Protein AF-A0A940I579-F1 (afdb_monomer_lite)

Secondary structure (DSSP, 8-state):
-------------------B---EE--SEEEE-TTS-EEEEEEEE-SS-EEEEETTSBEEEE-TTS-EEEEEE-TTS-EEEEEEETTTSPPPGGGBT----HHHHHHHHHHHHHHHHHHHHHHHHHHHHHHHHHHHHTT--------PPPB-EEEEEEE-SS-PPP--SS-TT-S-HHHHHHHHH--TTGGG-TTTTTTTSTT-------HHHHHHHHTTTSS-B-TT-EEPPPTT-SS-EEEPSS-HHHHHTSS-HHHHHHHHHTTTSTTGGG-SEEEEEEEEE--SSSSS--EESSTT-SEEEEEEEEEETTTEEEE--HHHHHHHHHHHTTPPPSS--SSSSSSSSGGG-TTTTGGG-STTSSSSSPPPPPHHHHHHHT-S-GGGEEEE-S-EEEEEE---SSS--EEEE-S-TTT-S-EEEEEEEES-GGGTTSSS-TTS---TT-SSGGGEEEEEEEEETTEEEEE-TT------S--TT---HHHHT-SBPSSTTEEESTTSSS----TTS-----EEEEEEEETTTTEEEEEEESSEEEEEE-S-EEE-S-EEEEEEEEE-TT-EEEE-TT-EEEEPTT--EEESSEEEE---SSS--EEEESSSS---

Foldseek 3Di:
DDDDDDDDDPPPPPPQFAWAAAWDKPFFDWDAFPVGQIFTWMWTFGPLAIFIAGPQQFTWAADPVRFIAGWAQDPQQDTDHDPHGPRPGDHDPRRHNRDGDHNSVVSSVSNLVVQLVLLLVLLLLLLVLLLVVLVCVVVDDDWPPPQDPAFQEEEQEEEEPPFDADDDPLRNVHDDQCLQCCQAPNPPCPCQPVVVQQVSHSVSDHFQGHNQVQCCQLLLNSHHHDPNHGQDQQVPDPDSYDYDHHGQVVLQPDSHSVVVVCVRSVCCDPPNVVGQAYEYEYHDEADRHHTNHWTASAQLARYTYGYQWYQFAVPGIDGAHCLSVNLRVCSVNRNHQQARSPDDCRQFAACQASSYLQSQFDQRSRNSQGHHHDVSVSSSVVSATPVLEAEAQAWDAKDKAADDSSHWHKYWYANCSPDDQKTKIKGWDFLDRSCVQVPHDVPQQADPQFQCGQGTAMWIWIGHSSHIDTAFQQLDRFDSDDDPVPTSRSNSRRHDDRHFFDKEACPDVVHDADPVRHGQQKIWTRWHADPVRRMIITIIHNGEDDEEPAAAEEDPEEYEYAAEYEDDAPHEYEYAFQYEYAYEPPYDYHYNHYYHYHYDPVGGYHYFHPDPDTDD

pLDDT: mean 83.06, std 17.14, range [25.11, 98.69]

Structure (mmCIF, N/CA/C/O backbone):
data_AF-A0A940I579-F1
#
_entry.id   AF-A0A940I579-F1
#
loop_
_atom_site.group_PDB
_atom_site.id
_atom_site.type_symbol
_atom_site.label_atom_id
_atom_site.label_alt_id
_atom_site.label_comp_id
_atom_site.label_asym_id
_atom_site.label_entity_id
_atom_site.label_seq_id
_atom_site.pdbx_PDB_ins_code
_atom_site.Cartn_x
_atom_site.Cartn_y
_atom_site.Cartn_z
_atom_site.occupancy
_atom_site.B_iso_or_equiv
_atom_site.auth_seq_id
_atom_site.auth_comp_id
_atom_site.auth_asym_id
_atom_site.auth_atom_id
_atom_site.pdbx_PDB_model_num
ATOM 1 N N . MET A 1 1 ? 64.560 15.144 2.850 1.00 37.75 1 MET A N 1
ATOM 2 C CA . MET A 1 1 ? 64.532 14.623 4.235 1.00 37.75 1 MET A CA 1
ATOM 3 C C . MET A 1 1 ? 63.298 15.168 4.944 1.00 37.75 1 MET A C 1
ATOM 5 O O . MET A 1 1 ? 63.367 16.223 5.554 1.00 37.75 1 MET A O 1
ATOM 9 N N . ARG A 1 2 ? 62.153 14.497 4.807 1.00 26.36 2 ARG A N 1
ATOM 10 C CA . ARG A 1 2 ? 61.002 14.671 5.700 1.00 26.36 2 ARG A CA 1
ATOM 11 C C . ARG A 1 2 ? 60.333 13.312 5.833 1.00 26.36 2 ARG A C 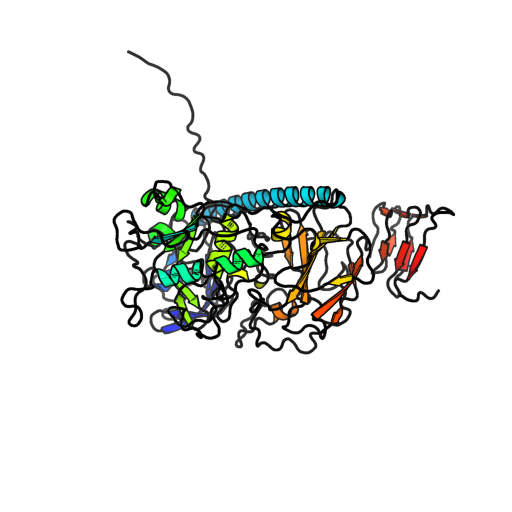1
ATOM 13 O O . ARG A 1 2 ? 59.785 12.794 4.869 1.00 26.36 2 ARG A O 1
ATOM 20 N N . ALA A 1 3 ? 60.513 12.733 7.009 1.00 30.70 3 ALA A N 1
ATOM 21 C CA . ALA A 1 3 ? 59.791 11.578 7.495 1.00 30.70 3 ALA A CA 1
ATOM 22 C C . ALA A 1 3 ? 58.597 12.065 8.330 1.00 30.70 3 ALA A C 1
ATOM 24 O O . ALA A 1 3 ? 58.666 13.140 8.927 1.00 30.70 3 ALA A O 1
ATOM 25 N N . ASN A 1 4 ? 57.583 11.203 8.401 1.00 30.89 4 ASN A N 1
ATOM 26 C CA . ASN A 1 4 ? 56.483 11.157 9.368 1.00 30.89 4 ASN A CA 1
ATOM 27 C C . ASN A 1 4 ? 55.330 12.152 9.167 1.00 30.89 4 ASN A C 1
ATOM 29 O O . ASN A 1 4 ? 55.411 13.302 9.578 1.00 30.89 4 ASN A O 1
ATOM 33 N N . PHE A 1 5 ? 54.224 11.659 8.600 1.00 26.77 5 PHE A N 1
ATOM 34 C CA . PHE A 1 5 ? 52.973 11.399 9.336 1.00 26.77 5 PHE A CA 1
ATOM 35 C C . PHE A 1 5 ? 52.012 10.628 8.406 1.00 26.77 5 PHE A C 1
ATOM 37 O O . PHE A 1 5 ? 51.329 11.209 7.571 1.00 26.77 5 PHE A O 1
ATOM 44 N N . LEU A 1 6 ? 52.004 9.298 8.524 1.00 29.48 6 LEU A N 1
ATOM 45 C CA . LEU A 1 6 ? 51.026 8.397 7.907 1.00 29.48 6 LEU A CA 1
ATOM 46 C C . LEU A 1 6 ? 50.515 7.489 9.023 1.00 29.48 6 LEU A C 1
ATOM 48 O O . LEU A 1 6 ? 51.139 6.479 9.334 1.00 29.48 6 LEU A O 1
ATOM 52 N N . LEU A 1 7 ? 49.428 7.901 9.672 1.00 30.22 7 LEU A N 1
ATOM 53 C CA . LEU A 1 7 ? 48.576 7.011 10.453 1.00 30.22 7 LEU A CA 1
ATOM 54 C C . LEU A 1 7 ? 47.241 7.715 10.729 1.00 30.22 7 LEU A C 1
ATOM 56 O O . LEU A 1 7 ? 47.140 8.466 11.691 1.00 30.22 7 LEU A O 1
ATOM 60 N N . SER A 1 8 ? 46.234 7.507 9.877 1.00 25.11 8 SER A N 1
ATOM 61 C CA . SER A 1 8 ? 44.840 7.387 10.328 1.00 25.11 8 SER A CA 1
ATOM 62 C C . SER A 1 8 ? 43.906 6.993 9.180 1.00 25.11 8 SER A C 1
ATOM 64 O O . SER A 1 8 ? 44.020 7.521 8.079 1.00 25.11 8 SER A O 1
ATOM 66 N N . LEU A 1 9 ? 42.951 6.123 9.510 1.00 26.06 9 LEU A N 1
ATOM 67 C CA . LEU A 1 9 ? 41.739 5.759 8.769 1.00 26.06 9 LEU A CA 1
ATOM 68 C C . LEU A 1 9 ? 41.888 4.936 7.472 1.00 26.06 9 LEU A C 1
ATOM 70 O O . LEU A 1 9 ? 41.670 5.407 6.363 1.00 26.06 9 LEU A O 1
ATOM 74 N N . MET A 1 10 ? 42.073 3.626 7.645 1.00 26.19 10 MET A N 1
ATOM 75 C CA . MET A 1 10 ? 41.332 2.636 6.854 1.00 26.19 10 MET A CA 1
ATOM 76 C C . MET A 1 10 ? 40.320 1.964 7.789 1.00 26.19 10 MET A C 1
ATOM 78 O O . MET A 1 10 ? 40.579 0.915 8.368 1.00 26.19 10 MET A O 1
ATOM 82 N N . ILE A 1 11 ? 39.171 2.610 7.976 1.00 25.41 11 ILE A N 1
ATOM 83 C CA . ILE A 1 11 ? 37.927 1.903 8.282 1.00 25.41 11 ILE A CA 1
ATOM 84 C C . ILE A 1 11 ? 37.134 2.010 6.990 1.00 25.41 11 ILE A C 1
ATOM 86 O O . ILE A 1 11 ? 36.593 3.067 6.673 1.00 25.41 11 ILE A O 1
ATOM 90 N N . SER A 1 12 ? 37.143 0.939 6.199 1.00 26.50 12 SER A N 1
ATOM 91 C CA . SER A 1 12 ? 36.210 0.791 5.093 1.00 26.50 12 SER A CA 1
ATOM 92 C C . SER A 1 12 ? 34.806 0.742 5.694 1.00 26.50 12 SER A C 1
ATOM 94 O O . SER A 1 12 ? 34.378 -0.298 6.198 1.00 26.50 12 SER A O 1
ATOM 96 N N . LEU A 1 13 ? 34.091 1.868 5.675 1.00 25.11 13 LEU A N 1
ATOM 97 C CA . LEU A 1 13 ? 32.638 1.827 5.710 1.00 25.11 13 LEU A CA 1
ATOM 98 C C . LEU A 1 13 ? 32.206 1.139 4.416 1.00 25.11 13 LEU A C 1
ATOM 100 O O . LEU A 1 13 ? 32.128 1.754 3.356 1.00 25.11 13 LEU A O 1
ATOM 104 N N . ILE A 1 14 ? 31.973 -0.166 4.511 1.00 25.81 14 ILE A N 1
ATOM 105 C CA . ILE A 1 14 ? 31.114 -0.874 3.575 1.00 25.81 14 ILE A CA 1
ATOM 106 C C . ILE A 1 14 ? 29.726 -0.280 3.821 1.00 25.81 14 ILE A C 1
ATOM 108 O O . ILE A 1 14 ? 29.012 -0.694 4.732 1.00 25.81 14 ILE A O 1
ATOM 112 N N . PHE A 1 15 ? 29.384 0.766 3.069 1.00 26.14 15 PHE A N 1
ATOM 113 C CA . PHE A 1 15 ? 28.001 1.192 2.928 1.00 26.14 15 PHE A CA 1
ATOM 114 C C . PHE A 1 15 ? 27.286 0.059 2.196 1.00 26.14 15 PHE A C 1
ATOM 116 O O . PHE A 1 15 ? 27.404 -0.086 0.982 1.00 26.14 15 PHE A O 1
ATOM 123 N N . VAL A 1 16 ? 26.622 -0.806 2.961 1.00 30.11 16 VAL A N 1
ATOM 124 C CA . VAL A 1 16 ? 25.720 -1.810 2.405 1.00 30.11 16 VAL A CA 1
ATOM 125 C C . VAL A 1 16 ? 24.560 -1.049 1.771 1.00 30.11 16 VAL A C 1
ATOM 127 O O . VAL A 1 16 ? 23.828 -0.325 2.444 1.00 30.11 16 VAL A O 1
ATOM 130 N N . SER A 1 17 ? 24.465 -1.183 0.454 1.00 32.78 17 SER A N 1
ATOM 131 C CA . SER A 1 17 ? 23.409 -0.682 -0.417 1.00 32.78 17 SER A CA 1
ATOM 132 C C . SER A 1 17 ? 22.026 -1.114 0.075 1.00 32.78 17 SER A C 1
ATOM 134 O O . SER A 1 17 ? 21.797 -2.301 0.313 1.00 32.78 17 SER A O 1
ATOM 136 N N . ALA A 1 18 ? 21.098 -0.169 0.187 1.00 30.95 18 ALA A N 1
ATOM 137 C CA . ALA A 1 18 ? 19.696 -0.435 0.482 1.00 30.95 18 ALA A CA 1
ATOM 138 C C . ALA A 1 18 ? 18.838 0.061 -0.691 1.00 30.95 18 ALA A C 1
ATOM 140 O O . ALA A 1 18 ? 18.406 1.206 -0.684 1.00 30.95 18 ALA A O 1
ATOM 141 N N . SER A 1 19 ? 18.635 -0.802 -1.690 1.00 32.31 19 SER A N 1
ATOM 142 C CA . SER A 1 19 ? 17.556 -0.693 -2.683 1.00 32.31 19 SER A CA 1
ATOM 143 C C . SER A 1 19 ? 16.211 -0.970 -1.998 1.00 32.31 19 SER A C 1
ATOM 145 O O . SER A 1 19 ? 16.159 -1.826 -1.112 1.00 32.31 19 SER A O 1
ATOM 147 N N . ILE A 1 20 ? 15.144 -0.232 -2.314 1.00 36.91 20 ILE A N 1
ATOM 148 C CA . ILE A 1 20 ? 13.860 -0.301 -1.587 1.00 36.91 20 ILE A CA 1
ATOM 149 C C . ILE A 1 20 ? 12.683 -0.287 -2.565 1.00 36.91 20 ILE A C 1
ATOM 151 O O . ILE A 1 20 ? 12.604 0.663 -3.338 1.00 36.91 20 ILE A O 1
ATOM 155 N N . ALA A 1 21 ? 11.795 -1.267 -2.406 1.00 51.84 21 ALA A N 1
ATOM 156 C CA . ALA A 1 21 ? 10.405 -1.402 -2.881 1.00 51.84 21 ALA A CA 1
ATOM 157 C C . ALA A 1 21 ? 9.833 -2.781 -2.342 1.00 51.84 21 ALA A C 1
ATOM 159 O O . ALA A 1 21 ? 10.504 -3.431 -1.507 1.00 51.84 21 ALA A O 1
ATOM 160 N N . GLY A 1 22 ? 8.598 -3.169 -2.705 1.00 42.84 22 GLY A N 1
ATOM 161 C CA . GLY A 1 22 ? 7.723 -4.179 -2.090 1.00 42.84 22 GLY A CA 1
ATOM 162 C C . GLY A 1 22 ? 7.768 -5.646 -2.546 1.00 42.84 22 GLY A C 1
ATOM 163 O O . GLY A 1 22 ? 8.411 -6.070 -3.498 1.00 42.84 22 GLY A O 1
ATOM 164 N N . TYR A 1 23 ? 7.068 -6.479 -1.774 1.00 50.31 23 TYR A N 1
ATOM 165 C CA . TYR A 1 23 ? 6.905 -7.902 -2.064 1.00 50.31 23 TYR A CA 1
ATOM 166 C C . TYR A 1 23 ? 5.931 -8.086 -3.236 1.00 50.31 23 TYR A C 1
ATOM 168 O O . TYR A 1 23 ? 4.855 -7.510 -3.222 1.00 50.31 23 TYR A O 1
ATOM 176 N N . TYR A 1 24 ? 6.299 -8.884 -4.235 1.00 50.25 24 TYR A N 1
ATOM 177 C CA . TYR A 1 24 ? 5.454 -9.291 -5.353 1.00 50.25 24 TYR A CA 1
ATOM 178 C C . TYR A 1 24 ? 5.439 -10.810 -5.443 1.00 50.25 24 TYR A C 1
ATOM 180 O O . TYR A 1 24 ? 6.485 -11.465 -5.414 1.00 50.25 24 TYR A O 1
ATOM 188 N N . ASP A 1 25 ? 4.252 -11.365 -5.627 1.00 57.00 25 ASP A N 1
ATOM 189 C CA . ASP A 1 25 ? 4.067 -12.777 -5.885 1.00 57.00 25 ASP A CA 1
ATOM 190 C C . ASP A 1 25 ? 3.081 -12.967 -7.027 1.00 57.00 25 ASP A C 1
ATOM 192 O O . ASP A 1 25 ? 1.915 -12.593 -6.929 1.00 57.00 25 ASP A O 1
ATOM 196 N N . SER A 1 26 ? 3.540 -13.569 -8.120 1.00 55.41 26 SER A N 1
ATOM 197 C CA . SER A 1 26 ? 2.661 -13.820 -9.257 1.00 55.41 26 SER A CA 1
ATOM 198 C C . SER A 1 26 ? 1.576 -14.856 -8.951 1.00 55.41 26 SER A C 1
ATOM 200 O O . SER A 1 26 ? 0.632 -14.977 -9.723 1.00 55.41 26 SER A O 1
ATOM 202 N N . GLY A 1 27 ? 1.737 -15.677 -7.904 1.00 53.66 27 GLY A N 1
ATOM 203 C CA . GLY A 1 27 ? 1.052 -16.965 -7.814 1.00 53.66 27 GLY A CA 1
ATOM 204 C C . GLY A 1 27 ? 1.530 -17.922 -8.916 1.00 53.66 27 GLY A C 1
ATOM 205 O O . GLY A 1 27 ? 2.417 -17.596 -9.709 1.00 53.66 27 GLY A O 1
ATOM 206 N N . TYR A 1 28 ? 0.986 -19.138 -8.973 1.00 66.31 28 TYR A N 1
ATOM 207 C CA . TYR A 1 28 ? 1.339 -20.082 -10.038 1.00 66.31 28 TYR A CA 1
ATOM 208 C C . TYR A 1 28 ? 0.587 -19.750 -11.317 1.00 66.31 28 TYR A C 1
ATOM 210 O O . TYR A 1 28 ? -0.545 -20.180 -11.458 1.00 66.31 28 TYR A O 1
ATOM 218 N N . ILE A 1 29 ? 1.222 -19.045 -12.252 1.00 55.88 29 ILE A N 1
ATOM 219 C CA . ILE A 1 29 ? 0.594 -18.620 -13.511 1.00 55.88 29 ILE A CA 1
ATOM 220 C C . ILE A 1 29 ? 1.225 -19.294 -14.728 1.00 55.88 29 ILE A C 1
ATOM 222 O O . ILE A 1 29 ? 2.307 -19.881 -14.625 1.00 55.88 29 ILE A O 1
ATOM 226 N N . GLU A 1 30 ? 0.547 -19.251 -15.879 1.00 74.69 30 GLU A N 1
ATOM 227 C CA . GLU A 1 30 ? 1.133 -19.724 -17.135 1.00 74.69 30 GLU A CA 1
ATOM 228 C C . GLU A 1 30 ? 2.144 -18.698 -17.666 1.00 74.69 30 GLU A C 1
ATOM 230 O O . GLU A 1 30 ? 1.845 -17.520 -17.848 1.00 74.69 30 GLU A O 1
ATOM 235 N N . TRP A 1 31 ? 3.354 -19.172 -17.941 1.00 76.88 31 TRP A N 1
ATOM 236 C CA . TRP A 1 31 ? 4.436 -18.431 -18.571 1.00 76.88 31 TRP A CA 1
ATOM 237 C C . TRP A 1 31 ? 4.749 -19.030 -19.932 1.00 76.88 31 TRP A C 1
ATOM 239 O O . TRP A 1 31 ? 4.530 -20.218 -20.179 1.00 76.88 31 TRP A O 1
ATOM 249 N N . LYS A 1 32 ? 5.316 -18.211 -20.818 1.00 77.62 32 LYS A N 1
ATOM 250 C CA . LYS A 1 32 ? 5.598 -18.590 -22.201 1.00 77.62 32 LYS A CA 1
ATOM 251 C C . LYS A 1 32 ? 7.075 -18.403 -22.530 1.00 77.62 32 LYS A C 1
ATOM 253 O O . LYS A 1 32 ? 7.640 -17.331 -22.331 1.00 77.62 32 LYS A O 1
ATOM 258 N N . GLN A 1 33 ? 7.690 -19.456 -23.057 1.00 86.00 33 GLN A N 1
ATOM 259 C CA . GLN A 1 33 ? 9.014 -19.410 -23.668 1.00 86.00 33 GLN A CA 1
ATOM 260 C C . GLN A 1 33 ? 8.980 -18.577 -24.959 1.00 86.00 33 GLN A C 1
ATOM 262 O O . GLN A 1 33 ? 7.946 -18.546 -25.634 1.00 86.00 33 GLN A O 1
ATOM 267 N N . PRO A 1 34 ? 10.109 -17.991 -25.398 1.00 77.19 34 PRO A N 1
ATOM 268 C CA . PRO A 1 34 ? 10.175 -17.258 -26.666 1.00 77.19 34 PRO A CA 1
ATOM 269 C C . PRO A 1 34 ? 9.718 -18.059 -27.900 1.00 77.19 34 PRO A C 1
ATOM 271 O O . PRO A 1 34 ? 9.187 -17.485 -28.845 1.00 77.19 34 PRO A O 1
ATOM 274 N N . ASN A 1 35 ? 9.876 -19.390 -27.902 1.00 78.31 35 ASN A N 1
ATOM 275 C CA . ASN A 1 35 ? 9.395 -20.266 -28.983 1.00 78.31 35 ASN A CA 1
ATOM 276 C C . ASN A 1 35 ? 7.907 -20.651 -28.876 1.00 78.31 35 ASN A C 1
ATOM 278 O O . ASN A 1 35 ? 7.415 -21.432 -29.687 1.00 78.31 35 ASN A O 1
ATOM 282 N N . GLY A 1 36 ? 7.205 -20.146 -27.865 1.00 74.56 36 GLY A N 1
ATOM 283 C CA . GLY A 1 36 ? 5.786 -20.371 -27.642 1.00 74.56 36 GLY A CA 1
ATOM 284 C C . GLY A 1 36 ? 5.420 -21.553 -26.747 1.00 74.56 36 GLY A C 1
ATOM 285 O O . GLY A 1 36 ? 4.239 -21.698 -26.450 1.00 74.56 36 GLY A O 1
ATOM 286 N N . VAL A 1 37 ? 6.384 -22.358 -26.287 1.00 87.38 37 VAL A N 1
ATOM 287 C CA . VAL A 1 37 ? 6.129 -23.414 -25.290 1.00 87.38 37 VAL A CA 1
ATOM 288 C C . VAL A 1 37 ? 5.714 -22.781 -23.965 1.00 87.38 37 VAL A C 1
ATOM 290 O O . VAL A 1 37 ? 6.386 -21.866 -23.493 1.00 87.38 37 VAL A O 1
ATOM 293 N N . THR A 1 38 ? 4.634 -23.264 -23.354 1.00 84.81 38 THR A N 1
ATOM 294 C CA . THR A 1 38 ? 4.151 -22.751 -22.066 1.00 84.81 38 THR A CA 1
ATOM 295 C C . THR A 1 38 ? 4.532 -23.658 -20.897 1.00 84.81 38 THR A C 1
ATOM 297 O O . THR A 1 38 ? 4.811 -24.846 -21.067 1.00 84.81 38 THR A O 1
ATOM 300 N N . PHE A 1 39 ? 4.603 -23.081 -19.700 1.00 87.12 39 PHE A N 1
ATOM 301 C CA . PHE A 1 39 ? 4.853 -23.784 -18.442 1.00 87.12 39 PHE A CA 1
ATOM 302 C C . PHE A 1 39 ? 4.234 -23.013 -17.271 1.00 87.12 39 PHE A C 1
ATOM 304 O O . PHE A 1 39 ? 4.044 -21.805 -17.358 1.00 87.12 39 PHE A O 1
ATOM 311 N N . ILE A 1 40 ? 3.945 -23.692 -16.158 1.00 80.00 40 ILE A N 1
ATOM 312 C CA . ILE A 1 40 ? 3.357 -23.056 -14.969 1.00 80.00 40 ILE A CA 1
ATOM 313 C C . ILE A 1 40 ? 4.442 -22.794 -13.927 1.00 80.00 40 ILE A C 1
ATOM 315 O O . ILE A 1 40 ? 5.157 -23.715 -13.513 1.00 80.00 40 ILE A O 1
ATOM 319 N N . ALA A 1 41 ? 4.547 -21.548 -13.476 1.00 79.56 41 ALA A N 1
ATOM 320 C CA . ALA A 1 41 ? 5.533 -21.140 -12.486 1.00 79.56 41 ALA A CA 1
ATOM 321 C C . ALA A 1 41 ? 5.069 -19.927 -11.668 1.00 79.56 41 ALA A C 1
ATOM 323 O O . ALA A 1 41 ? 4.170 -19.190 -12.069 1.00 79.56 41 ALA A O 1
ATOM 324 N N . ARG A 1 42 ? 5.698 -19.748 -10.509 1.00 72.19 42 ARG A N 1
ATOM 325 C CA . ARG A 1 42 ? 5.466 -18.686 -9.537 1.00 72.19 42 ARG A CA 1
ATOM 326 C C . ARG A 1 42 ? 6.730 -17.875 -9.344 1.00 72.19 42 ARG A C 1
ATOM 328 O O . ARG A 1 42 ? 7.785 -18.419 -9.024 1.00 72.19 42 ARG A O 1
ATOM 335 N N . LEU A 1 43 ? 6.605 -16.576 -9.522 1.00 68.44 43 LEU A N 1
ATOM 336 C CA . LEU A 1 43 ? 7.646 -15.598 -9.306 1.00 68.44 43 LEU A CA 1
ATOM 337 C C . LEU A 1 43 ? 7.382 -14.911 -7.968 1.00 68.44 43 LEU A C 1
ATOM 339 O O . LEU A 1 43 ? 6.402 -14.191 -7.840 1.00 68.44 43 LEU A O 1
ATOM 343 N N . VAL A 1 44 ? 8.260 -15.132 -6.992 1.00 63.31 44 VAL A N 1
ATOM 344 C CA . VAL A 1 44 ? 8.240 -14.440 -5.701 1.00 63.31 44 VAL A CA 1
ATOM 345 C C . VAL A 1 44 ? 9.428 -13.501 -5.636 1.00 63.31 44 VAL A C 1
ATOM 347 O O . VAL A 1 44 ? 10.580 -13.930 -5.741 1.00 63.31 44 VAL A O 1
ATOM 350 N N . TRP A 1 45 ? 9.163 -12.231 -5.403 1.00 61.28 45 TRP A N 1
ATOM 351 C CA . TRP A 1 45 ? 10.162 -11.186 -5.335 1.00 61.28 45 TRP A CA 1
ATOM 352 C C . TRP A 1 45 ? 9.929 -10.333 -4.095 1.00 61.28 45 TRP A C 1
ATOM 354 O O . TRP A 1 45 ? 8.814 -9.941 -3.805 1.00 61.28 45 TRP A O 1
ATOM 364 N N . ASP A 1 46 ? 10.985 -10.085 -3.327 1.00 59.62 46 ASP A N 1
ATOM 365 C CA . ASP A 1 46 ? 10.954 -9.236 -2.124 1.00 59.62 46 ASP A CA 1
ATOM 366 C C . ASP A 1 46 ? 11.901 -8.035 -2.257 1.00 59.62 46 ASP A C 1
ATOM 368 O O . ASP A 1 46 ? 12.348 -7.447 -1.266 1.00 59.62 46 ASP A O 1
ATOM 372 N N . GLU A 1 47 ? 12.325 -7.782 -3.492 1.00 57.12 47 GLU A N 1
ATOM 373 C CA . GLU A 1 47 ? 13.254 -6.749 -3.945 1.00 57.12 47 GLU A CA 1
ATOM 374 C C . GLU A 1 47 ? 14.669 -6.705 -3.420 1.00 57.12 47 GLU A C 1
ATOM 376 O O . GLU A 1 47 ? 15.471 -5.827 -3.748 1.00 57.12 47 GLU A O 1
ATOM 381 N N . VAL A 1 48 ? 15.012 -7.674 -2.597 1.00 61.69 48 VAL A N 1
ATOM 382 C CA . VAL A 1 48 ? 16.414 -8.028 -2.440 1.00 61.69 48 VAL A CA 1
ATOM 383 C C . VAL A 1 48 ? 16.726 -9.263 -3.252 1.00 61.69 48 VAL A C 1
ATOM 385 O O . VAL A 1 48 ? 17.855 -9.441 -3.711 1.00 61.69 48 VAL A O 1
ATOM 388 N N . SER A 1 49 ? 15.735 -10.122 -3.425 1.00 66.31 49 SER A N 1
ATOM 389 C CA . SER A 1 49 ? 15.885 -11.393 -4.082 1.00 66.31 49 SER A CA 1
ATOM 390 C C . SER A 1 49 ? 14.630 -11.747 -4.854 1.00 66.31 49 SER A C 1
ATOM 392 O O . SER A 1 49 ? 13.518 -11.343 -4.526 1.00 66.31 49 SER A O 1
ATOM 394 N N . CYS A 1 50 ? 14.835 -12.564 -5.875 1.00 69.69 50 CYS A N 1
ATOM 395 C CA . CYS A 1 50 ? 13.762 -13.264 -6.545 1.00 69.69 50 CYS A CA 1
ATOM 396 C C . CYS A 1 50 ? 13.962 -14.760 -6.442 1.00 69.69 50 CYS A C 1
ATOM 398 O O . CYS A 1 50 ? 15.089 -15.245 -6.604 1.00 69.69 50 CYS A O 1
ATOM 400 N N . ASN A 1 51 ? 12.859 -15.468 -6.246 1.00 77.50 51 ASN A N 1
ATOM 401 C CA . ASN A 1 51 ? 12.749 -16.888 -6.490 1.00 77.50 51 ASN A CA 1
ATOM 402 C C . ASN A 1 51 ? 11.648 -17.118 -7.523 1.00 77.50 51 ASN A C 1
ATOM 404 O O . ASN A 1 51 ? 10.482 -16.834 -7.280 1.00 77.50 51 ASN A O 1
ATOM 408 N N . PHE A 1 52 ? 12.033 -17.655 -8.672 1.00 84.00 52 PHE A N 1
ATOM 409 C CA . PHE A 1 52 ? 11.104 -18.124 -9.686 1.00 84.00 52 PHE A CA 1
ATOM 410 C C . PHE A 1 52 ? 11.034 -19.655 -9.650 1.00 84.00 52 PHE A C 1
ATOM 412 O O . PHE A 1 52 ? 12.027 -20.313 -9.939 1.00 84.00 52 PHE A O 1
ATOM 419 N N . GLU A 1 53 ? 9.910 -20.242 -9.259 1.00 86.56 53 GLU A N 1
ATOM 420 C CA . GLU A 1 53 ? 9.769 -21.688 -9.070 1.00 86.56 53 GLU A CA 1
ATOM 421 C C . GLU A 1 53 ? 8.632 -22.250 -9.930 1.00 86.56 53 GLU A C 1
ATOM 423 O O . GLU A 1 53 ? 7.538 -21.702 -9.980 1.00 86.56 53 GLU A O 1
ATOM 428 N N . THR A 1 54 ? 8.869 -23.357 -10.628 1.00 90.19 54 THR A N 1
ATOM 429 C CA . THR A 1 54 ? 7.797 -24.106 -11.312 1.00 90.19 54 THR A CA 1
ATOM 430 C C . THR A 1 54 ? 6.829 -24.731 -10.308 1.00 90.19 54 THR A C 1
ATOM 432 O O . THR A 1 54 ? 7.204 -24.991 -9.168 1.00 90.19 54 THR A O 1
ATOM 435 N N . LYS A 1 55 ? 5.606 -25.067 -10.738 1.00 86.06 55 LYS A N 1
ATOM 436 C CA . LYS A 1 55 ? 4.614 -25.757 -9.883 1.00 86.06 55 LYS A CA 1
ATOM 437 C C . LYS A 1 55 ? 5.138 -27.046 -9.234 1.00 86.06 55 LYS A C 1
ATOM 439 O O . LYS A 1 55 ? 4.717 -27.403 -8.137 1.00 86.06 55 LYS A O 1
ATOM 444 N N . ASP A 1 56 ? 6.088 -27.706 -9.889 1.00 86.75 56 ASP A N 1
ATOM 445 C CA . ASP A 1 56 ? 6.708 -28.948 -9.424 1.00 86.75 56 ASP A CA 1
ATOM 446 C C . ASP A 1 56 ? 7.916 -28.724 -8.491 1.00 86.75 56 ASP A C 1
ATOM 448 O O . ASP A 1 56 ? 8.593 -29.679 -8.110 1.00 86.75 56 ASP A O 1
ATOM 452 N N . GLY A 1 57 ? 8.209 -27.478 -8.103 1.00 88.31 57 GLY A N 1
ATOM 453 C CA . GLY A 1 57 ? 9.244 -27.148 -7.121 1.00 88.31 57 GLY A CA 1
ATOM 454 C C . GLY A 1 57 ? 10.654 -26.981 -7.694 1.00 88.31 57 GLY A C 1
ATOM 455 O O . GLY A 1 57 ? 11.632 -27.097 -6.956 1.00 88.31 57 GLY A O 1
ATOM 456 N N . TYR A 1 58 ? 10.799 -26.770 -9.004 1.00 94.56 58 TYR A N 1
ATOM 457 C CA . TYR A 1 58 ? 12.099 -26.489 -9.625 1.00 94.56 58 TYR A CA 1
ATOM 458 C C . TYR A 1 58 ? 12.358 -24.991 -9.729 1.00 94.56 58 TYR A C 1
ATOM 460 O O . TYR A 1 58 ? 11.547 -24.274 -10.316 1.00 94.56 58 TYR A O 1
ATOM 468 N N . GLN A 1 59 ? 13.514 -24.549 -9.235 1.00 94.44 59 GLN A N 1
ATOM 469 C CA . GLN A 1 59 ? 13.978 -23.171 -9.346 1.00 94.44 59 GLN A CA 1
ATOM 470 C C . GLN A 1 59 ? 14.401 -22.866 -10.783 1.00 94.44 59 GLN A C 1
ATOM 472 O O . GLN A 1 59 ? 15.235 -23.569 -11.355 1.00 94.44 59 GLN A O 1
ATOM 477 N N . ILE A 1 60 ? 13.885 -21.789 -11.352 1.00 92.31 60 ILE A N 1
ATOM 478 C CA . ILE A 1 60 ? 14.176 -21.354 -12.714 1.00 92.31 60 ILE A CA 1
ATOM 479 C C . ILE A 1 60 ? 14.769 -19.947 -12.716 1.00 92.31 60 ILE A C 1
ATOM 481 O O . ILE A 1 60 ? 14.717 -19.222 -11.720 1.00 92.31 60 ILE A O 1
ATOM 485 N N . ILE A 1 61 ? 15.387 -19.588 -13.835 1.00 86.81 61 ILE A N 1
ATOM 486 C CA . ILE A 1 61 ? 15.942 -18.262 -14.099 1.00 86.81 61 ILE A CA 1
ATOM 487 C C . ILE A 1 61 ? 15.888 -17.997 -15.602 1.00 86.81 61 ILE A C 1
ATOM 489 O O . ILE A 1 61 ? 16.019 -18.919 -16.411 1.00 86.81 61 ILE A O 1
ATOM 493 N N . ARG A 1 62 ? 15.677 -16.742 -15.991 1.00 80.38 62 ARG A N 1
ATOM 494 C CA . ARG A 1 62 ? 15.724 -16.337 -17.396 1.00 80.38 62 ARG A CA 1
ATOM 495 C C . ARG A 1 62 ? 17.178 -16.116 -17.815 1.00 80.38 62 ARG A C 1
ATOM 497 O O . ARG A 1 62 ? 17.939 -15.492 -17.082 1.00 80.38 62 ARG A O 1
ATOM 504 N N . GLY A 1 63 ? 17.566 -16.672 -18.956 1.00 75.94 63 GLY A N 1
ATOM 505 C CA . GLY A 1 63 ? 18.863 -16.413 -19.575 1.00 75.94 63 GLY A CA 1
ATOM 506 C C . GLY A 1 63 ? 18.859 -15.115 -20.383 1.00 75.94 63 GLY A C 1
ATOM 507 O O . GLY A 1 63 ? 17.801 -14.546 -20.657 1.00 75.94 63 GLY A O 1
ATOM 508 N N . ASP A 1 64 ? 20.044 -14.683 -20.817 1.00 68.50 64 ASP A N 1
ATOM 509 C CA . ASP A 1 64 ? 20.218 -13.481 -21.649 1.00 68.50 64 ASP A CA 1
ATOM 510 C C . ASP A 1 64 ? 19.526 -13.600 -23.025 1.00 68.50 64 ASP A C 1
ATOM 512 O O . ASP A 1 64 ? 19.201 -12.601 -23.655 1.00 68.50 64 ASP A O 1
ATOM 516 N N . ASP A 1 65 ? 19.254 -14.824 -23.493 1.00 70.69 65 ASP A N 1
ATOM 517 C CA . ASP A 1 65 ? 18.489 -15.108 -24.718 1.00 70.69 65 ASP A CA 1
ATOM 518 C C . ASP A 1 65 ? 16.968 -15.099 -24.496 1.00 70.69 65 ASP A C 1
ATOM 520 O O . ASP A 1 65 ? 16.198 -15.520 -25.363 1.00 70.69 65 ASP A O 1
ATOM 524 N N . TYR A 1 66 ? 16.544 -14.651 -23.316 1.00 69.69 66 TYR A N 1
ATOM 525 C CA . TYR A 1 66 ? 15.170 -14.568 -22.860 1.00 69.69 66 TYR A CA 1
ATOM 526 C C . TYR A 1 66 ? 14.432 -15.902 -22.678 1.00 69.69 66 TYR A C 1
ATOM 528 O O . TYR A 1 66 ? 13.250 -15.885 -22.332 1.00 69.69 66 TYR A O 1
ATOM 536 N N . TYR A 1 67 ? 15.098 -17.045 -22.845 1.00 82.75 67 TYR A N 1
ATOM 537 C CA . TYR A 1 67 ? 14.519 -18.334 -22.475 1.00 82.75 67 TYR A CA 1
ATOM 538 C C . TYR A 1 67 ? 14.575 -18.541 -20.961 1.00 82.75 67 TYR A C 1
ATOM 540 O O . TYR A 1 67 ? 15.496 -18.089 -20.281 1.00 82.75 67 TYR A O 1
ATOM 548 N N . TYR A 1 68 ? 13.603 -19.275 -20.431 1.00 89.19 68 TYR A N 1
ATOM 549 C CA . TYR A 1 68 ? 13.603 -19.730 -19.046 1.00 89.19 68 TYR A CA 1
ATOM 550 C C . TYR A 1 68 ? 14.326 -21.068 -18.934 1.00 89.19 68 TYR A C 1
ATOM 552 O O . TYR A 1 68 ? 13.980 -22.033 -19.624 1.00 89.19 68 TYR A O 1
ATOM 560 N N . TYR A 1 69 ? 15.305 -21.130 -18.038 1.00 94.25 69 TYR A N 1
ATOM 561 C CA . TYR A 1 69 ? 16.129 -22.301 -17.771 1.00 94.25 69 TYR A CA 1
ATOM 562 C C . TYR A 1 69 ? 15.915 -22.798 -16.350 1.00 94.25 69 TYR A C 1
ATOM 564 O O . TYR A 1 69 ? 15.695 -22.009 -15.432 1.00 94.25 69 TYR A O 1
ATOM 572 N N . TYR A 1 70 ? 16.075 -24.103 -16.148 1.00 96.69 70 TYR A N 1
ATOM 573 C CA . TYR A 1 70 ? 16.296 -24.635 -14.808 1.00 96.69 70 TYR A CA 1
ATOM 574 C C . TYR A 1 70 ? 17.578 -24.018 -14.234 1.00 96.69 70 TYR A C 1
ATOM 576 O O . TYR A 1 70 ? 18.608 -23.978 -14.911 1.00 96.69 70 TYR A O 1
ATOM 584 N N . ALA A 1 71 ? 17.512 -23.499 -13.012 1.00 94.00 71 ALA A N 1
ATOM 585 C CA . ALA A 1 71 ? 18.620 -22.800 -12.379 1.00 94.00 71 ALA A CA 1
ATOM 586 C C . ALA A 1 71 ? 19.650 -23.771 -11.783 1.00 94.00 71 ALA A C 1
ATOM 588 O O . ALA A 1 71 ? 19.313 -24.831 -11.256 1.00 94.00 71 ALA A O 1
ATOM 589 N N . ILE A 1 72 ? 20.912 -23.363 -11.817 1.00 94.69 72 ILE A N 1
ATOM 590 C CA . ILE A 1 72 ? 22.030 -23.948 -11.065 1.00 94.69 72 ILE A CA 1
ATOM 591 C C . ILE A 1 72 ? 22.700 -22.852 -10.233 1.00 94.69 72 ILE A C 1
ATOM 593 O O . ILE A 1 72 ? 22.345 -21.684 -10.368 1.00 94.69 72 ILE A O 1
ATOM 597 N N . LEU A 1 73 ? 23.655 -23.210 -9.369 1.00 93.00 73 LEU A N 1
ATOM 598 C CA . LEU A 1 73 ? 24.443 -22.218 -8.631 1.00 93.00 73 LEU A CA 1
ATOM 599 C C . LEU A 1 73 ? 25.743 -21.872 -9.358 1.00 93.00 73 LEU A C 1
ATOM 601 O O . LEU A 1 73 ? 26.412 -22.760 -9.891 1.00 93.00 73 LEU A O 1
ATOM 605 N N . ASP A 1 74 ? 26.105 -20.594 -9.347 1.00 89.00 74 ASP A N 1
ATOM 606 C CA . ASP A 1 74 ? 27.431 -20.124 -9.738 1.00 89.00 74 ASP A CA 1
ATOM 607 C C . ASP A 1 74 ? 28.470 -20.296 -8.605 1.00 89.00 74 ASP A C 1
ATOM 609 O O . ASP A 1 74 ? 28.194 -20.863 -7.545 1.00 89.00 74 ASP A O 1
ATOM 613 N N . GLU A 1 75 ? 29.692 -19.807 -8.829 1.00 90.06 75 GLU A N 1
ATOM 614 C CA . GLU A 1 75 ? 30.790 -19.872 -7.853 1.00 90.06 75 GLU A CA 1
ATOM 615 C C . GLU A 1 75 ? 30.537 -19.068 -6.565 1.00 90.06 75 GLU A C 1
ATOM 617 O O . GLU A 1 75 ? 31.100 -19.387 -5.516 1.00 90.06 75 GLU A O 1
ATOM 622 N N . ASN A 1 76 ? 29.670 -18.055 -6.623 1.00 85.00 76 ASN A N 1
ATOM 623 C CA . ASN A 1 76 ? 29.281 -17.231 -5.481 1.00 85.00 76 ASN A CA 1
ATOM 624 C C . ASN A 1 76 ? 28.068 -17.806 -4.735 1.00 85.00 76 ASN A C 1
ATOM 626 O O . ASN A 1 76 ? 27.756 -17.345 -3.631 1.00 85.00 76 ASN A O 1
ATOM 630 N N . GLY A 1 77 ? 27.421 -18.826 -5.307 1.00 85.56 77 GLY A N 1
ATOM 631 C CA . GLY A 1 77 ? 26.209 -19.447 -4.795 1.00 85.56 77 GLY A CA 1
ATOM 632 C C . GLY A 1 77 ? 24.924 -18.714 -5.188 1.00 85.56 77 GLY A C 1
ATOM 633 O O . GLY A 1 77 ? 23.920 -18.892 -4.492 1.00 85.56 77 GLY A O 1
ATOM 634 N N . ASP A 1 78 ? 24.945 -17.906 -6.255 1.00 86.88 78 ASP A N 1
ATOM 635 C CA . ASP A 1 78 ? 23.760 -17.282 -6.861 1.00 86.88 78 ASP A CA 1
ATOM 636 C C . ASP A 1 78 ? 23.167 -18.157 -7.976 1.00 86.88 78 ASP A C 1
ATOM 638 O O . ASP A 1 78 ? 23.833 -19.046 -8.505 1.00 86.88 78 ASP A O 1
ATOM 642 N N . PHE A 1 79 ? 21.906 -17.920 -8.336 1.00 88.62 79 PHE A N 1
ATOM 643 C CA . PHE A 1 79 ? 21.249 -18.602 -9.442 1.00 88.62 79 PHE A CA 1
ATOM 644 C C . PHE A 1 79 ? 21.852 -18.193 -10.787 1.00 88.62 79 PHE A C 1
ATOM 646 O O . PHE A 1 79 ? 22.027 -17.018 -11.092 1.00 88.62 79 PHE A O 1
ATOM 653 N N . LYS A 1 80 ? 22.090 -19.192 -11.632 1.00 88.75 80 LYS A N 1
ATOM 654 C CA . LYS A 1 80 ? 22.561 -19.051 -13.006 1.00 88.75 80 LYS A CA 1
ATOM 655 C C . LYS A 1 80 ? 21.769 -19.981 -13.918 1.00 88.75 80 LYS A C 1
ATOM 657 O O . LYS A 1 80 ? 21.397 -21.083 -13.512 1.00 88.75 80 LYS A O 1
ATOM 662 N N . ALA A 1 81 ? 21.531 -19.553 -15.157 1.00 89.75 81 ALA A N 1
ATOM 663 C CA . ALA A 1 81 ? 20.907 -20.394 -16.172 1.00 89.75 81 ALA A CA 1
ATOM 664 C C . ALA A 1 81 ? 21.747 -21.657 -16.441 1.00 89.75 81 ALA A C 1
ATOM 666 O O . ALA A 1 81 ? 22.965 -21.583 -16.635 1.00 89.75 81 ALA A O 1
ATOM 667 N N . SER A 1 82 ? 21.093 -22.822 -16.443 1.00 94.12 82 SER A N 1
ATOM 668 C CA . SER A 1 82 ? 21.681 -24.063 -16.956 1.00 94.12 82 SER A CA 1
ATOM 669 C C . SER A 1 82 ? 21.573 -24.130 -18.485 1.00 94.12 82 SER A C 1
ATOM 671 O O . SER A 1 82 ? 21.259 -23.152 -19.153 1.00 94.12 82 SER A O 1
ATOM 673 N N . ASN A 1 83 ? 21.820 -25.309 -19.049 1.00 94.38 83 ASN A N 1
ATOM 674 C CA . ASN A 1 83 ? 21.569 -25.635 -20.449 1.00 94.38 83 ASN A CA 1
ATOM 675 C C . ASN A 1 83 ? 20.208 -26.322 -20.690 1.00 94.38 83 ASN A C 1
ATOM 677 O O . ASN A 1 83 ? 19.965 -26.742 -21.815 1.00 94.38 83 ASN A O 1
ATOM 681 N N . HIS A 1 84 ? 19.348 -26.465 -19.671 1.00 96.75 84 HIS A N 1
ATOM 682 C CA . HIS A 1 84 ? 18.024 -27.090 -19.794 1.00 96.75 84 HIS A CA 1
ATOM 683 C C . HIS A 1 84 ? 16.920 -26.030 -19.729 1.00 96.75 84 HIS A C 1
ATOM 685 O O . HIS A 1 84 ? 16.759 -25.359 -18.704 1.00 96.75 84 HIS A O 1
ATOM 691 N N . ARG A 1 85 ? 16.140 -25.897 -20.802 1.00 95.75 85 ARG A N 1
ATOM 692 C CA . ARG A 1 85 ? 15.016 -24.963 -20.910 1.00 95.75 85 ARG A CA 1
ATOM 693 C C . ARG A 1 85 ? 13.737 -25.568 -20.345 1.00 95.75 85 ARG A C 1
ATOM 695 O O . ARG A 1 85 ? 13.377 -26.704 -20.644 1.00 95.75 85 ARG A O 1
ATOM 702 N N . VAL A 1 86 ? 13.017 -24.782 -19.558 1.00 95.31 86 VAL A N 1
ATOM 703 C CA . VAL A 1 86 ? 11.784 -25.206 -18.881 1.00 95.31 86 VAL A CA 1
ATOM 704 C C . VAL A 1 86 ? 10.706 -25.560 -19.908 1.00 95.31 86 VAL A C 1
ATOM 706 O O . VAL A 1 86 ? 10.471 -24.798 -20.845 1.00 95.31 86 VAL A O 1
ATOM 709 N N . GLY A 1 87 ? 10.069 -26.723 -19.756 1.00 91.50 87 GLY A N 1
ATOM 710 C CA . GLY A 1 87 ? 9.027 -27.210 -20.672 1.00 91.50 87 GLY A CA 1
ATOM 711 C C . GLY A 1 87 ? 9.531 -27.707 -22.036 1.00 91.50 87 GLY A C 1
ATOM 712 O O . GLY A 1 87 ? 8.748 -28.264 -22.800 1.00 91.50 87 GLY A O 1
ATOM 713 N N . ILE A 1 88 ? 10.823 -27.541 -22.343 1.00 94.44 88 ILE A N 1
ATOM 714 C CA . ILE A 1 88 ? 11.452 -27.995 -23.594 1.00 94.44 88 ILE A CA 1
ATOM 715 C C . ILE A 1 88 ? 12.385 -29.175 -23.311 1.00 94.44 88 ILE A C 1
ATOM 717 O O . ILE A 1 88 ? 12.281 -30.218 -23.953 1.00 94.44 88 ILE A O 1
ATOM 721 N N . ASP A 1 89 ? 13.271 -29.017 -22.330 1.00 96.38 89 ASP A N 1
ATOM 722 C CA . ASP A 1 89 ? 14.232 -30.028 -21.909 1.00 96.38 89 ASP A CA 1
ATOM 723 C C . ASP A 1 89 ? 13.771 -30.718 -20.611 1.00 96.38 89 ASP A C 1
ATOM 725 O O . ASP A 1 89 ? 12.991 -30.144 -19.842 1.00 96.38 89 ASP A O 1
ATOM 729 N N . PRO A 1 90 ? 14.254 -31.942 -20.316 1.00 95.12 90 PRO A N 1
ATOM 730 C CA . PRO A 1 90 ? 13.922 -32.630 -19.072 1.00 95.12 90 PRO A CA 1
ATOM 731 C C . PRO A 1 90 ? 14.311 -31.813 -17.825 1.00 95.12 90 PRO A C 1
ATOM 733 O O . PRO A 1 90 ? 15.398 -31.221 -17.822 1.00 95.12 90 PRO A O 1
ATOM 736 N N . PRO A 1 91 ? 13.499 -31.833 -16.745 1.00 94.81 91 PRO A N 1
ATOM 737 C CA . PRO A 1 91 ? 13.813 -31.130 -15.506 1.00 94.81 91 PRO A CA 1
ATOM 738 C C . PRO A 1 91 ? 15.165 -31.525 -14.914 1.00 94.81 91 PRO A C 1
ATOM 740 O O . PRO A 1 91 ? 15.509 -32.707 -14.831 1.00 94.81 91 PRO A O 1
ATOM 743 N N . LEU A 1 92 ? 15.920 -30.524 -14.461 1.00 93.88 92 LEU A N 1
ATOM 744 C CA . LEU A 1 92 ? 17.249 -30.714 -13.888 1.00 93.88 92 LEU A CA 1
ATOM 745 C C . LEU A 1 92 ? 17.144 -30.981 -12.379 1.00 93.88 92 LEU A C 1
ATOM 747 O O . LEU A 1 92 ? 16.601 -30.167 -11.633 1.00 93.88 92 LEU A O 1
ATOM 751 N N . LYS A 1 93 ? 17.668 -32.113 -11.897 1.00 94.06 93 LYS A N 1
ATOM 752 C CA . LYS A 1 93 ? 17.540 -32.518 -10.482 1.00 94.06 93 LYS A CA 1
ATOM 753 C C . LYS A 1 93 ? 18.159 -31.494 -9.527 1.00 94.06 93 LYS A C 1
ATOM 755 O O . LYS A 1 93 ? 17.642 -31.275 -8.438 1.00 94.06 93 LYS A O 1
ATOM 760 N N . GLU A 1 94 ? 19.251 -30.872 -9.943 1.00 93.75 94 GLU A N 1
ATOM 761 C CA . GLU A 1 94 ? 20.003 -29.851 -9.218 1.00 93.75 94 GLU A CA 1
ATOM 762 C C . GLU A 1 94 ? 19.182 -28.578 -8.971 1.00 93.75 94 GLU A C 1
ATOM 764 O O . GLU A 1 94 ? 19.451 -27.861 -8.014 1.00 93.75 94 GLU A O 1
ATOM 769 N N . SER A 1 95 ? 18.171 -28.320 -9.803 1.00 95.62 95 SER A N 1
ATOM 770 C CA . SER A 1 95 ? 17.264 -27.173 -9.698 1.00 95.62 95 SER A CA 1
ATOM 771 C C . SER A 1 95 ? 16.115 -27.413 -8.702 1.00 95.62 95 SER A C 1
ATOM 773 O O . SER A 1 95 ? 15.495 -26.459 -8.225 1.00 95.62 95 SER A O 1
ATOM 775 N N . TYR A 1 96 ? 15.833 -28.669 -8.336 1.00 95.50 96 TYR A N 1
ATOM 776 C CA . TYR A 1 96 ? 14.726 -29.003 -7.439 1.00 95.50 96 TYR A CA 1
ATOM 777 C C . TYR A 1 96 ? 14.945 -28.431 -6.031 1.00 95.50 96 TYR A C 1
ATOM 779 O O . TYR A 1 96 ? 15.899 -28.800 -5.340 1.00 95.50 96 TYR A O 1
ATOM 787 N N . LYS A 1 97 ? 14.043 -27.537 -5.606 1.00 90.25 97 LYS A N 1
ATOM 788 C CA . LYS A 1 97 ? 14.091 -26.786 -4.340 1.00 90.25 97 LYS A CA 1
ATOM 789 C C . LYS A 1 97 ? 15.446 -26.115 -4.094 1.00 90.25 97 LYS A C 1
ATOM 791 O O . LYS A 1 97 ? 15.927 -26.049 -2.955 1.00 90.25 97 LYS A O 1
ATOM 796 N N . LEU A 1 98 ? 16.094 -25.667 -5.170 1.00 91.44 98 LEU A N 1
ATOM 797 C CA . LEU A 1 98 ? 17.403 -25.036 -5.107 1.00 91.44 98 LEU A CA 1
ATOM 798 C C . LEU A 1 98 ? 17.314 -23.703 -4.358 1.00 91.44 98 LEU A C 1
ATOM 800 O O . LEU A 1 98 ? 16.447 -22.879 -4.619 1.00 91.44 98 LEU A O 1
ATOM 804 N N . LYS A 1 99 ? 18.255 -23.473 -3.442 1.00 90.25 99 LYS A N 1
ATOM 805 C CA . LYS A 1 99 ? 18.385 -22.216 -2.696 1.00 90.25 99 LYS A CA 1
ATOM 806 C C . LYS A 1 99 ? 19.769 -21.625 -2.916 1.00 90.25 99 LYS A C 1
ATOM 808 O O . LYS A 1 99 ? 20.743 -22.381 -2.982 1.00 90.25 99 LYS A O 1
ATOM 813 N N . ARG A 1 100 ? 19.849 -20.291 -2.962 1.00 86.38 100 ARG A N 1
ATOM 814 C CA . ARG A 1 100 ? 21.119 -19.548 -2.936 1.00 86.38 100 ARG A CA 1
ATOM 815 C C . ARG A 1 100 ? 21.922 -19.889 -1.681 1.00 86.38 100 ARG A C 1
ATOM 817 O O . ARG A 1 100 ? 21.348 -20.212 -0.639 1.00 86.38 100 ARG A O 1
ATOM 824 N N . LYS A 1 101 ? 23.250 -19.830 -1.777 1.00 90.75 101 LYS A N 1
ATOM 825 C CA . LYS A 1 101 ? 24.186 -20.151 -0.683 1.00 90.75 101 LYS A CA 1
ATOM 826 C C . LYS A 1 101 ? 25.401 -19.226 -0.731 1.00 90.75 101 LYS A C 1
ATOM 828 O O . LYS A 1 101 ? 25.529 -18.406 -1.631 1.00 90.75 101 LYS A O 1
ATOM 833 N N . GLY A 1 102 ? 26.303 -19.372 0.237 1.00 91.06 102 GLY A N 1
ATOM 834 C CA . GLY A 1 102 ? 27.607 -18.713 0.206 1.00 91.06 102 GLY A CA 1
ATOM 835 C C . GLY A 1 102 ? 27.510 -17.188 0.196 1.00 91.06 102 GLY A C 1
ATOM 836 O O . GLY A 1 102 ? 26.767 -16.600 0.983 1.00 91.06 102 GLY A O 1
ATOM 837 N N . LYS A 1 103 ? 28.290 -16.559 -0.686 1.00 83.19 103 LYS A N 1
ATOM 838 C CA . LYS A 1 103 ? 28.428 -15.102 -0.761 1.00 83.19 103 LYS A CA 1
ATOM 839 C C . LYS A 1 103 ? 27.126 -14.432 -1.203 1.00 83.19 103 LYS A C 1
ATOM 841 O O . LYS A 1 103 ? 26.724 -13.457 -0.576 1.00 83.19 103 LYS A O 1
ATOM 846 N N . ALA A 1 104 ? 26.435 -14.995 -2.194 1.00 78.94 104 ALA A N 1
ATOM 847 C CA . ALA A 1 104 ? 25.175 -14.445 -2.694 1.00 78.94 104 ALA A CA 1
ATOM 848 C C . ALA A 1 104 ? 24.091 -14.391 -1.603 1.00 78.94 104 ALA A C 1
ATOM 850 O O . ALA A 1 104 ? 23.413 -13.376 -1.434 1.00 78.94 104 ALA A O 1
ATOM 851 N N . LEU A 1 105 ? 23.964 -15.462 -0.806 1.00 82.88 105 LEU A N 1
ATOM 852 C CA . LEU A 1 105 ? 23.029 -15.489 0.322 1.00 82.88 105 LEU A CA 1
ATOM 853 C C . LEU A 1 105 ? 23.410 -14.461 1.399 1.00 82.88 105 LEU A C 1
ATOM 855 O O . LEU A 1 105 ? 22.542 -13.729 1.866 1.00 82.88 105 LEU A O 1
ATOM 859 N N . ALA A 1 106 ? 24.696 -14.360 1.749 1.00 78.56 106 ALA A N 1
ATOM 860 C CA . ALA A 1 106 ? 25.168 -13.395 2.742 1.00 78.56 106 ALA A CA 1
ATOM 861 C C . ALA A 1 106 ? 24.911 -11.936 2.314 1.00 78.56 106 ALA A C 1
ATOM 863 O O . ALA A 1 106 ? 24.515 -11.109 3.134 1.00 78.56 106 ALA A O 1
ATOM 864 N N . GLU A 1 107 ? 25.090 -11.613 1.031 1.00 77.25 107 GLU A N 1
ATOM 865 C CA . GLU A 1 107 ? 24.795 -10.284 0.480 1.00 77.25 107 GLU A CA 1
ATOM 866 C C . GLU A 1 107 ? 23.290 -9.982 0.470 1.00 77.25 107 GLU A C 1
ATOM 868 O O . GLU A 1 107 ? 22.878 -8.860 0.768 1.00 77.25 107 GLU A O 1
ATOM 873 N N . ILE A 1 108 ? 22.451 -10.977 0.173 1.00 75.94 108 ILE A N 1
ATOM 874 C CA . ILE A 1 108 ? 20.990 -10.874 0.292 1.00 75.94 108 ILE A CA 1
ATOM 875 C C . ILE A 1 108 ? 20.577 -10.610 1.745 1.00 75.94 108 ILE A C 1
ATOM 877 O O . ILE A 1 108 ? 19.826 -9.676 2.019 1.00 75.94 108 ILE A O 1
ATOM 881 N N . GLU A 1 109 ? 21.092 -11.378 2.700 1.00 80.12 109 GLU A N 1
ATOM 882 C CA . GLU A 1 109 ? 20.770 -11.207 4.121 1.00 80.12 109 GLU A CA 1
ATOM 883 C C . GLU A 1 109 ? 21.234 -9.848 4.659 1.00 80.12 109 GLU A C 1
ATOM 885 O O . GLU A 1 109 ? 20.487 -9.178 5.379 1.00 80.12 109 GLU A O 1
ATOM 890 N N . ALA A 1 110 ? 22.427 -9.392 4.264 1.00 77.19 110 ALA A N 1
ATOM 891 C CA . ALA A 1 110 ? 22.938 -8.074 4.627 1.00 77.19 110 ALA A CA 1
ATOM 892 C C . ALA A 1 110 ? 22.043 -6.945 4.091 1.00 77.19 110 ALA A C 1
ATOM 894 O O . ALA A 1 110 ? 21.695 -6.032 4.845 1.00 77.19 110 ALA A O 1
ATOM 895 N N . ARG A 1 111 ? 21.614 -7.030 2.823 1.00 74.06 111 ARG A N 1
ATOM 896 C CA . ARG A 1 111 ? 20.675 -6.063 2.237 1.00 74.06 111 ARG A CA 1
ATOM 897 C C . ARG A 1 111 ? 19.319 -6.097 2.945 1.00 74.06 111 ARG A C 1
ATOM 899 O O . ARG A 1 111 ? 18.822 -5.044 3.337 1.00 74.06 111 ARG A O 1
ATOM 906 N N . ARG A 1 112 ? 18.747 -7.282 3.208 1.00 75.25 112 ARG A N 1
ATOM 907 C CA . ARG A 1 112 ? 17.495 -7.426 3.983 1.00 75.25 112 ARG A CA 1
ATOM 908 C C . ARG A 1 112 ? 17.594 -6.763 5.354 1.00 75.25 112 ARG A C 1
ATOM 910 O O . ARG A 1 112 ? 16.688 -6.027 5.743 1.00 75.25 112 ARG A O 1
ATOM 917 N N . LYS A 1 113 ? 18.702 -6.976 6.068 1.00 79.62 113 LYS A N 1
ATOM 918 C CA . LYS A 1 113 ? 18.944 -6.355 7.374 1.00 79.62 113 LYS A CA 1
ATOM 919 C C . LYS A 1 113 ? 18.999 -4.828 7.279 1.00 79.62 113 LYS A C 1
ATOM 921 O O . LYS A 1 113 ? 18.284 -4.162 8.026 1.00 79.62 113 LYS A O 1
ATOM 926 N N . ALA A 1 114 ? 19.787 -4.285 6.350 1.00 75.56 114 ALA A N 1
ATOM 927 C CA . ALA A 1 114 ? 19.916 -2.840 6.158 1.00 75.56 114 ALA A CA 1
ATOM 928 C C . ALA A 1 114 ? 18.564 -2.179 5.828 1.00 75.56 114 ALA A C 1
ATOM 930 O O . ALA A 1 114 ? 18.209 -1.155 6.415 1.00 75.56 114 ALA A O 1
ATOM 931 N N . ARG A 1 115 ? 17.759 -2.805 4.958 1.00 72.06 115 ARG A N 1
ATOM 932 C CA . ARG A 1 115 ? 16.401 -2.334 4.637 1.00 72.06 115 ARG A CA 1
ATOM 933 C C . ARG A 1 115 ? 15.486 -2.333 5.852 1.00 72.06 115 ARG A C 1
ATOM 935 O O . ARG A 1 115 ? 14.799 -1.347 6.102 1.00 72.06 115 ARG A O 1
ATOM 942 N N . ASN A 1 116 ? 15.504 -3.407 6.637 1.00 75.88 116 ASN A N 1
ATOM 943 C CA . ASN A 1 116 ? 14.692 -3.501 7.845 1.00 75.88 116 ASN A CA 1
ATOM 944 C C . ASN A 1 116 ? 15.048 -2.435 8.883 1.00 75.88 116 ASN A C 1
ATOM 946 O O . ASN A 1 116 ? 14.154 -1.896 9.535 1.00 75.88 116 ASN A O 1
ATOM 950 N N . GLU A 1 117 ? 16.328 -2.102 9.029 1.00 80.75 117 GLU A N 1
ATOM 951 C CA . GLU A 1 117 ? 16.771 -1.015 9.905 1.00 80.75 117 GLU A CA 1
ATOM 952 C C . GLU A 1 117 ? 16.298 0.356 9.392 1.00 80.75 117 GLU A C 1
ATOM 954 O O . GLU A 1 117 ? 15.742 1.139 10.167 1.00 80.75 117 GLU A O 1
ATOM 959 N N . ALA A 1 118 ? 16.435 0.627 8.089 1.00 78.06 118 ALA A N 1
ATOM 960 C CA . ALA A 1 118 ? 15.952 1.863 7.470 1.00 78.06 118 ALA A CA 1
ATOM 961 C C . ALA A 1 118 ? 14.426 2.024 7.600 1.00 78.06 118 ALA A C 1
ATOM 963 O O . ALA A 1 118 ? 13.949 3.088 7.997 1.00 78.06 118 ALA A O 1
ATOM 964 N N . ARG A 1 119 ? 13.668 0.948 7.353 1.00 81.06 119 ARG A N 1
ATOM 965 C CA . ARG A 1 119 ? 12.209 0.877 7.532 1.00 81.06 119 ARG A CA 1
ATOM 966 C C . ARG A 1 119 ? 11.802 1.199 8.966 1.00 81.06 119 ARG A C 1
ATOM 968 O O . ARG A 1 119 ? 10.980 2.084 9.181 1.00 81.06 119 ARG A O 1
ATOM 975 N N . LYS A 1 120 ? 12.412 0.530 9.953 1.00 81.94 120 LYS A N 1
ATOM 976 C CA . LYS A 1 120 ? 12.139 0.777 11.381 1.00 81.94 120 LYS A CA 1
ATOM 977 C C . LYS A 1 120 ? 12.406 2.228 11.765 1.00 81.94 120 LYS A C 1
ATOM 979 O O . LYS A 1 120 ? 11.611 2.819 12.489 1.00 81.94 120 LYS A O 1
ATOM 984 N N . LYS A 1 121 ? 13.497 2.816 11.265 1.00 84.38 121 LYS A N 1
ATOM 985 C CA . LYS A 1 121 ? 13.811 4.227 11.505 1.00 84.38 121 LYS A CA 1
ATOM 986 C C . LYS A 1 121 ? 12.756 5.155 10.893 1.00 84.38 121 LYS A C 1
ATOM 988 O O . LYS A 1 121 ? 12.287 6.058 11.578 1.00 84.38 121 LYS A O 1
ATOM 993 N N . ALA A 1 122 ? 12.365 4.917 9.641 1.00 83.88 122 ALA A N 1
ATOM 994 C CA . ALA A 1 122 ? 11.350 5.715 8.958 1.00 83.88 122 ALA A CA 1
ATOM 995 C C . ALA A 1 122 ? 9.991 5.644 9.674 1.00 83.88 122 ALA A C 1
ATOM 997 O O . ALA A 1 122 ? 9.389 6.683 9.938 1.00 83.88 122 ALA A O 1
ATOM 998 N N . LEU A 1 123 ? 9.547 4.443 10.061 1.00 84.25 123 LEU A N 1
ATOM 999 C CA . LEU A 1 123 ? 8.320 4.266 10.840 1.00 84.25 123 LEU A CA 1
ATOM 1000 C C . LEU A 1 123 ? 8.416 4.979 12.192 1.00 84.25 123 LEU A C 1
ATOM 1002 O O . LEU A 1 123 ? 7.532 5.764 12.518 1.00 84.25 123 LEU A O 1
ATOM 1006 N N . ALA A 1 124 ? 9.516 4.830 12.934 1.00 84.88 124 ALA A N 1
ATOM 1007 C CA . ALA A 1 124 ? 9.702 5.536 14.204 1.00 84.88 124 ALA A CA 1
ATOM 1008 C C . ALA A 1 124 ? 9.612 7.071 14.056 1.00 84.88 124 ALA A C 1
ATOM 1010 O O . ALA A 1 124 ? 9.032 7.754 14.906 1.00 84.88 124 ALA A O 1
ATOM 1011 N N . GLU A 1 125 ? 10.150 7.632 12.969 1.00 85.00 125 GLU A N 1
ATOM 1012 C CA . GLU A 1 125 ? 10.008 9.056 12.647 1.00 85.00 125 GLU A CA 1
ATOM 1013 C C . GLU A 1 125 ? 8.561 9.439 12.297 1.00 85.00 125 GLU A C 1
ATOM 1015 O O . GLU A 1 125 ? 8.101 10.507 12.711 1.00 85.00 125 GLU A O 1
ATOM 1020 N N . MET A 1 126 ? 7.823 8.583 11.584 1.00 85.44 126 MET A N 1
ATOM 1021 C CA . MET A 1 126 ? 6.397 8.789 11.304 1.00 85.44 126 MET A CA 1
ATOM 1022 C C . MET A 1 126 ? 5.557 8.755 12.575 1.00 85.44 126 MET A C 1
ATOM 1024 O O . MET A 1 126 ? 4.814 9.700 12.810 1.00 85.44 126 MET A O 1
ATOM 1028 N N . PHE A 1 127 ? 5.747 7.762 13.445 1.00 85.31 127 PHE A N 1
ATOM 1029 C CA . PHE A 1 127 ? 5.095 7.696 14.756 1.00 85.31 127 PHE A CA 1
ATOM 1030 C C . PHE A 1 127 ? 5.374 8.947 15.590 1.00 85.31 127 PHE A C 1
ATOM 1032 O O . PHE A 1 127 ? 4.473 9.510 16.210 1.00 85.31 127 PHE A O 1
ATOM 1039 N N . LYS A 1 128 ? 6.611 9.458 15.557 1.00 83.44 128 LYS A N 1
ATOM 1040 C CA . LYS A 1 128 ? 6.942 10.729 16.210 1.00 83.44 128 LYS A CA 1
ATOM 1041 C C . LYS A 1 128 ? 6.125 11.897 15.644 1.00 83.44 128 LYS A C 1
ATOM 1043 O O . LYS A 1 128 ? 5.598 12.682 16.428 1.00 83.44 128 LYS A O 1
ATOM 1048 N N . LYS A 1 129 ? 6.023 12.030 14.316 1.00 80.38 129 LYS A N 1
ATOM 1049 C CA . LYS A 1 129 ? 5.225 13.089 13.666 1.00 80.38 129 LYS A CA 1
ATOM 1050 C C . LYS A 1 129 ? 3.730 12.931 13.942 1.00 80.38 129 LYS A C 1
ATOM 1052 O O . LYS A 1 129 ? 3.062 13.918 14.229 1.00 80.38 129 LYS A O 1
ATOM 1057 N N . PHE A 1 130 ? 3.233 11.700 13.918 1.00 81.94 130 PHE A N 1
ATOM 1058 C CA . PHE A 1 130 ? 1.860 11.354 14.259 1.00 81.94 130 PHE A CA 1
ATOM 1059 C C . PHE A 1 130 ? 1.517 11.799 15.687 1.00 81.94 130 PHE A C 1
ATOM 1061 O O . PHE A 1 130 ? 0.571 12.555 15.882 1.00 81.94 130 PHE A O 1
ATOM 1068 N N . ARG A 1 131 ? 2.359 11.465 16.677 1.00 77.31 131 ARG A N 1
ATOM 1069 C CA . ARG A 1 131 ? 2.203 11.931 18.070 1.00 77.31 131 ARG A CA 1
ATOM 1070 C C . ARG A 1 131 ? 2.258 13.451 18.212 1.00 77.31 131 ARG A C 1
ATOM 1072 O O . ARG A 1 131 ? 1.505 14.027 18.991 1.00 77.31 131 ARG A O 1
ATOM 1079 N N . GLN A 1 132 ? 3.127 14.123 17.457 1.00 75.19 132 GLN A N 1
ATOM 1080 C CA . GLN A 1 132 ? 3.156 15.589 17.446 1.00 75.19 132 GLN A CA 1
ATOM 1081 C C . GLN A 1 132 ? 1.825 16.167 16.954 1.00 75.19 132 GLN A C 1
ATOM 1083 O O . GLN A 1 132 ? 1.287 17.066 17.597 1.00 75.19 132 GLN A O 1
ATOM 1088 N N . ARG A 1 133 ? 1.254 15.616 15.877 1.00 71.44 133 ARG A N 1
ATOM 1089 C CA . ARG A 1 133 ? -0.065 16.026 15.369 1.00 71.44 133 ARG A CA 1
ATOM 1090 C C . ARG A 1 133 ? -1.180 15.740 16.372 1.00 71.44 133 ARG A C 1
ATOM 1092 O O . ARG A 1 133 ? -1.975 16.638 16.633 1.00 71.44 133 ARG A O 1
ATOM 1099 N N . LEU A 1 134 ? -1.169 14.568 17.015 1.00 67.00 134 LEU A N 1
ATOM 1100 C CA . LEU A 1 134 ? -2.083 14.240 18.117 1.00 67.00 134 LEU A CA 1
ATOM 1101 C C . LEU A 1 134 ? -2.059 15.318 19.211 1.00 67.00 134 LEU A C 1
ATOM 1103 O O . LEU A 1 134 ? -3.105 15.829 19.602 1.00 67.00 134 LEU A O 1
ATOM 1107 N N . SER A 1 135 ? -0.864 15.727 19.652 1.00 65.19 135 SER A N 1
ATOM 1108 C CA . SER A 1 135 ? -0.706 16.757 20.691 1.00 65.19 135 SER A CA 1
ATOM 1109 C C . SER A 1 135 ? -1.140 18.165 20.260 1.00 65.19 135 SER A C 1
ATOM 1111 O O . SER A 1 135 ? -1.376 19.026 21.103 1.00 65.19 135 SER A O 1
ATOM 1113 N N . MET A 1 136 ? -1.223 18.424 18.951 1.00 60.38 136 MET A N 1
ATOM 1114 C CA . MET A 1 136 ? -1.634 19.715 18.391 1.00 60.38 136 MET A CA 1
ATOM 1115 C C . MET A 1 136 ? -3.139 19.777 18.108 1.00 60.38 136 MET A C 1
ATOM 1117 O O . MET A 1 136 ? -3.718 20.862 18.166 1.00 60.38 136 MET A O 1
ATOM 1121 N N . HIS A 1 137 ? -3.786 18.633 17.868 1.00 54.09 137 HIS A N 1
ATOM 1122 C CA . HIS A 1 137 ? -5.224 18.547 17.608 1.00 54.09 137 HIS A CA 1
ATOM 1123 C C . HIS A 1 137 ? -6.068 18.983 18.822 1.00 54.09 137 HIS A C 1
ATOM 1125 O O . HIS A 1 137 ? -7.134 19.571 18.658 1.00 54.09 137 HIS A O 1
ATOM 1131 N N . SER A 1 138 ? -5.544 18.840 20.048 1.00 48.91 138 SER A N 1
ATOM 1132 C CA . SER A 1 138 ? -6.170 19.384 21.264 1.00 48.91 138 SER A CA 1
ATOM 1133 C C . SER A 1 138 ? -6.215 20.921 21.322 1.00 48.91 138 SER A C 1
ATOM 1135 O O . SER A 1 138 ? -6.863 21.469 22.210 1.00 48.91 138 SER A O 1
ATOM 1137 N N . ASN A 1 139 ? -5.540 21.624 20.400 1.00 40.47 139 ASN A N 1
ATOM 1138 C CA . ASN A 1 139 ? -5.444 23.088 20.369 1.00 40.47 139 ASN A CA 1
ATOM 1139 C C . ASN A 1 139 ? -6.164 23.748 19.174 1.00 40.47 139 ASN A C 1
ATOM 1141 O O . ASN A 1 139 ? -6.016 24.954 18.988 1.00 40.47 139 ASN A O 1
ATOM 1145 N N . GLY A 1 140 ? -6.948 23.003 18.382 1.00 41.91 140 GLY A N 1
ATOM 1146 C CA . GLY A 1 140 ? -7.915 23.579 17.434 1.00 41.91 140 GLY A CA 1
ATOM 1147 C C . GLY A 1 140 ? -7.338 24.509 16.355 1.00 41.91 140 GLY A C 1
ATOM 1148 O O . GLY A 1 140 ? -7.924 25.557 16.083 1.00 41.91 140 GLY A O 1
ATOM 1149 N N . PHE A 1 141 ? -6.211 24.156 15.729 1.00 37.69 141 PHE A N 1
ATOM 1150 C CA . PHE A 1 141 ? -5.636 24.947 14.635 1.00 37.69 141 PHE A CA 1
ATOM 1151 C C . PHE A 1 141 ? -5.737 24.260 13.268 1.00 37.69 141 PHE A C 1
ATOM 1153 O O . PHE A 1 141 ? -5.088 23.252 13.038 1.00 37.69 141 PHE A O 1
ATOM 1160 N N . GLY A 1 142 ? -6.487 24.914 12.370 1.00 41.00 142 GLY A N 1
ATOM 1161 C CA . GLY A 1 142 ? -6.048 25.335 11.033 1.00 41.00 142 GLY A CA 1
ATOM 1162 C C . GLY A 1 142 ? -5.824 24.274 9.954 1.00 41.00 142 GLY A C 1
ATOM 1163 O O . GLY A 1 142 ? -4.798 23.609 9.942 1.00 41.00 142 GLY A O 1
ATOM 1164 N N . LYS A 1 143 ? -6.725 24.270 8.961 1.00 42.22 143 LYS A N 1
ATOM 1165 C CA . LYS A 1 143 ? -6.567 23.722 7.601 1.00 42.22 143 LYS A CA 1
ATOM 1166 C C . LYS A 1 143 ? -5.097 23.679 7.152 1.00 42.22 143 LYS A C 1
ATOM 1168 O O . LYS A 1 143 ? -4.412 24.701 7.214 1.00 42.22 143 LYS A O 1
ATOM 1173 N N . ILE A 1 144 ? -4.632 22.533 6.650 1.00 44.00 144 ILE A N 1
ATOM 1174 C CA . ILE A 1 144 ? -3.291 22.409 6.068 1.00 44.00 144 ILE A CA 1
ATOM 1175 C C . ILE A 1 144 ? -3.209 23.335 4.849 1.00 44.00 144 ILE A C 1
ATOM 1177 O O . ILE A 1 144 ? -3.695 23.026 3.769 1.00 44.00 144 ILE A O 1
ATOM 1181 N N . THR A 1 145 ? -2.604 24.508 5.031 1.00 42.00 145 THR A N 1
ATOM 1182 C CA . THR A 1 145 ? -2.214 25.430 3.955 1.00 42.00 145 THR A CA 1
ATOM 1183 C C . THR A 1 145 ? -0.706 25.394 3.751 1.00 42.00 145 THR A C 1
ATOM 1185 O O . THR A 1 145 ? -0.069 26.434 3.592 1.00 42.00 145 THR A O 1
ATOM 1188 N N . THR A 1 146 ? -0.089 24.216 3.799 1.00 43.12 146 THR A N 1
ATOM 1189 C CA . THR A 1 146 ? 1.262 24.079 3.256 1.00 43.12 146 THR A CA 1
ATOM 1190 C C . THR A 1 146 ? 1.121 23.759 1.782 1.00 43.12 146 THR A C 1
ATOM 1192 O O . THR A 1 146 ? 1.074 22.591 1.409 1.00 43.12 146 THR A O 1
ATOM 1195 N N . SER A 1 147 ? 1.064 24.800 0.946 1.00 44.03 147 SER A N 1
ATOM 1196 C CA . SER A 1 147 ? 1.565 24.667 -0.417 1.00 44.03 147 SER A CA 1
ATOM 1197 C C . SER A 1 147 ? 3.023 24.238 -0.275 1.00 44.03 147 SER A C 1
ATOM 1199 O O . SER A 1 147 ? 3.885 25.059 0.056 1.00 44.03 147 SER A O 1
ATOM 1201 N N . SER A 1 148 ? 3.302 22.941 -0.400 1.00 61.03 148 SER A N 1
ATOM 1202 C CA . SER A 1 148 ? 4.677 22.549 -0.664 1.00 61.03 148 SER A CA 1
ATOM 1203 C C . SER A 1 148 ? 5.066 23.196 -1.996 1.00 61.03 148 SER A C 1
ATOM 1205 O O . SER A 1 148 ? 4.204 23.441 -2.846 1.00 61.03 148 SER A O 1
ATOM 1207 N N . ASN A 1 149 ? 6.332 23.582 -2.148 1.00 79.94 149 ASN A N 1
ATOM 1208 C CA . ASN A 1 149 ? 6.775 24.047 -3.456 1.00 79.94 149 ASN A CA 1
ATOM 1209 C C . ASN A 1 149 ? 6.540 22.900 -4.449 1.00 79.94 149 ASN A C 1
ATOM 1211 O O . ASN A 1 149 ? 6.935 21.775 -4.124 1.00 79.94 149 ASN A O 1
ATOM 1215 N N . PRO A 1 150 ? 5.911 23.160 -5.610 1.00 90.88 150 PRO A N 1
ATOM 1216 C CA . PRO A 1 150 ? 5.724 22.127 -6.614 1.00 90.88 150 PRO A CA 1
ATOM 1217 C C . PRO A 1 150 ? 7.067 21.480 -6.952 1.00 90.88 150 PRO A C 1
ATOM 1219 O O . PRO A 1 150 ? 8.067 22.178 -7.128 1.00 90.88 150 PRO A O 1
ATOM 1222 N N . ILE A 1 151 ? 7.082 20.154 -7.008 1.00 94.19 151 ILE A N 1
ATOM 1223 C CA . ILE A 1 151 ? 8.273 19.354 -7.275 1.00 94.19 151 ILE A CA 1
ATOM 1224 C C . ILE A 1 151 ? 8.626 19.505 -8.753 1.00 94.19 151 ILE A C 1
ATOM 1226 O O . ILE A 1 151 ? 7.796 19.236 -9.622 1.00 94.19 151 ILE A O 1
ATOM 1230 N N . ASN A 1 152 ? 9.859 19.909 -9.046 1.00 95.12 152 ASN A N 1
ATOM 1231 C CA . ASN A 1 152 ? 10.389 19.883 -10.401 1.00 95.12 152 ASN A CA 1
ATOM 1232 C C . ASN A 1 152 ? 10.921 18.481 -10.710 1.00 95.12 152 ASN A C 1
ATOM 1234 O O . ASN A 1 152 ? 11.984 18.103 -10.215 1.00 95.12 152 ASN A O 1
ATOM 1238 N N . MET A 1 153 ? 10.185 17.681 -11.480 1.00 97.31 153 MET A N 1
ATOM 1239 C CA . MET A 1 153 ? 10.512 16.271 -11.687 1.00 97.31 153 MET A CA 1
ATOM 1240 C C . MET A 1 153 ? 11.000 15.979 -13.107 1.00 97.31 153 MET A C 1
ATOM 1242 O O . MET A 1 153 ? 10.307 16.222 -14.088 1.00 97.31 153 MET A O 1
ATOM 1246 N N . GLY A 1 154 ? 12.197 15.411 -13.203 1.00 98.25 154 GLY A N 1
ATOM 1247 C CA . GLY A 1 154 ? 12.824 15.030 -14.462 1.00 98.25 154 GLY A CA 1
ATOM 1248 C C . GLY A 1 154 ? 12.572 13.575 -14.838 1.00 98.25 154 GLY A C 1
ATOM 1249 O O . GLY A 1 154 ? 12.525 12.708 -13.964 1.00 98.25 154 GLY A O 1
ATOM 1250 N N . ILE A 1 155 ? 12.494 13.290 -16.135 1.00 98.69 155 ILE A N 1
ATOM 1251 C CA . ILE A 1 155 ? 12.525 11.933 -16.689 1.00 98.69 155 ILE A CA 1
ATOM 1252 C C . ILE A 1 155 ? 13.799 11.788 -17.524 1.00 98.69 155 ILE A C 1
ATOM 1254 O O . ILE A 1 155 ? 14.002 12.509 -18.497 1.00 98.69 155 ILE A O 1
ATOM 1258 N N . VAL A 1 156 ? 14.661 10.847 -17.155 1.00 98.69 156 VAL A N 1
ATOM 1259 C CA . VAL A 1 156 ? 15.884 10.513 -17.892 1.00 98.69 156 VAL A CA 1
ATOM 1260 C C . VAL A 1 156 ? 15.675 9.163 -18.563 1.00 98.69 156 VAL A C 1
ATOM 1262 O O . VAL A 1 156 ? 15.615 8.136 -17.887 1.00 98.69 156 VAL A O 1
ATOM 1265 N N . LEU A 1 157 ? 15.561 9.165 -19.892 1.00 98.62 157 LEU A N 1
ATOM 1266 C CA . LEU A 1 157 ? 15.458 7.940 -20.684 1.00 98.62 157 LEU A CA 1
ATOM 1267 C C . LEU A 1 157 ? 16.861 7.376 -20.926 1.00 98.62 157 LEU A C 1
ATOM 1269 O O . LEU A 1 157 ? 17.736 8.113 -21.387 1.00 98.62 157 LEU A O 1
ATOM 1273 N N . VAL A 1 158 ? 17.092 6.098 -20.622 1.00 98.19 158 VAL A N 1
ATOM 1274 C CA . VAL A 1 158 ? 18.411 5.457 -20.760 1.00 98.19 158 VAL A CA 1
ATOM 1275 C C . VAL A 1 158 ? 18.338 4.168 -21.565 1.00 98.19 158 VAL A C 1
ATOM 1277 O O . VAL A 1 158 ? 17.470 3.330 -21.352 1.00 98.19 158 VAL A O 1
ATOM 1280 N N . GLU A 1 159 ? 19.284 3.965 -22.469 1.00 95.94 159 GLU A N 1
ATOM 1281 C CA . GLU A 1 159 ? 19.451 2.711 -23.202 1.00 95.94 159 GLU A CA 1
ATOM 1282 C C . GLU A 1 159 ? 20.814 2.094 -22.908 1.00 95.94 159 GLU A C 1
ATOM 1284 O O . GLU A 1 159 ? 21.781 2.788 -22.605 1.00 95.94 159 GLU A O 1
ATOM 1289 N N . PHE A 1 160 ? 20.885 0.771 -22.975 1.00 95.38 160 PHE A N 1
ATOM 1290 C CA . PHE A 1 160 ? 22.090 0.007 -22.681 1.00 95.38 160 PHE A CA 1
ATOM 1291 C C . PHE A 1 160 ? 22.906 -0.225 -23.955 1.00 95.38 160 PHE A C 1
ATOM 1293 O O . PHE A 1 160 ? 22.450 0.031 -25.076 1.00 95.38 160 PHE A O 1
ATOM 1300 N N . SER A 1 161 ? 24.123 -0.748 -23.803 1.00 93.56 161 SER A N 1
ATOM 1301 C CA . SER A 1 161 ? 24.957 -1.091 -24.960 1.00 93.56 161 SER A CA 1
ATOM 1302 C C . SER A 1 161 ? 24.403 -2.266 -25.776 1.00 93.56 161 SER A C 1
ATOM 1304 O O . SER A 1 161 ? 24.672 -2.355 -26.974 1.00 93.56 161 SER A O 1
ATOM 1306 N N . ASP A 1 162 ? 23.611 -3.142 -25.152 1.00 88.00 162 ASP A N 1
ATOM 1307 C CA . ASP A 1 162 ? 22.974 -4.320 -25.753 1.00 88.00 162 ASP A CA 1
ATOM 1308 C C . ASP A 1 162 ? 21.461 -4.166 -25.966 1.00 88.00 162 ASP A C 1
ATOM 1310 O O . ASP A 1 162 ? 20.928 -4.677 -26.950 1.00 88.00 162 ASP A O 1
ATOM 1314 N N . ILE A 1 163 ? 20.773 -3.451 -25.072 1.00 91.06 163 ILE A N 1
ATOM 1315 C CA . ILE A 1 163 ? 19.324 -3.234 -25.125 1.00 91.06 163 ILE A CA 1
ATOM 1316 C C . ILE A 1 163 ? 19.021 -1.778 -25.475 1.00 91.06 163 ILE A C 1
ATOM 1318 O O . ILE A 1 163 ? 19.278 -0.863 -24.692 1.00 91.06 163 ILE A O 1
ATOM 1322 N N . LYS A 1 164 ? 18.430 -1.585 -26.654 1.00 92.50 164 LYS A N 1
ATOM 1323 C CA . LYS A 1 164 ? 17.944 -0.293 -27.147 1.00 92.50 164 LYS A CA 1
ATOM 1324 C C . LYS A 1 164 ? 16.454 -0.129 -26.863 1.00 92.50 164 LYS A C 1
ATOM 1326 O O . LYS A 1 164 ? 15.768 -1.121 -26.619 1.00 92.50 164 LYS A O 1
ATOM 1331 N N . ARG A 1 165 ? 15.980 1.122 -26.887 1.00 93.44 165 ARG A N 1
ATOM 1332 C CA . ARG A 1 165 ? 14.561 1.459 -26.687 1.00 93.44 165 ARG A CA 1
ATOM 1333 C C . ARG A 1 165 ? 13.637 0.611 -27.560 1.00 93.44 165 ARG A C 1
ATOM 1335 O O . ARG A 1 165 ? 14.008 0.249 -28.683 1.00 93.44 165 ARG A O 1
ATOM 1342 N N . TYR A 1 166 ? 12.439 0.339 -27.064 1.00 93.62 166 TYR A N 1
ATOM 1343 C CA . TYR A 1 166 ? 11.443 -0.464 -27.758 1.00 93.62 166 TYR A CA 1
ATOM 1344 C C . TYR A 1 166 ? 11.125 0.091 -29.146 1.00 93.62 166 TYR A C 1
ATOM 1346 O O . TYR A 1 166 ? 11.039 1.302 -29.325 1.00 93.62 166 TYR A O 1
ATOM 1354 N N . ARG A 1 167 ? 10.955 -0.801 -30.128 1.00 92.44 167 ARG A N 1
ATOM 1355 C CA . ARG A 1 167 ? 10.477 -0.491 -31.480 1.00 92.44 167 ARG A CA 1
ATOM 1356 C C . ARG A 1 167 ? 9.719 -1.687 -32.036 1.00 92.44 167 ARG A C 1
ATOM 1358 O O . ARG A 1 167 ? 10.173 -2.822 -31.890 1.00 92.44 167 ARG A O 1
ATOM 1365 N N . ASP A 1 168 ? 8.634 -1.423 -32.747 1.00 89.00 168 ASP A N 1
ATOM 1366 C CA . ASP A 1 168 ? 7.912 -2.421 -33.536 1.00 89.00 168 ASP A CA 1
ATOM 1367 C C . ASP A 1 168 ? 7.425 -1.818 -34.870 1.00 89.00 168 ASP A C 1
ATOM 1369 O O . ASP A 1 168 ? 7.907 -0.769 -35.305 1.00 89.00 168 ASP A O 1
ATOM 1373 N N . SER A 1 169 ? 6.528 -2.512 -35.576 1.00 89.44 169 SER A N 1
ATOM 1374 C CA . SER A 1 169 ? 5.971 -2.030 -36.845 1.00 89.44 169 SER A CA 1
ATOM 1375 C C . SER A 1 169 ? 5.047 -0.819 -36.704 1.00 89.44 169 SER A C 1
ATOM 1377 O O . SER A 1 169 ? 4.932 -0.048 -37.655 1.00 89.44 169 SER A O 1
ATOM 1379 N N . GLU A 1 170 ? 4.384 -0.668 -35.560 1.00 88.12 170 GLU A N 1
ATOM 1380 C CA . GLU A 1 170 ? 3.459 0.429 -35.252 1.00 88.12 170 GLU A CA 1
ATOM 1381 C C . GLU A 1 170 ? 4.205 1.616 -34.612 1.00 88.12 170 GLU A C 1
ATOM 1383 O O . GLU A 1 170 ? 3.875 2.774 -34.857 1.00 88.12 170 GLU A O 1
ATOM 1388 N N . HIS A 1 171 ? 5.315 1.327 -33.931 1.00 90.56 171 HIS A N 1
ATOM 1389 C CA . HIS A 1 171 ? 6.219 2.230 -33.230 1.00 90.56 171 HIS A CA 1
ATOM 1390 C C . HIS A 1 171 ? 7.642 2.132 -33.812 1.00 90.56 171 HIS A C 1
ATOM 1392 O O . HIS A 1 171 ? 8.588 1.752 -33.111 1.00 90.56 171 HIS A O 1
ATOM 1398 N N . PRO A 1 172 ? 7.864 2.486 -35.094 1.00 91.69 172 PRO A N 1
ATOM 1399 C CA . PRO A 1 172 ? 9.167 2.316 -35.746 1.00 91.69 172 PRO A CA 1
ATOM 1400 C C . PRO A 1 172 ? 10.278 3.183 -35.133 1.00 91.69 172 PRO A C 1
ATOM 1402 O O . PRO A 1 172 ? 11.462 2.882 -35.297 1.00 91.69 172 PRO A O 1
ATOM 1405 N N . ASN A 1 173 ? 9.905 4.249 -34.419 1.00 90.00 173 ASN A N 1
ATOM 1406 C CA . ASN A 1 173 ? 10.821 5.132 -33.694 1.00 90.00 173 ASN A CA 1
ATOM 1407 C C . ASN A 1 173 ? 10.818 4.881 -32.174 1.00 90.00 173 ASN A C 1
ATOM 1409 O O . ASN A 1 173 ? 11.566 5.542 -31.454 1.00 90.00 173 ASN A O 1
ATOM 1413 N N . GLY A 1 174 ? 10.029 3.907 -31.714 1.00 92.81 174 GLY A N 1
ATOM 1414 C CA . GLY A 1 174 ? 9.717 3.669 -30.310 1.00 92.81 174 GLY A CA 1
ATOM 1415 C C . GLY A 1 174 ? 8.660 4.615 -29.764 1.00 92.81 174 GLY A C 1
ATOM 1416 O O . GLY A 1 174 ? 8.056 5.376 -30.523 1.00 92.81 174 GLY A O 1
ATOM 1417 N N . TYR A 1 175 ? 8.448 4.546 -28.452 1.00 95.19 175 TYR A N 1
ATOM 1418 C CA . TYR A 1 175 ? 7.555 5.463 -27.754 1.00 95.19 175 TYR A CA 1
ATOM 1419 C C . TYR A 1 175 ? 8.073 6.899 -27.864 1.00 95.19 175 TYR A C 1
ATOM 1421 O O . TYR A 1 175 ? 9.279 7.168 -27.798 1.00 95.19 175 TYR A O 1
ATOM 1429 N N . SER A 1 176 ? 7.147 7.821 -28.074 1.00 94.75 176 SER A N 1
ATOM 1430 C CA . SER A 1 176 ? 7.412 9.244 -28.190 1.00 94.75 176 SER A CA 1
ATOM 1431 C C . SER A 1 176 ? 7.688 9.873 -26.823 1.00 94.75 176 SER A C 1
ATOM 1433 O O . SER A 1 176 ? 7.361 9.327 -25.772 1.00 94.75 176 SER A O 1
ATOM 1435 N N . VAL A 1 177 ? 8.278 11.069 -26.827 1.00 95.38 177 VAL A N 1
ATOM 1436 C CA . VAL A 1 177 ? 8.442 11.870 -25.602 1.00 95.38 177 VAL A CA 1
ATOM 1437 C C . VAL A 1 177 ? 7.092 12.238 -24.988 1.00 95.38 177 VAL A C 1
ATOM 1439 O O . VAL A 1 177 ? 6.977 12.300 -23.764 1.00 95.38 177 VAL A O 1
ATOM 1442 N N . ASP A 1 178 ? 6.079 12.438 -25.828 1.00 92.62 178 ASP A N 1
ATOM 1443 C CA . ASP A 1 178 ? 4.733 12.771 -25.380 1.00 92.62 178 ASP A CA 1
ATOM 1444 C C . ASP A 1 178 ? 4.089 11.596 -24.639 1.00 92.62 178 ASP A C 1
ATOM 1446 O O . ASP A 1 178 ? 3.417 11.836 -23.644 1.00 92.62 178 ASP A O 1
ATOM 1450 N N . ASP A 1 179 ? 4.367 10.341 -25.010 1.00 93.75 179 ASP A N 1
ATOM 1451 C CA . ASP A 1 179 ? 3.860 9.168 -24.276 1.00 93.75 179 ASP A CA 1
ATOM 1452 C C . ASP A 1 179 ? 4.343 9.177 -22.815 1.00 93.75 179 ASP A C 1
ATOM 1454 O O . ASP A 1 179 ? 3.550 9.046 -21.881 1.00 93.75 179 ASP A O 1
ATOM 1458 N N . PHE A 1 180 ? 5.642 9.420 -22.594 1.00 96.31 180 PHE A N 1
ATOM 1459 C CA . PHE A 1 180 ? 6.214 9.510 -21.246 1.00 96.31 180 PHE A CA 1
ATOM 1460 C C . PHE A 1 180 ? 5.721 10.744 -20.480 1.00 96.31 180 PHE A C 1
ATOM 1462 O O . PHE A 1 180 ? 5.384 10.646 -19.298 1.00 96.31 180 PHE A O 1
ATOM 1469 N N . ASN A 1 181 ? 5.678 11.909 -21.132 1.00 95.50 181 ASN A N 1
ATOM 1470 C CA . ASN A 1 181 ? 5.234 13.149 -20.496 1.00 95.50 181 ASN A CA 1
ATOM 1471 C C . ASN A 1 181 ? 3.745 13.108 -20.141 1.00 95.50 181 ASN A C 1
ATOM 1473 O O . ASN A 1 181 ? 3.370 13.572 -19.067 1.00 95.50 181 ASN A O 1
ATOM 1477 N N . ASN A 1 182 ? 2.902 12.542 -21.003 1.00 91.94 182 ASN A N 1
ATOM 1478 C CA . ASN A 1 182 ? 1.469 12.461 -20.756 1.00 91.94 182 ASN A CA 1
ATOM 1479 C C . ASN A 1 182 ? 1.159 11.467 -19.632 1.00 91.94 182 ASN A C 1
ATOM 1481 O O . ASN A 1 182 ? 0.448 11.820 -18.689 1.00 91.94 182 ASN A O 1
ATOM 1485 N N . MET A 1 183 ? 1.793 10.289 -19.649 1.00 94.38 183 MET A N 1
ATOM 1486 C CA . MET A 1 183 ? 1.706 9.329 -18.547 1.00 94.38 183 MET A CA 1
ATOM 1487 C C . MET A 1 183 ? 2.075 9.959 -17.201 1.00 94.38 183 MET A C 1
ATOM 1489 O O . MET A 1 183 ? 1.391 9.748 -16.195 1.00 94.38 183 MET A O 1
ATOM 1493 N N . MET A 1 184 ? 3.157 10.739 -17.172 1.00 96.44 184 MET A N 1
ATOM 1494 C CA . MET A 1 184 ? 3.683 11.261 -15.918 1.00 96.44 184 MET A CA 1
ATOM 1495 C C . MET A 1 184 ? 2.996 12.552 -15.452 1.00 96.44 184 MET A C 1
ATOM 1497 O O . MET A 1 184 ? 2.770 12.724 -14.255 1.00 96.44 184 MET A O 1
ATOM 1501 N N . PHE A 1 185 ? 2.655 13.464 -16.366 1.00 95.12 185 PHE A N 1
ATOM 1502 C CA . PHE A 1 185 ? 2.348 14.859 -16.023 1.00 95.12 185 PHE A CA 1
ATOM 1503 C C . PHE A 1 185 ? 1.114 15.459 -16.713 1.00 95.12 185 PHE A C 1
ATOM 1505 O O . PHE A 1 185 ? 0.873 16.659 -16.553 1.00 95.12 185 PHE A O 1
ATOM 1512 N N . SER A 1 186 ? 0.299 14.674 -17.432 1.00 90.75 186 SER A N 1
ATOM 1513 C CA . SER A 1 186 ? -1.009 15.161 -17.902 1.00 90.75 186 SER A CA 1
ATOM 1514 C C . SER A 1 186 ? -1.904 15.628 -16.746 1.00 90.75 186 SER A C 1
ATOM 1516 O O . SER A 1 186 ? -1.772 15.168 -15.612 1.00 90.75 186 SER A O 1
ATOM 1518 N N . THR A 1 187 ? -2.828 16.538 -17.054 1.00 84.94 187 THR A N 1
ATOM 1519 C CA . THR A 1 187 ? -3.829 17.090 -16.124 1.00 84.94 187 THR A CA 1
ATOM 1520 C C . THR A 1 187 ? -5.232 16.996 -16.726 1.00 84.94 187 THR A C 1
ATOM 1522 O O . THR A 1 187 ? -5.372 16.741 -17.924 1.00 84.94 187 THR A O 1
ATOM 1525 N N . ASN A 1 188 ? -6.267 17.277 -15.926 1.00 71.50 188 ASN A N 1
ATOM 1526 C CA . ASN A 1 188 ? -7.682 17.290 -16.333 1.00 71.50 188 ASN A CA 1
ATOM 1527 C C . ASN A 1 188 ? -8.169 15.965 -16.933 1.00 71.50 188 ASN A C 1
ATOM 1529 O O . ASN A 1 188 ? -9.029 15.960 -17.812 1.00 71.50 188 ASN A O 1
ATOM 1533 N N . HIS A 1 189 ? -7.587 14.859 -16.487 1.00 67.38 189 HIS A N 1
ATOM 1534 C CA . HIS A 1 189 ? -7.796 13.522 -17.009 1.00 67.38 189 HIS A CA 1
ATOM 1535 C C . HIS A 1 189 ? -7.580 13.444 -18.521 1.00 67.38 189 HIS A C 1
ATOM 1537 O O . HIS A 1 189 ? -8.198 12.618 -19.168 1.00 67.38 189 HIS A O 1
ATOM 1543 N N . VAL A 1 190 ? -6.698 14.262 -19.115 1.00 63.31 190 VAL A N 1
ATOM 1544 C CA . VAL A 1 190 ? -6.384 14.163 -20.555 1.00 63.31 190 VAL A CA 1
ATOM 1545 C C . VAL A 1 190 ? -5.783 12.799 -20.886 1.00 63.31 190 VAL A C 1
ATOM 1547 O O . VAL A 1 190 ? -6.116 12.221 -21.909 1.00 63.31 190 VAL A O 1
ATOM 1550 N N . TRP A 1 191 ? -4.968 12.237 -19.991 1.00 65.75 191 TRP A N 1
ATOM 1551 C CA . TRP A 1 191 ? -4.473 10.861 -20.115 1.00 65.75 191 TRP A CA 1
ATOM 1552 C C . TRP A 1 191 ? -5.596 9.822 -19.897 1.00 65.75 191 TRP A C 1
ATOM 1554 O O . TRP A 1 191 ? -5.482 8.695 -20.344 1.00 65.75 191 TRP A O 1
ATOM 1564 N N . HIS A 1 192 ? -6.725 10.200 -19.292 1.00 58.06 192 HIS A N 1
ATOM 1565 C CA . HIS A 1 192 ? -7.894 9.359 -18.990 1.00 58.06 192 HIS A CA 1
ATOM 1566 C C . HIS A 1 192 ? -9.188 9.904 -19.644 1.00 58.06 192 HIS A C 1
ATOM 1568 O O . HIS A 1 192 ? -10.288 9.799 -19.095 1.00 58.06 192 HIS A O 1
ATOM 1574 N N . ASP A 1 193 ? -9.098 10.532 -20.819 1.00 57.56 193 ASP A N 1
ATOM 1575 C CA . ASP A 1 193 ? -10.281 11.141 -21.425 1.00 57.56 193 ASP A CA 1
ATOM 1576 C C . ASP A 1 193 ? -11.165 10.053 -22.047 1.00 57.56 193 ASP A C 1
ATOM 1578 O O . ASP A 1 193 ? -10.962 9.603 -23.174 1.00 57.56 193 ASP A O 1
ATOM 1582 N N . THR A 1 194 ? -12.199 9.654 -21.305 1.00 56.91 194 THR A N 1
ATOM 1583 C CA . THR A 1 194 ? -13.190 8.652 -21.732 1.00 56.91 194 THR A CA 1
ATOM 1584 C C . THR A 1 194 ? -13.900 8.989 -23.053 1.00 56.91 194 THR A C 1
ATOM 1586 O O . THR A 1 194 ? -14.501 8.099 -23.656 1.00 56.91 194 THR A O 1
ATOM 1589 N N . SER A 1 195 ? -13.835 10.240 -23.529 1.00 56.62 195 SER A N 1
ATOM 1590 C CA . SER A 1 195 ? -14.398 10.662 -24.818 1.00 56.62 195 SER A CA 1
ATOM 1591 C C . SER A 1 195 ? -13.479 10.398 -26.017 1.00 56.62 195 SER A C 1
ATOM 1593 O O . SER A 1 195 ? -13.975 10.279 -27.139 1.00 56.62 195 SER A O 1
ATOM 1595 N N . LEU A 1 196 ? -12.169 10.260 -25.782 1.00 55.12 196 LEU A N 1
ATOM 1596 C CA . LEU A 1 196 ? -11.154 9.927 -26.788 1.00 55.12 196 LEU A CA 1
ATOM 1597 C C . LEU A 1 196 ? -10.841 8.421 -26.842 1.00 55.12 196 LEU A C 1
ATOM 1599 O O . LEU A 1 196 ? -10.065 7.986 -27.686 1.00 55.12 196 LEU A O 1
ATOM 1603 N N . GLY A 1 197 ? -11.462 7.609 -25.979 1.00 58.66 197 GLY A N 1
ATOM 1604 C CA . GLY A 1 197 ? -11.174 6.176 -25.887 1.00 58.66 197 GLY A CA 1
ATOM 1605 C C . GLY A 1 197 ? -9.765 5.896 -25.350 1.00 58.66 197 GLY A C 1
ATOM 1606 O O . GLY A 1 197 ? -9.184 6.719 -24.651 1.00 58.66 197 GLY A O 1
ATOM 1607 N N . ASN A 1 198 ? -9.206 4.726 -25.673 1.00 65.31 198 ASN A N 1
ATOM 1608 C CA . ASN A 1 198 ? -7.845 4.348 -25.263 1.00 65.31 198 ASN A CA 1
ATOM 1609 C C . ASN A 1 198 ? -6.754 4.886 -26.219 1.00 65.31 198 ASN A C 1
ATOM 1611 O O . ASN A 1 198 ? -5.596 4.490 -26.111 1.00 65.31 198 ASN A O 1
ATOM 1615 N N . ASP A 1 199 ? -7.104 5.769 -27.159 1.00 65.19 199 ASP A N 1
ATOM 1616 C CA . ASP A 1 199 ? -6.259 6.159 -28.302 1.00 65.19 199 ASP A CA 1
ATOM 1617 C C . ASP A 1 199 ? -5.000 6.962 -27.913 1.00 65.19 199 ASP A C 1
ATOM 1619 O O . ASP A 1 199 ? -4.130 7.202 -28.747 1.00 65.19 199 ASP A O 1
ATOM 1623 N N . ILE A 1 200 ? -4.910 7.404 -26.656 1.00 77.94 200 ILE A N 1
ATOM 1624 C CA . ILE A 1 200 ? -3.803 8.216 -26.128 1.00 77.94 200 ILE A CA 1
ATOM 1625 C C . ILE A 1 200 ? -2.694 7.325 -25.550 1.00 77.94 200 ILE A C 1
ATOM 1627 O O . ILE A 1 200 ? -1.534 7.729 -25.513 1.00 77.94 200 ILE A O 1
ATOM 1631 N N . HIS A 1 201 ? -3.025 6.098 -25.134 1.00 88.12 201 HIS A N 1
ATOM 1632 C CA . HIS A 1 201 ? -2.013 5.112 -24.779 1.00 88.12 201 HIS A CA 1
ATOM 1633 C C . HIS A 1 201 ? -1.332 4.611 -26.062 1.00 88.12 201 HIS A C 1
ATOM 1635 O O . HIS A 1 201 ? -2.051 4.201 -26.977 1.00 88.12 201 HIS A O 1
ATOM 1641 N N . PRO A 1 202 ? 0.012 4.529 -26.138 1.00 89.44 202 PRO A N 1
ATOM 1642 C CA . PRO A 1 202 ? 0.700 4.129 -27.373 1.00 89.44 202 PRO A CA 1
ATOM 1643 C C . PRO A 1 202 ? 0.262 2.746 -27.880 1.00 89.44 202 PRO A C 1
ATOM 1645 O O . PRO A 1 202 ? 0.166 2.508 -29.075 1.00 89.44 202 PRO A O 1
ATOM 1648 N N . GLU A 1 203 ? -0.087 1.841 -26.966 1.00 89.31 203 GLU A N 1
ATOM 1649 C CA . GLU A 1 203 ? -0.553 0.489 -27.304 1.00 89.31 203 GLU A CA 1
ATOM 1650 C C . GLU A 1 203 ? -2.059 0.263 -27.040 1.00 89.31 203 GLU A C 1
ATOM 1652 O O . GLU A 1 203 ? -2.503 -0.881 -26.987 1.00 89.31 203 GLU A O 1
ATOM 1657 N N . GLY A 1 204 ? -2.848 1.329 -26.841 1.00 85.31 204 GLY A N 1
ATOM 1658 C CA . GLY A 1 204 ? -4.312 1.237 -26.715 1.00 85.31 204 GLY A CA 1
ATOM 1659 C C . GLY A 1 204 ? -4.851 0.640 -25.405 1.00 85.31 204 GLY A C 1
ATOM 1660 O O . GLY A 1 204 ? -6.015 0.223 -25.352 1.00 85.31 204 GLY A O 1
ATOM 1661 N N . ASP A 1 205 ? -4.040 0.589 -24.345 1.00 86.06 205 ASP A N 1
ATOM 1662 C CA . ASP A 1 205 ? -4.488 0.153 -23.022 1.00 86.06 205 ASP A CA 1
ATOM 1663 C C . ASP A 1 205 ? -5.430 1.180 -22.394 1.00 86.06 205 ASP A C 1
ATOM 1665 O O . ASP A 1 205 ? -5.366 2.383 -22.655 1.00 86.06 205 ASP A O 1
ATOM 1669 N N . ARG A 1 206 ? -6.287 0.697 -21.494 1.00 82.75 206 ARG A N 1
ATOM 1670 C CA . ARG A 1 206 ? -7.131 1.575 -20.691 1.00 82.75 206 ARG A CA 1
ATOM 1671 C C . ARG A 1 206 ? -6.293 2.298 -19.641 1.00 82.75 206 ARG A C 1
ATOM 1673 O O . ARG A 1 206 ? -5.539 1.670 -18.902 1.00 82.75 206 ARG A O 1
ATOM 1680 N N . ILE A 1 207 ? -6.495 3.604 -19.551 1.00 85.50 207 ILE A N 1
ATOM 1681 C CA . ILE A 1 207 ? -5.832 4.496 -18.601 1.00 85.50 207 ILE A CA 1
ATOM 1682 C C . ILE A 1 207 ? -6.845 4.954 -17.542 1.00 85.50 207 ILE A C 1
ATOM 1684 O O . ILE A 1 207 ? -8.041 4.949 -17.817 1.00 85.50 207 ILE A O 1
ATOM 1688 N N . TYR A 1 208 ? -6.384 5.332 -16.343 1.00 88.06 208 TYR A N 1
ATOM 1689 C CA . TYR A 1 208 ? -7.230 5.798 -15.227 1.00 88.06 208 TYR A CA 1
ATOM 1690 C C . TYR A 1 208 ? -6.801 7.150 -14.638 1.00 88.06 208 TYR A C 1
ATOM 1692 O O . TYR A 1 208 ? -7.501 7.711 -13.802 1.00 88.06 208 TYR A O 1
ATOM 1700 N N . GLY A 1 209 ? -5.674 7.690 -15.101 1.00 91.06 209 GLY A N 1
ATOM 1701 C CA . GLY A 1 209 ? -5.157 9.008 -14.746 1.00 91.06 209 GLY A CA 1
ATOM 1702 C C . GLY A 1 209 ? -3.637 9.048 -14.878 1.00 91.06 209 GLY A C 1
ATOM 1703 O O . GLY A 1 209 ? -3.005 8.023 -15.146 1.00 91.06 209 GLY A O 1
ATOM 1704 N N . SER A 1 210 ? -3.049 10.233 -14.736 1.00 94.56 210 SER A N 1
ATOM 1705 C CA . SER A 1 210 ? -1.591 10.409 -14.778 1.00 94.56 210 SER A CA 1
ATOM 1706 C C . SER A 1 210 ? -0.944 10.222 -13.399 1.00 94.56 210 SER A C 1
ATOM 1708 O O . SER A 1 210 ? -1.602 10.283 -12.359 1.00 94.56 210 SER A O 1
ATOM 1710 N N . PHE A 1 211 ? 0.378 10.047 -13.369 1.00 97.31 211 PHE A N 1
ATOM 1711 C CA . PHE A 1 211 ? 1.147 10.034 -12.118 1.00 97.31 211 PHE A CA 1
ATOM 1712 C C . PHE A 1 211 ? 0.980 11.342 -11.319 1.00 97.31 211 PHE A C 1
ATOM 1714 O O . PHE A 1 211 ? 0.871 11.310 -10.091 1.00 97.31 211 PHE A O 1
ATOM 1721 N N . ARG A 1 212 ? 0.928 12.494 -12.001 1.00 96.25 212 ARG A N 1
ATOM 1722 C CA . ARG A 1 212 ? 0.654 13.802 -11.389 1.00 96.25 212 ARG A CA 1
ATOM 1723 C C . ARG A 1 212 ? -0.696 13.809 -10.680 1.00 96.25 212 ARG A C 1
ATOM 1725 O O . ARG A 1 212 ? -0.750 14.167 -9.507 1.00 96.25 212 ARG A O 1
ATOM 1732 N N . GLU A 1 213 ? -1.749 13.384 -11.371 1.00 93.94 213 GLU A N 1
ATOM 1733 C CA . GLU A 1 213 ? -3.111 13.335 -10.826 1.00 93.94 213 GLU A CA 1
ATOM 1734 C C . GLU A 1 213 ? -3.192 12.402 -9.623 1.00 93.94 213 GLU A C 1
ATOM 1736 O O . GLU A 1 213 ? -3.730 12.789 -8.589 1.00 93.94 213 GLU A O 1
ATOM 1741 N N . TYR A 1 214 ? -2.564 11.226 -9.707 1.00 96.06 214 TYR A N 1
ATOM 1742 C CA . TYR A 1 214 ? -2.490 10.293 -8.586 1.00 96.06 214 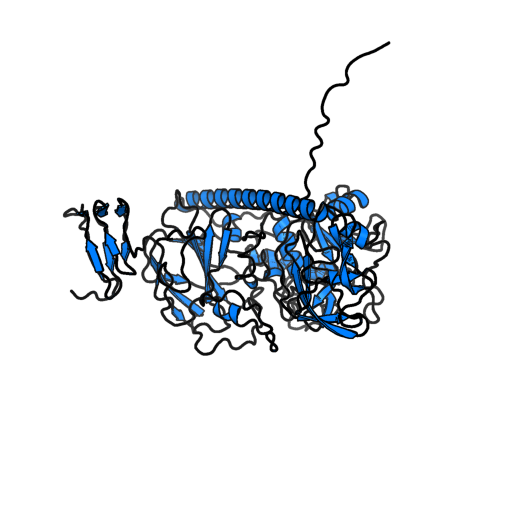TYR A CA 1
ATOM 1743 C C . TYR A 1 214 ? -1.952 10.963 -7.321 1.00 96.06 214 TYR A C 1
ATOM 1745 O O . TYR A 1 214 ? -2.580 10.905 -6.264 1.00 96.06 214 TYR A O 1
ATOM 1753 N N . TRP A 1 215 ? -0.800 11.628 -7.406 1.00 95.56 215 TRP A N 1
ATOM 1754 C CA . TRP A 1 215 ? -0.192 12.261 -6.236 1.00 95.56 215 TRP A CA 1
ATOM 1755 C C . TRP A 1 215 ? -0.948 13.500 -5.764 1.00 95.56 215 TRP A C 1
ATOM 1757 O O . TRP A 1 215 ? -1.038 13.714 -4.553 1.00 95.56 215 TRP A O 1
ATOM 1767 N N . GLU A 1 216 ? -1.517 14.292 -6.670 1.00 92.75 216 GLU A N 1
ATOM 1768 C CA . GLU A 1 216 ? -2.353 15.437 -6.303 1.00 92.75 216 GLU A CA 1
ATOM 1769 C C . GLU A 1 216 ? -3.618 14.974 -5.554 1.00 92.75 216 GLU A C 1
ATOM 1771 O O . GLU A 1 216 ? -3.912 15.492 -4.476 1.00 92.75 216 GLU A O 1
ATOM 1776 N N . GLU A 1 217 ? -4.309 13.939 -6.034 1.00 91.88 217 GLU A N 1
ATOM 1777 C CA . GLU A 1 217 ? -5.511 13.385 -5.396 1.00 91.88 217 GLU A CA 1
ATOM 1778 C C . GLU A 1 217 ? -5.191 12.674 -4.075 1.00 91.88 217 GLU A C 1
ATOM 1780 O O . GLU A 1 217 ? -5.770 12.979 -3.029 1.00 91.88 217 GLU A O 1
ATOM 1785 N N . GLN A 1 218 ? -4.209 11.768 -4.075 1.00 93.06 218 GLN A N 1
ATOM 1786 C CA . GLN A 1 218 ? -3.864 10.977 -2.891 1.00 93.06 218 GLN A CA 1
ATOM 1787 C C . GLN A 1 218 ? -3.260 11.813 -1.765 1.00 93.06 218 GLN A C 1
ATOM 1789 O O . GLN A 1 218 ? -3.271 11.376 -0.609 1.00 93.06 218 GLN A O 1
ATOM 1794 N N . THR A 1 219 ? -2.755 13.011 -2.073 1.00 91.69 219 THR A N 1
ATOM 1795 C CA . THR A 1 219 ? -2.195 13.926 -1.074 1.00 91.69 219 THR A CA 1
ATOM 1796 C C . THR A 1 219 ? -3.021 15.181 -0.829 1.00 91.69 219 THR A C 1
ATOM 1798 O O . THR A 1 219 ? -2.552 16.078 -0.126 1.00 91.69 219 THR A O 1
ATOM 1801 N N . ASN A 1 220 ? -4.241 15.245 -1.377 1.00 87.75 220 ASN A N 1
ATOM 1802 C CA . ASN A 1 220 ? -5.146 16.387 -1.250 1.00 87.75 220 ASN A CA 1
ATOM 1803 C C . ASN A 1 220 ? -4.472 17.719 -1.648 1.00 87.75 220 ASN A C 1
ATOM 1805 O O . ASN A 1 220 ? -4.550 18.729 -0.944 1.00 87.75 220 ASN A O 1
ATOM 1809 N N . GLY A 1 221 ? -3.721 17.683 -2.751 1.00 88.62 221 GLY A N 1
ATOM 1810 C CA . GLY A 1 221 ? -2.983 18.809 -3.318 1.00 88.62 221 GLY A CA 1
ATOM 1811 C C . GLY A 1 221 ? -1.730 19.226 -2.544 1.00 88.62 221 GLY A C 1
ATOM 1812 O O . GLY A 1 221 ? -1.151 20.267 -2.853 1.00 88.62 221 GLY A O 1
ATOM 1813 N N . VAL A 1 222 ? -1.291 18.464 -1.533 1.00 88.00 222 VAL A N 1
ATOM 1814 C CA . VAL A 1 222 ? -0.048 18.781 -0.810 1.00 88.00 222 VAL A CA 1
ATOM 1815 C C . VAL A 1 222 ? 1.168 18.555 -1.699 1.00 88.00 222 VAL A C 1
ATOM 1817 O O . VAL A 1 222 ? 2.076 19.385 -1.683 1.00 88.00 222 VAL A O 1
ATOM 1820 N N . ILE A 1 223 ? 1.202 17.462 -2.461 1.00 91.75 223 ILE A N 1
ATOM 1821 C CA . ILE A 1 223 ? 2.214 17.205 -3.486 1.00 91.75 223 ILE A CA 1
ATOM 1822 C C . ILE A 1 223 ? 1.668 17.683 -4.827 1.00 91.75 223 ILE A C 1
ATOM 1824 O O . ILE A 1 223 ? 0.603 17.258 -5.259 1.00 91.75 223 ILE A O 1
ATOM 1828 N N . THR A 1 224 ? 2.417 18.573 -5.469 1.00 94.00 224 THR A N 1
ATOM 1829 C CA . THR A 1 224 ? 2.134 19.113 -6.804 1.00 94.00 224 THR A CA 1
ATOM 1830 C C . THR A 1 224 ? 3.425 19.135 -7.614 1.00 94.00 224 THR A C 1
ATOM 1832 O O . THR A 1 224 ? 4.513 18.991 -7.047 1.00 94.00 224 THR A O 1
ATOM 1835 N N . PHE A 1 225 ? 3.320 19.326 -8.929 1.00 94.94 225 PHE A N 1
ATOM 1836 C CA . PHE A 1 225 ? 4.458 19.310 -9.851 1.00 94.94 225 PHE A CA 1
ATOM 1837 C C . PHE A 1 225 ? 4.548 20.604 -10.655 1.00 94.94 225 PHE A C 1
ATOM 1839 O O . PHE A 1 225 ? 3.545 21.282 -10.887 1.00 94.94 225 PHE A O 1
ATOM 1846 N N . THR A 1 226 ? 5.762 20.975 -11.054 1.00 95.19 226 THR A N 1
ATOM 1847 C CA . THR A 1 226 ? 5.981 22.138 -11.923 1.00 95.19 226 THR A CA 1
ATOM 1848 C C . THR A 1 226 ? 5.591 21.820 -13.367 1.00 95.19 226 THR A C 1
ATOM 1850 O O . THR A 1 226 ? 5.717 20.685 -13.822 1.00 95.19 226 THR A O 1
ATOM 1853 N N . GLU A 1 227 ? 5.253 22.854 -14.135 1.00 92.38 227 GLU A N 1
ATOM 1854 C CA . GLU A 1 227 ? 5.055 22.749 -15.592 1.00 92.38 227 GLU A CA 1
ATOM 1855 C C . GLU A 1 227 ? 6.356 22.450 -16.367 1.00 92.38 227 GLU A C 1
ATOM 1857 O O . GLU A 1 227 ? 6.312 22.139 -17.551 1.00 92.38 227 GLU A O 1
ATOM 1862 N N . ASN A 1 228 ? 7.518 22.541 -15.708 1.00 92.12 228 ASN A N 1
ATOM 1863 C CA . ASN A 1 228 ? 8.816 22.176 -16.286 1.00 92.12 228 ASN A CA 1
ATOM 1864 C C . ASN A 1 228 ? 9.152 20.687 -16.091 1.00 92.12 228 ASN A C 1
ATOM 1866 O O . ASN A 1 228 ? 10.201 20.240 -16.551 1.00 92.12 228 ASN A O 1
ATOM 1870 N N . SER A 1 229 ? 8.303 19.931 -15.388 1.00 97.25 229 SER A N 1
ATOM 1871 C CA . SER A 1 229 ? 8.513 18.498 -15.190 1.00 97.25 229 SER A CA 1
ATOM 1872 C C . SER A 1 229 ? 8.328 17.742 -16.509 1.00 97.25 229 SER A C 1
ATOM 1874 O O . SER A 1 229 ? 7.397 18.026 -17.260 1.00 97.25 229 SER A O 1
ATOM 1876 N N . GLY A 1 230 ? 9.205 16.781 -16.803 1.00 97.81 230 GLY A N 1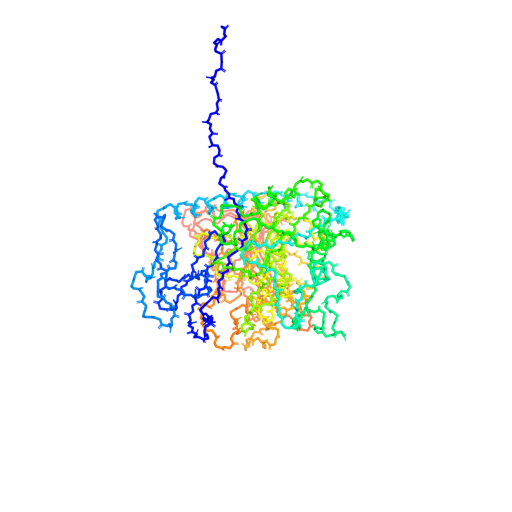
ATOM 1877 C CA . GLY A 1 230 ? 9.164 16.042 -18.067 1.00 97.81 230 GLY A CA 1
ATOM 1878 C C . GLY A 1 230 ? 10.490 15.407 -18.476 1.00 97.81 230 GLY A C 1
ATOM 1879 O O . GLY A 1 230 ? 11.455 15.374 -17.709 1.00 97.81 230 GLY A O 1
ATOM 1880 N N . VAL A 1 231 ? 10.528 14.881 -19.703 1.00 98.31 231 VAL A N 1
ATOM 1881 C CA . VAL A 1 231 ? 11.725 14.280 -20.313 1.00 98.31 231 VAL A CA 1
ATOM 1882 C C . VAL A 1 231 ? 12.847 15.299 -20.492 1.00 98.31 231 VAL A C 1
ATOM 1884 O O . VAL A 1 231 ? 12.683 16.336 -21.133 1.00 98.31 231 VAL A O 1
ATOM 1887 N N . ILE A 1 232 ? 14.022 14.944 -19.974 1.00 97.75 232 ILE A N 1
ATOM 1888 C CA . ILE A 1 232 ? 15.259 15.708 -20.093 1.00 97.75 232 ILE A CA 1
ATOM 1889 C C . ILE A 1 232 ? 16.083 15.121 -21.234 1.00 97.75 232 ILE A C 1
ATOM 1891 O O . ILE A 1 232 ? 16.345 13.920 -21.271 1.00 97.75 232 ILE A O 1
ATOM 1895 N N . TYR A 1 233 ? 16.530 15.976 -22.149 1.00 97.62 233 TYR A N 1
ATOM 1896 C CA . TYR A 1 233 ? 17.409 15.574 -23.242 1.00 97.62 233 TYR A CA 1
ATOM 1897 C C . TYR A 1 233 ? 18.877 15.586 -22.791 1.00 97.62 233 TYR A C 1
ATOM 1899 O O . TYR A 1 233 ? 19.279 16.502 -22.064 1.00 97.62 233 TYR A O 1
ATOM 1907 N N . PRO A 1 234 ? 19.713 14.654 -23.287 1.00 96.81 234 PRO A N 1
ATOM 1908 C CA . PRO A 1 234 ? 21.155 14.749 -23.120 1.00 96.81 234 PRO A CA 1
ATOM 1909 C C . PRO A 1 234 ? 21.671 16.102 -23.652 1.00 96.81 234 PRO A C 1
ATOM 1911 O O . PRO A 1 234 ? 21.257 16.527 -24.738 1.00 96.81 234 PRO A O 1
ATOM 1914 N N . PRO A 1 235 ? 22.594 16.792 -22.953 1.00 93.75 235 PRO A N 1
ATOM 1915 C CA . PRO A 1 235 ? 23.114 18.086 -23.383 1.00 93.75 235 PRO A CA 1
ATOM 1916 C C . PRO A 1 235 ? 23.638 18.076 -24.824 1.00 93.75 235 PRO A C 1
ATOM 1918 O O . PRO A 1 235 ? 24.583 17.365 -25.159 1.00 93.75 235 PRO A O 1
ATOM 1921 N N . GLY A 1 236 ? 23.031 18.899 -25.683 1.00 94.50 236 GLY A N 1
ATOM 1922 C CA . GLY A 1 236 ? 23.398 19.007 -27.100 1.00 94.50 236 GLY A CA 1
ATOM 1923 C C . GLY A 1 236 ? 22.856 17.891 -28.003 1.00 94.50 236 GLY A C 1
ATOM 1924 O O . GLY A 1 236 ? 23.200 17.868 -29.184 1.00 94.50 236 GLY A O 1
ATOM 1925 N N . SER A 1 237 ? 22.013 16.995 -27.483 1.00 95.31 237 SER A N 1
ATOM 1926 C CA . SER A 1 237 ? 21.333 15.949 -28.250 1.00 95.31 237 SER A CA 1
ATOM 1927 C C . SER A 1 237 ? 19.923 16.377 -28.671 1.00 95.31 237 SER A C 1
ATOM 1929 O O . SER A 1 237 ? 19.252 17.138 -27.980 1.00 95.31 237 SER A O 1
ATOM 1931 N N . SER A 1 238 ? 19.469 15.852 -29.812 1.00 94.81 238 SER A N 1
ATOM 1932 C CA . SER A 1 238 ? 18.054 15.884 -30.233 1.00 94.81 238 SER A CA 1
ATOM 1933 C C . SER A 1 238 ? 17.347 14.542 -30.020 1.00 94.81 238 SER A C 1
ATOM 1935 O O . SER A 1 238 ? 16.145 14.437 -30.232 1.00 94.81 238 SER A O 1
ATOM 1937 N N . ASP A 1 239 ? 18.095 13.523 -29.601 1.00 96.00 239 ASP A N 1
ATOM 1938 C CA . ASP A 1 239 ? 17.576 12.238 -29.160 1.00 96.00 239 ASP A CA 1
ATOM 1939 C C . ASP A 1 239 ? 17.413 12.282 -27.631 1.00 96.00 239 ASP A C 1
ATOM 1941 O O . ASP A 1 239 ? 18.401 12.596 -26.960 1.00 96.00 239 ASP A O 1
ATOM 1945 N N . PRO A 1 240 ? 16.219 12.004 -27.073 1.00 96.62 240 PRO A N 1
ATOM 1946 C CA . PRO A 1 240 ? 15.985 12.069 -25.629 1.00 96.62 240 PRO A CA 1
ATOM 1947 C C . PRO A 1 240 ? 16.653 10.932 -24.837 1.00 96.62 240 PRO A C 1
ATOM 1949 O O . PRO A 1 240 ? 16.662 10.970 -23.608 1.00 96.62 240 PRO A O 1
ATOM 1952 N N . TRP A 1 241 ? 17.208 9.918 -25.505 1.00 97.75 241 TRP A N 1
ATOM 1953 C CA . TRP A 1 241 ? 17.805 8.761 -24.842 1.00 97.75 241 TRP A CA 1
ATOM 1954 C C . TRP A 1 241 ? 19.295 8.942 -24.569 1.00 97.75 241 TRP A C 1
ATOM 1956 O O . TRP A 1 241 ? 20.071 9.359 -25.429 1.00 97.75 241 TRP A O 1
ATOM 1966 N N . HIS A 1 242 ? 19.697 8.568 -23.359 1.00 98.12 242 HIS A N 1
ATOM 1967 C CA . HIS A 1 242 ? 21.080 8.555 -22.907 1.00 98.12 242 HIS A CA 1
ATOM 1968 C C . HIS A 1 242 ? 21.661 7.160 -23.120 1.00 98.12 242 HIS A C 1
ATOM 1970 O O . HIS A 1 242 ? 21.085 6.169 -22.672 1.00 98.12 242 HIS A O 1
ATOM 1976 N N . GLU A 1 243 ? 22.816 7.075 -23.771 1.00 96.50 243 GLU A N 1
ATOM 1977 C CA . GLU A 1 243 ? 23.504 5.800 -23.957 1.00 96.50 243 GLU A CA 1
ATOM 1978 C C . GLU A 1 243 ? 24.372 5.465 -22.743 1.00 96.50 243 GLU A C 1
ATOM 1980 O O . GLU A 1 243 ? 25.295 6.201 -22.390 1.00 96.50 243 GLU A O 1
ATOM 1985 N N . LEU A 1 244 ? 24.087 4.322 -22.129 1.00 97.50 244 LEU A N 1
ATOM 1986 C CA . LEU A 1 244 ? 24.911 3.705 -21.102 1.00 97.50 244 LEU A CA 1
ATOM 1987 C C . LEU A 1 244 ? 25.974 2.805 -21.740 1.00 97.50 244 LEU A C 1
ATOM 1989 O O . LEU A 1 244 ? 25.742 2.120 -22.738 1.00 97.50 244 LEU A O 1
ATOM 1993 N N . SER A 1 245 ? 27.154 2.772 -21.131 1.00 95.88 245 SER A N 1
ATOM 1994 C CA . SER A 1 245 ? 28.308 2.008 -21.613 1.00 95.88 245 SER A CA 1
ATOM 1995 C C . SER A 1 245 ? 28.191 0.501 -21.357 1.00 95.88 245 SER A C 1
ATOM 1997 O O . SER A 1 245 ? 28.742 -0.304 -22.114 1.00 95.88 245 SER A O 1
ATOM 1999 N N . GLY A 1 246 ? 27.479 0.099 -20.301 1.00 90.88 246 GLY A N 1
ATOM 2000 C CA . GLY A 1 246 ? 27.307 -1.297 -19.900 1.00 90.88 246 GLY A CA 1
ATOM 2001 C C . GLY A 1 246 ? 26.092 -1.988 -20.523 1.00 90.88 246 GLY A C 1
ATOM 2002 O O . GLY A 1 246 ? 25.181 -1.347 -21.045 1.00 90.88 246 GLY A O 1
ATOM 2003 N N . THR A 1 247 ? 26.074 -3.320 -20.442 1.00 87.75 247 THR A N 1
ATOM 2004 C CA . THR A 1 247 ? 24.895 -4.122 -20.797 1.00 87.75 247 THR A CA 1
ATOM 2005 C C . THR A 1 247 ? 23.825 -4.035 -19.711 1.00 87.75 247 THR A C 1
ATOM 2007 O O . THR A 1 247 ? 24.144 -3.783 -18.545 1.00 87.75 247 THR A O 1
ATOM 2010 N N . LYS A 1 248 ? 22.559 -4.317 -20.030 1.00 86.44 248 LYS A N 1
ATOM 2011 C CA . LYS A 1 248 ? 21.486 -4.353 -19.017 1.00 86.44 248 LYS A CA 1
ATOM 2012 C C . LYS A 1 248 ? 21.798 -5.342 -17.886 1.00 86.44 248 LYS A C 1
ATOM 2014 O O . LYS A 1 248 ? 21.615 -5.024 -16.708 1.00 86.44 248 LYS A O 1
ATOM 2019 N N . THR A 1 249 ? 22.352 -6.509 -18.228 1.00 79.94 249 THR A N 1
ATOM 2020 C CA . THR A 1 249 ? 22.793 -7.527 -17.257 1.00 79.94 249 THR A CA 1
ATOM 2021 C C . THR A 1 249 ? 23.912 -7.015 -16.345 1.00 79.94 249 THR A C 1
ATOM 2023 O O . THR A 1 249 ? 23.905 -7.323 -15.153 1.00 79.94 249 THR A O 1
ATOM 2026 N N . TYR A 1 250 ? 24.838 -6.192 -16.858 1.00 82.06 250 TYR A N 1
ATOM 2027 C CA . TYR A 1 250 ? 25.879 -5.576 -16.033 1.00 82.06 250 TYR A CA 1
ATOM 2028 C C . TYR A 1 250 ? 25.273 -4.708 -14.928 1.00 82.06 250 TYR A C 1
ATOM 2030 O O . TYR A 1 250 ? 25.587 -4.939 -13.765 1.00 82.06 250 TYR A O 1
ATOM 2038 N N . TYR A 1 251 ? 24.368 -3.776 -15.258 1.00 84.19 251 TYR A N 1
ATOM 2039 C CA . TYR A 1 251 ? 23.745 -2.909 -14.246 1.00 84.19 251 TYR A CA 1
ATOM 2040 C C . TYR A 1 251 ? 22.880 -3.692 -13.255 1.00 84.19 251 TYR A C 1
ATOM 2042 O O . TYR A 1 251 ? 22.896 -3.384 -12.065 1.00 84.19 251 TYR A O 1
ATOM 2050 N N . ASN A 1 252 ? 22.178 -4.729 -13.720 1.00 79.56 252 ASN A N 1
ATOM 2051 C CA . ASN A 1 252 ? 21.400 -5.617 -12.854 1.00 79.56 252 ASN A CA 1
ATOM 2052 C C . ASN A 1 252 ? 22.266 -6.333 -1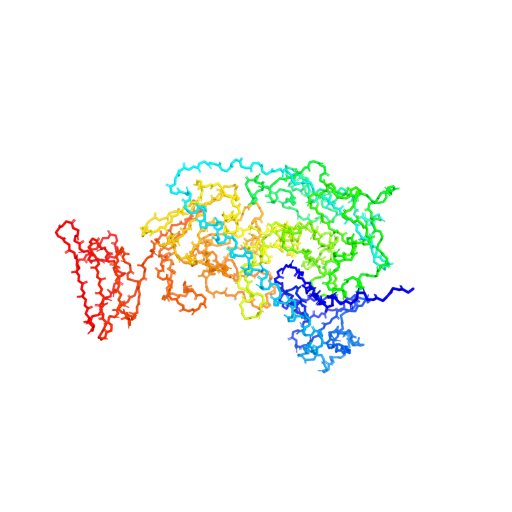1.797 1.00 79.56 252 ASN A C 1
ATOM 2054 O O . ASN A 1 252 ? 21.829 -6.538 -10.669 1.00 79.56 252 ASN A O 1
ATOM 2058 N N . GLY A 1 253 ? 23.503 -6.701 -12.144 1.00 66.81 253 GLY A N 1
ATOM 2059 C CA . GLY A 1 253 ? 24.429 -7.383 -11.234 1.00 66.81 253 GLY A CA 1
ATOM 2060 C C . GLY A 1 253 ? 25.094 -6.481 -10.186 1.00 66.81 253 GLY A C 1
ATOM 2061 O O . GLY A 1 253 ? 25.887 -6.970 -9.380 1.00 66.81 253 GLY A O 1
ATOM 2062 N N . LEU A 1 254 ? 24.828 -5.170 -10.192 1.00 71.38 254 LEU A N 1
ATOM 2063 C CA . LEU A 1 254 ? 25.451 -4.219 -9.270 1.00 71.38 254 LEU A CA 1
ATOM 2064 C C . LEU A 1 254 ? 24.688 -4.119 -7.946 1.00 71.38 254 LEU A C 1
ATOM 2066 O O . LEU A 1 254 ? 23.468 -4.227 -7.891 1.00 71.38 254 LEU A O 1
ATOM 2070 N N . GLY A 1 255 ? 25.407 -3.783 -6.870 1.00 63.41 255 GLY A N 1
ATOM 2071 C CA . GLY A 1 255 ? 24.783 -3.468 -5.578 1.00 63.41 255 GLY A CA 1
ATOM 2072 C C . GLY A 1 255 ? 23.881 -2.222 -5.610 1.00 63.41 255 GLY A C 1
ATOM 2073 O O . GLY A 1 255 ? 23.009 -2.082 -4.759 1.00 63.41 255 GLY A O 1
ATOM 2074 N N . SER A 1 256 ? 24.078 -1.321 -6.581 1.00 76.75 256 SER A N 1
ATOM 2075 C CA . SER A 1 256 ? 23.166 -0.213 -6.893 1.00 76.75 256 SER A CA 1
ATOM 2076 C C . SER A 1 256 ? 23.319 0.194 -8.359 1.00 76.75 256 SER A C 1
ATOM 2078 O O . SER A 1 256 ? 24.325 0.802 -8.737 1.00 76.75 256 SER A O 1
ATOM 2080 N N . ALA A 1 257 ? 22.322 -0.127 -9.184 1.00 86.06 257 ALA A N 1
ATOM 2081 C CA . ALA A 1 257 ? 22.291 0.284 -10.585 1.00 86.06 257 ALA A CA 1
ATOM 2082 C C . ALA A 1 257 ? 22.166 1.808 -10.719 1.00 86.06 257 ALA A C 1
ATOM 2084 O O . ALA A 1 257 ? 22.936 2.429 -11.453 1.00 86.06 257 ALA A O 1
ATOM 2085 N N . ILE A 1 258 ? 21.259 2.418 -9.945 1.00 89.50 258 ILE A N 1
ATOM 2086 C CA . ILE A 1 258 ? 21.005 3.862 -9.988 1.00 89.50 258 ILE A CA 1
ATOM 2087 C C . ILE A 1 258 ? 22.272 4.653 -9.674 1.00 89.50 258 ILE A C 1
ATOM 2089 O O . ILE A 1 258 ? 22.595 5.589 -10.396 1.00 89.50 258 ILE A O 1
ATOM 2093 N N . SER A 1 259 ? 23.015 4.290 -8.622 1.00 87.44 259 SER A N 1
ATOM 2094 C CA . SER A 1 259 ? 24.228 5.031 -8.248 1.00 87.44 259 SER A CA 1
ATOM 2095 C C . SER A 1 259 ? 25.261 5.038 -9.376 1.00 87.44 259 SER A C 1
ATOM 2097 O O . SER A 1 259 ? 25.919 6.049 -9.604 1.00 87.44 259 SER A O 1
ATOM 2099 N N . THR A 1 260 ? 25.401 3.921 -10.089 1.00 92.31 260 THR A N 1
ATOM 2100 C CA . THR A 1 260 ? 26.319 3.820 -11.226 1.00 92.31 260 THR A CA 1
ATOM 2101 C C . THR A 1 260 ? 25.840 4.669 -12.398 1.00 92.31 260 THR A C 1
ATOM 2103 O O . THR A 1 260 ? 26.634 5.442 -12.924 1.00 92.31 260 THR A O 1
ATOM 2106 N N . ILE A 1 261 ? 24.550 4.604 -12.744 1.00 96.25 261 ILE A N 1
ATOM 2107 C CA . ILE A 1 261 ? 23.949 5.413 -13.819 1.00 96.25 261 ILE A CA 1
ATOM 2108 C C . ILE A 1 261 ? 24.086 6.913 -13.525 1.00 96.25 261 ILE A C 1
ATOM 2110 O O . ILE A 1 261 ? 24.520 7.674 -14.386 1.00 96.25 261 ILE A O 1
ATOM 2114 N N . VAL A 1 262 ? 23.782 7.340 -12.295 1.00 95.25 262 VAL A N 1
ATOM 2115 C CA . VAL A 1 262 ? 23.907 8.740 -11.855 1.00 95.25 262 VAL A CA 1
ATOM 2116 C C . VAL A 1 262 ? 25.336 9.250 -12.028 1.00 95.25 262 VAL A C 1
ATOM 2118 O O . VAL A 1 262 ? 25.532 10.347 -12.547 1.00 95.25 262 VAL A O 1
ATOM 2121 N N . ASN A 1 263 ? 26.334 8.456 -11.630 1.00 95.19 263 ASN A N 1
ATOM 2122 C CA . ASN A 1 263 ? 27.742 8.829 -11.766 1.00 95.19 263 ASN A CA 1
ATOM 2123 C C . ASN A 1 263 ? 28.196 8.871 -13.228 1.00 95.19 263 ASN A C 1
ATOM 2125 O O . ASN A 1 263 ? 28.937 9.770 -13.614 1.00 95.19 263 ASN A O 1
ATOM 2129 N N . GLU A 1 264 ? 27.774 7.892 -14.024 1.00 97.25 264 GLU A N 1
ATOM 2130 C CA . GLU A 1 264 ? 28.152 7.764 -15.430 1.00 97.25 264 GLU A CA 1
ATOM 2131 C C . GLU A 1 264 ? 27.590 8.901 -16.285 1.00 97.25 264 GLU A C 1
ATOM 2133 O O . GLU A 1 264 ? 28.322 9.498 -17.071 1.00 97.25 264 GLU A O 1
ATOM 2138 N N . LEU A 1 265 ? 26.312 9.235 -16.090 1.00 97.31 265 LEU A N 1
ATOM 2139 C CA . LEU A 1 265 ? 25.633 10.304 -16.824 1.00 97.31 265 LEU A CA 1
ATOM 2140 C C . LEU A 1 265 ? 25.819 11.689 -16.184 1.00 97.31 265 LEU A C 1
ATOM 2142 O O . LEU A 1 265 ? 25.446 12.700 -16.776 1.00 97.31 265 LEU A O 1
ATOM 2146 N N . GLY A 1 266 ? 26.390 11.752 -14.978 1.00 96.44 266 GLY A N 1
ATOM 2147 C CA . GLY A 1 266 ? 26.610 12.997 -14.248 1.00 96.44 266 GLY A CA 1
ATOM 2148 C C . GLY A 1 266 ? 25.319 13.686 -13.799 1.00 96.44 266 GLY A C 1
ATOM 2149 O O . GLY A 1 266 ? 25.287 14.914 -13.782 1.00 96.44 266 GLY A O 1
ATOM 2150 N N . LEU A 1 267 ? 24.285 12.926 -13.409 1.00 96.50 267 LEU A N 1
ATOM 2151 C CA . LEU A 1 267 ? 22.933 13.441 -13.102 1.00 96.50 267 LEU A CA 1
ATOM 2152 C C . LEU A 1 267 ? 22.859 14.352 -11.856 1.00 96.50 267 LEU A C 1
ATOM 2154 O O . LEU A 1 267 ? 21.858 15.031 -11.630 1.00 96.50 267 LEU A O 1
ATOM 2158 N N . ASP A 1 268 ? 23.923 14.398 -11.051 1.00 93.00 268 ASP A N 1
ATOM 2159 C CA . ASP A 1 268 ? 24.072 15.347 -9.937 1.00 93.00 268 ASP A CA 1
ATOM 2160 C C . ASP A 1 268 ? 24.647 16.714 -10.376 1.00 93.00 268 ASP A C 1
ATOM 2162 O O . ASP A 1 268 ? 24.877 17.576 -9.531 1.00 93.00 268 ASP A O 1
ATOM 2166 N N . ASN A 1 269 ? 24.900 16.926 -11.674 1.00 94.31 269 ASN A N 1
ATOM 2167 C CA . ASN A 1 269 ? 25.460 18.166 -12.225 1.00 94.31 269 ASN A CA 1
ATOM 2168 C C . ASN A 1 269 ? 24.482 18.850 -13.200 1.00 94.31 269 ASN A C 1
ATOM 2170 O O . ASN A 1 269 ? 23.581 18.188 -13.724 1.00 94.31 269 ASN A O 1
ATOM 2174 N N . PRO A 1 270 ? 24.691 20.143 -13.521 1.00 92.31 270 PRO A N 1
ATOM 2175 C CA . PRO A 1 270 ? 23.900 20.835 -14.533 1.00 92.31 270 PRO A CA 1
ATOM 2176 C C . PRO A 1 270 ? 23.898 20.128 -15.900 1.00 92.31 270 PRO A C 1
ATOM 2178 O O . PRO A 1 270 ? 24.950 19.648 -16.335 1.00 92.31 270 PRO A O 1
ATOM 2181 N N . PRO A 1 271 ? 22.756 20.107 -16.617 1.00 92.88 271 PRO A N 1
ATOM 2182 C CA . PRO A 1 271 ? 21.487 20.757 -16.263 1.00 92.88 271 PRO A CA 1
ATOM 2183 C C . PRO A 1 271 ? 20.601 19.924 -15.324 1.00 92.88 271 PRO A C 1
ATOM 2185 O O . PRO A 1 271 ? 19.568 20.402 -14.884 1.00 92.88 271 PRO A O 1
ATOM 2188 N N . TYR A 1 272 ? 20.967 18.678 -15.022 1.00 95.94 272 TYR A N 1
ATOM 2189 C CA . TYR A 1 272 ? 20.088 17.769 -14.293 1.00 95.94 272 TYR A CA 1
ATOM 2190 C C . TYR A 1 272 ? 19.869 18.192 -12.847 1.00 95.94 272 TYR A C 1
ATOM 2192 O O . TYR A 1 272 ? 18.811 17.895 -12.318 1.00 95.94 272 TYR A O 1
ATOM 2200 N N . ASP A 1 273 ? 20.822 18.862 -12.192 1.00 91.19 273 ASP A N 1
ATOM 2201 C CA . ASP A 1 273 ? 20.749 19.307 -10.789 1.00 91.19 273 ASP A CA 1
ATOM 2202 C C . ASP A 1 273 ? 19.592 20.283 -10.474 1.00 91.19 273 ASP A C 1
ATOM 2204 O O . ASP A 1 273 ? 19.269 20.475 -9.303 1.00 91.19 273 ASP A O 1
ATOM 2208 N N . GLU A 1 274 ? 18.909 20.818 -11.494 1.00 93.81 274 GLU A N 1
ATOM 2209 C CA . GLU A 1 274 ? 17.724 21.678 -11.350 1.00 93.81 274 GLU A CA 1
ATOM 2210 C C . GLU A 1 274 ? 16.429 20.932 -10.965 1.00 93.81 274 GLU A C 1
ATOM 2212 O O . GLU A 1 274 ? 15.454 21.562 -10.548 1.00 93.81 274 GLU A O 1
ATOM 2217 N N . TYR A 1 275 ? 16.391 19.603 -11.114 1.00 95.81 275 TYR A N 1
ATOM 2218 C CA . TYR A 1 275 ? 15.208 18.786 -10.810 1.00 95.81 275 TYR A CA 1
ATOM 2219 C C . TYR A 1 275 ? 15.236 18.269 -9.365 1.00 95.81 275 TYR A C 1
ATOM 2221 O O . TYR A 1 275 ? 16.192 17.635 -8.931 1.00 95.81 275 TYR A O 1
ATOM 2229 N N . ASP A 1 276 ? 14.170 18.442 -8.599 1.00 94.06 276 ASP A N 1
ATOM 2230 C CA . ASP A 1 276 ? 14.088 17.943 -7.222 1.00 94.06 276 ASP A CA 1
ATOM 2231 C C . ASP A 1 276 ? 14.104 16.409 -7.156 1.00 94.06 276 ASP A C 1
ATOM 2233 O O . ASP A 1 276 ? 14.638 15.826 -6.208 1.00 94.06 276 ASP A O 1
ATOM 2237 N N . LYS A 1 277 ? 13.505 15.760 -8.164 1.00 95.75 277 LYS A N 1
ATOM 2238 C CA . LYS A 1 277 ? 13.342 14.305 -8.300 1.00 95.75 277 LYS A CA 1
ATOM 2239 C C . LYS A 1 277 ? 13.601 13.885 -9.746 1.00 95.75 277 LYS A C 1
ATOM 2241 O O . LYS A 1 277 ? 13.276 14.634 -10.662 1.00 95.75 277 LYS A O 1
ATOM 2246 N N . ILE A 1 278 ? 14.169 12.700 -9.958 1.00 98.19 278 ILE A N 1
ATOM 2247 C CA . ILE A 1 278 ? 14.455 12.156 -11.290 1.00 98.19 278 ILE A CA 1
ATOM 2248 C C . ILE A 1 278 ? 13.974 10.703 -11.375 1.00 98.19 278 ILE A C 1
ATOM 2250 O O . ILE A 1 278 ? 14.416 9.843 -10.611 1.00 98.19 278 ILE A O 1
ATOM 2254 N N . ALA A 1 279 ? 13.099 10.441 -12.343 1.00 98.50 279 ALA A N 1
ATOM 2255 C CA . ALA A 1 279 ? 12.744 9.104 -12.794 1.00 98.50 279 ALA A CA 1
ATOM 2256 C C . ALA A 1 279 ? 13.725 8.662 -13.882 1.00 98.50 279 ALA A C 1
ATOM 2258 O O . ALA A 1 279 ? 13.837 9.316 -14.918 1.00 98.50 279 ALA A O 1
ATOM 2259 N N . ILE A 1 280 ? 14.428 7.556 -13.669 1.00 98.44 280 ILE A N 1
ATOM 2260 C CA . ILE A 1 280 ? 15.241 6.925 -14.709 1.00 98.44 280 ILE A CA 1
ATOM 2261 C C . ILE A 1 280 ? 14.372 5.860 -15.376 1.00 98.44 280 ILE A C 1
ATOM 2263 O O . ILE A 1 280 ? 14.015 4.872 -14.738 1.00 98.44 280 ILE A O 1
ATOM 2267 N N . ILE A 1 281 ? 14.033 6.051 -16.648 1.00 98.06 281 ILE A N 1
ATOM 2268 C CA . ILE A 1 281 ? 13.282 5.059 -17.420 1.00 98.06 281 ILE A CA 1
ATOM 2269 C C . ILE A 1 281 ? 14.246 4.367 -18.370 1.00 98.06 281 ILE A C 1
ATOM 2271 O O . ILE A 1 281 ? 14.821 5.010 -19.247 1.00 98.06 281 ILE A O 1
ATOM 2275 N N . TYR A 1 282 ? 14.464 3.068 -18.187 1.00 96.06 282 TYR A N 1
ATOM 2276 C CA . TYR A 1 282 ? 15.410 2.326 -19.013 1.00 96.06 282 TYR A CA 1
ATOM 2277 C C . TYR A 1 282 ? 14.752 1.564 -20.161 1.00 96.06 282 TYR A C 1
ATOM 2279 O O . TYR A 1 282 ? 13.593 1.157 -20.092 1.00 96.06 282 TYR A O 1
ATOM 2287 N N . ALA A 1 283 ? 15.550 1.287 -21.188 1.00 94.38 283 ALA A N 1
ATOM 2288 C CA . ALA A 1 283 ? 15.141 0.534 -22.359 1.00 94.38 283 ALA A CA 1
ATOM 2289 C C . ALA A 1 283 ? 14.785 -0.934 -22.052 1.00 94.38 283 ALA A C 1
ATOM 2291 O O . ALA A 1 283 ? 15.502 -1.671 -21.353 1.00 94.38 283 ALA A O 1
ATOM 2292 N N . GLY A 1 284 ? 13.693 -1.385 -22.657 1.00 88.19 284 GLY A N 1
ATOM 2293 C CA . GLY A 1 284 ? 13.178 -2.743 -22.549 1.00 88.19 284 GLY A CA 1
ATOM 2294 C C . GLY A 1 284 ? 12.379 -3.012 -21.274 1.00 88.19 284 GLY A C 1
ATOM 2295 O O . GLY A 1 284 ? 11.867 -2.121 -20.602 1.00 88.19 284 GLY A O 1
ATOM 2296 N N . GLU A 1 285 ? 12.256 -4.293 -20.950 1.00 84.81 285 GLU A N 1
ATOM 2297 C CA . GLU A 1 285 ? 11.252 -4.783 -20.009 1.00 84.81 285 GLU A CA 1
ATOM 2298 C C . GLU A 1 285 ? 11.627 -4.605 -18.533 1.00 84.81 285 GLU A C 1
ATOM 2300 O O . GLU A 1 285 ? 12.776 -4.842 -18.133 1.00 84.81 285 GLU A O 1
ATOM 2305 N N . THR A 1 286 ? 10.624 -4.248 -17.735 1.00 75.44 286 THR A N 1
ATOM 2306 C CA . THR A 1 286 ? 10.630 -4.211 -16.277 1.00 75.44 286 THR A CA 1
ATOM 2307 C C . THR A 1 286 ? 10.510 -5.609 -15.707 1.00 75.44 286 THR A C 1
ATOM 2309 O O . THR A 1 286 ? 9.436 -6.199 -15.727 1.00 75.44 286 THR A O 1
ATOM 2312 N N . PHE A 1 287 ? 11.595 -6.145 -15.154 1.00 65.25 287 PHE A N 1
ATOM 2313 C CA . PHE A 1 287 ? 11.568 -7.476 -14.557 1.00 65.25 287 PHE A CA 1
ATOM 2314 C C . PHE A 1 287 ? 11.518 -7.429 -13.044 1.00 65.25 287 PHE A C 1
ATOM 2316 O O . PHE A 1 287 ? 12.499 -7.083 -12.383 1.00 65.25 287 PHE A O 1
ATOM 2323 N N . TYR A 1 288 ? 10.430 -7.952 -12.503 1.00 55.69 288 TYR A N 1
ATOM 2324 C CA . TYR A 1 288 ? 10.387 -8.427 -11.135 1.00 55.69 288 TYR A CA 1
ATOM 2325 C C . TYR A 1 288 ? 11.139 -9.758 -11.103 1.00 55.69 288 TYR A C 1
ATOM 2327 O O . TYR A 1 288 ? 10.665 -10.788 -11.561 1.00 55.69 288 TYR A O 1
ATOM 2335 N N . GLY A 1 289 ? 12.406 -9.729 -10.687 1.00 45.84 289 GLY A N 1
ATOM 2336 C CA . GLY A 1 289 ? 13.103 -10.955 -10.325 1.00 45.84 289 GLY A CA 1
ATOM 2337 C C . GLY A 1 289 ? 13.822 -11.790 -11.395 1.00 45.84 289 GLY A C 1
ATOM 2338 O O . GLY A 1 289 ? 13.905 -13.015 -11.299 1.00 45.84 289 GLY A O 1
ATOM 2339 N N . GLY A 1 290 ? 14.446 -11.142 -12.367 1.00 51.09 290 GLY A N 1
ATOM 2340 C CA . GLY A 1 290 ? 15.359 -11.817 -13.302 1.00 51.09 290 GLY A CA 1
ATOM 2341 C C . GLY A 1 290 ? 16.069 -10.877 -14.271 1.00 51.09 290 GLY A C 1
ATOM 2342 O O . GLY A 1 290 ? 16.581 -11.317 -15.291 1.00 51.09 290 GLY A O 1
ATOM 2343 N N . GLY A 1 291 ? 16.071 -9.586 -13.956 1.00 58.00 291 GLY A N 1
ATOM 2344 C CA . GLY A 1 291 ? 16.596 -8.469 -14.731 1.00 58.00 291 GLY A CA 1
ATOM 2345 C C . GLY A 1 291 ? 16.566 -7.225 -13.841 1.00 58.00 291 GLY A C 1
ATOM 2346 O O . GLY A 1 291 ? 16.174 -7.335 -12.680 1.00 58.00 291 GLY A O 1
ATOM 2347 N N . LEU A 1 292 ? 16.981 -6.067 -14.362 1.00 74.31 292 LEU A N 1
ATOM 2348 C CA . LEU A 1 292 ? 17.067 -4.828 -13.582 1.00 74.31 292 LEU A CA 1
ATOM 2349 C C . LEU A 1 292 ? 15.688 -4.429 -13.029 1.00 74.31 292 LEU A C 1
ATOM 2351 O O . LEU A 1 292 ? 14.879 -3.874 -13.758 1.00 74.31 292 LEU A O 1
ATOM 2355 N N . SER A 1 293 ? 15.394 -4.727 -11.766 1.00 76.19 293 SER A N 1
ATOM 2356 C CA . SER A 1 293 ? 14.072 -4.460 -11.186 1.00 76.19 293 SER A CA 1
ATOM 2357 C C . SER A 1 293 ? 13.858 -2.976 -10.873 1.00 76.19 293 SER A C 1
ATOM 2359 O O . SER A 1 293 ? 14.844 -2.270 -10.624 1.00 76.19 293 SER A O 1
ATOM 2361 N N . PRO A 1 294 ? 12.602 -2.495 -10.855 1.00 85.31 294 PRO A N 1
ATOM 2362 C CA . PRO A 1 294 ? 12.292 -1.173 -10.334 1.00 85.31 294 PRO A CA 1
ATOM 2363 C C . PRO A 1 294 ? 12.706 -1.072 -8.877 1.00 85.31 294 PRO A C 1
ATOM 2365 O O . PRO A 1 294 ? 12.705 -2.076 -8.168 1.00 85.31 294 PRO A O 1
ATOM 2368 N N . HIS A 1 295 ? 13.187 0.104 -8.503 1.00 84.00 295 HIS A N 1
ATOM 2369 C CA . HIS A 1 295 ? 13.487 0.449 -7.119 1.00 84.00 295 HIS A CA 1
ATOM 2370 C C . HIS A 1 295 ? 13.800 1.943 -7.017 1.00 84.00 295 HIS A C 1
ATOM 2372 O O . HIS A 1 295 ? 14.343 2.558 -7.945 1.00 84.00 295 HIS A O 1
ATOM 2378 N N . ALA A 1 296 ? 13.582 2.517 -5.841 1.00 86.69 296 ALA A N 1
ATOM 2379 C CA . ALA A 1 296 ? 14.194 3.774 -5.451 1.00 86.69 296 ALA A CA 1
ATOM 2380 C C . ALA A 1 296 ? 15.636 3.549 -4.984 1.00 86.69 296 ALA A C 1
ATOM 2382 O O . ALA A 1 296 ? 15.985 2.505 -4.419 1.00 86.69 296 ALA A O 1
ATOM 2383 N N . ARG A 1 297 ? 16.492 4.563 -5.174 1.00 82.69 297 ARG A N 1
ATOM 2384 C CA . ARG A 1 297 ? 17.892 4.483 -4.732 1.00 82.69 297 ARG A CA 1
ATOM 2385 C C . ARG A 1 297 ? 17.973 4.332 -3.218 1.00 82.69 297 ARG A C 1
ATOM 2387 O O . ARG A 1 297 ? 18.641 3.419 -2.752 1.00 82.69 297 ARG A O 1
ATOM 2394 N N . TYR A 1 298 ? 17.297 5.224 -2.487 1.00 75.00 298 TYR A N 1
ATOM 2395 C CA . TYR A 1 298 ? 17.133 5.191 -1.030 1.00 75.00 298 TYR A CA 1
ATOM 2396 C C . TYR A 1 298 ? 15.771 5.785 -0.624 1.00 75.00 298 TYR A C 1
ATOM 2398 O O . TYR A 1 298 ? 15.124 6.489 -1.404 1.00 75.00 298 TYR A O 1
ATOM 2406 N N . LEU A 1 299 ? 15.358 5.574 0.632 1.00 77.25 299 LEU A N 1
ATOM 2407 C CA . LEU A 1 299 ? 14.199 6.268 1.193 1.00 77.25 299 LEU A CA 1
ATOM 2408 C C . LEU A 1 299 ? 14.487 7.766 1.236 1.00 77.25 299 LEU A C 1
ATOM 2410 O O . LEU A 1 299 ? 15.540 8.193 1.711 1.00 77.25 299 LEU A O 1
ATOM 2414 N N . ASN A 1 300 ? 13.504 8.550 0.805 1.00 77.50 300 ASN A N 1
ATOM 2415 C CA . ASN A 1 300 ? 13.566 10.001 0.706 1.00 77.50 300 ASN A CA 1
ATOM 2416 C C . ASN A 1 300 ? 14.647 10.516 -0.272 1.00 77.50 300 ASN A C 1
ATOM 2418 O O . ASN A 1 300 ? 15.072 11.668 -0.170 1.00 77.50 300 ASN A O 1
ATOM 2422 N N . ASP A 1 301 ? 15.107 9.676 -1.206 1.00 87.50 301 ASP A N 1
ATOM 2423 C CA . ASP A 1 301 ? 16.111 10.041 -2.211 1.00 87.50 301 ASP A CA 1
ATOM 2424 C C . ASP A 1 301 ? 15.502 10.780 -3.417 1.00 87.50 301 ASP A C 1
ATOM 2426 O O . ASP A 1 301 ? 14.287 10.962 -3.526 1.00 87.50 301 ASP A O 1
ATOM 2430 N N . ARG A 1 302 ? 16.371 11.243 -4.316 1.00 90.44 302 ARG A N 1
ATOM 2431 C CA . ARG A 1 302 ? 16.062 11.943 -5.560 1.00 90.44 302 ARG A CA 1
ATOM 2432 C C . ARG A 1 302 ? 15.698 10.997 -6.701 1.00 90.44 302 ARG A C 1
ATOM 2434 O O . ARG A 1 302 ? 14.938 11.404 -7.571 1.00 90.44 302 ARG A O 1
ATOM 2441 N N . TYR A 1 303 ? 16.229 9.776 -6.693 1.00 94.25 303 TYR A N 1
ATOM 2442 C CA . TYR A 1 303 ? 16.201 8.894 -7.855 1.00 94.25 303 TYR A CA 1
ATOM 2443 C C . TYR A 1 303 ? 15.402 7.615 -7.622 1.00 94.25 303 TYR A C 1
ATOM 2445 O O . TYR A 1 303 ? 15.573 6.945 -6.597 1.00 94.25 303 TYR A O 1
ATOM 2453 N N . TYR A 1 304 ? 14.647 7.222 -8.641 1.00 95.06 304 TYR A N 1
ATOM 2454 C CA . TYR A 1 304 ? 14.184 5.851 -8.820 1.00 95.06 304 TYR A CA 1
ATOM 2455 C C . TYR A 1 304 ? 14.373 5.400 -10.266 1.00 95.06 304 TYR A C 1
ATOM 2457 O O . TYR A 1 304 ? 14.646 6.220 -11.146 1.00 95.06 304 TYR A O 1
ATOM 2465 N N . ILE A 1 305 ? 14.263 4.095 -10.498 1.00 94.31 305 ILE A N 1
ATOM 2466 C CA . ILE A 1 305 ? 14.429 3.489 -11.816 1.00 94.31 305 ILE A CA 1
ATOM 2467 C C . ILE A 1 305 ? 13.299 2.512 -12.130 1.00 94.31 305 ILE A C 1
ATOM 2469 O O . ILE A 1 305 ? 12.834 1.816 -11.234 1.00 94.31 305 ILE A O 1
ATOM 2473 N N . ILE A 1 306 ? 12.875 2.452 -13.391 1.00 93.19 306 ILE A N 1
ATOM 2474 C CA . ILE A 1 306 ? 11.853 1.527 -13.907 1.00 93.19 306 ILE A CA 1
ATOM 2475 C C . ILE A 1 306 ? 12.038 1.346 -15.421 1.00 93.19 306 ILE A C 1
ATOM 2477 O O . ILE A 1 306 ? 12.676 2.173 -16.069 1.00 93.19 306 ILE A O 1
ATOM 2481 N N . GLY A 1 307 ? 11.561 0.247 -16.000 1.00 93.19 307 GLY A N 1
ATOM 2482 C CA . GLY A 1 307 ? 11.654 0.012 -17.441 1.00 93.19 307 GLY A CA 1
ATOM 2483 C C . GLY A 1 307 ? 10.527 0.681 -18.213 1.00 93.19 307 GLY A C 1
ATOM 2484 O O . GLY A 1 307 ? 9.428 0.857 -17.693 1.00 93.19 307 GLY A O 1
ATOM 2485 N N . GLU A 1 308 ? 10.776 1.003 -19.480 1.00 94.94 308 GLU A N 1
ATOM 2486 C CA . GLU A 1 308 ? 9.766 1.585 -20.376 1.00 94.94 308 GLU A CA 1
ATOM 2487 C C . GLU A 1 308 ? 8.621 0.607 -20.696 1.00 94.94 308 GLU A C 1
ATOM 2489 O O . GLU A 1 308 ? 7.566 1.029 -21.168 1.00 94.94 308 GLU A O 1
ATOM 2494 N N . ARG A 1 309 ? 8.830 -0.701 -20.459 1.00 91.56 309 ARG A N 1
ATOM 2495 C CA . ARG A 1 309 ? 7.796 -1.727 -20.621 1.00 91.56 309 ARG A CA 1
ATOM 2496 C C . ARG A 1 309 ? 7.517 -2.492 -19.338 1.00 91.56 309 ARG A C 1
ATOM 2498 O O . ARG A 1 309 ? 8.455 -2.872 -18.643 1.00 91.56 309 ARG A O 1
ATOM 2505 N N . HIS A 1 310 ? 6.259 -2.822 -19.085 1.00 84.62 310 HIS A N 1
ATOM 2506 C CA . HIS A 1 310 ? 5.811 -3.639 -17.962 1.00 84.62 310 HIS A CA 1
ATOM 2507 C C . HIS A 1 310 ? 5.031 -4.870 -18.447 1.00 84.62 310 HIS A C 1
ATOM 2509 O O . HIS A 1 310 ? 4.499 -4.891 -19.561 1.00 84.62 310 HIS A O 1
ATOM 2515 N N . GLN A 1 311 ? 5.007 -5.928 -17.633 1.00 79.69 311 GLN A N 1
ATOM 2516 C CA . GLN A 1 311 ? 4.281 -7.146 -17.966 1.00 79.69 311 GLN A CA 1
ATOM 2517 C C . GLN A 1 311 ? 2.789 -6.947 -17.695 1.00 79.69 311 GLN A C 1
ATOM 2519 O O . GLN A 1 311 ? 2.373 -6.636 -16.583 1.00 79.69 311 GLN A O 1
ATOM 2524 N N . ARG A 1 312 ? 1.988 -7.171 -18.727 1.00 76.62 312 ARG A N 1
ATOM 2525 C CA . ARG A 1 312 ? 0.538 -7.270 -18.688 1.00 76.62 312 ARG A CA 1
ATOM 2526 C C . ARG A 1 312 ? 0.140 -8.720 -18.468 1.00 76.62 312 ARG A C 1
ATOM 2528 O O . ARG A 1 312 ? 0.611 -9.619 -19.179 1.00 76.62 312 ARG A O 1
ATOM 2535 N N . LEU A 1 313 ? -0.725 -8.966 -17.491 1.00 71.19 313 LEU A N 1
ATOM 2536 C CA . LEU A 1 313 ? -1.308 -10.286 -17.298 1.00 71.19 313 LEU A CA 1
ATOM 2537 C C . LEU A 1 313 ? -2.071 -10.677 -18.571 1.00 71.19 313 LEU A C 1
ATOM 2539 O O . LEU A 1 313 ? -2.886 -9.910 -19.064 1.00 71.19 313 LEU A O 1
ATOM 2543 N N . ASN A 1 314 ? -1.777 -11.858 -19.122 1.00 67.31 314 ASN A N 1
ATOM 2544 C CA . ASN A 1 314 ? -2.381 -12.419 -20.343 1.00 67.31 314 ASN A CA 1
ATOM 2545 C C . ASN A 1 314 ? -2.171 -11.640 -21.664 1.00 67.31 314 ASN A C 1
ATOM 2547 O O . ASN A 1 314 ? -2.468 -12.195 -22.722 1.00 67.31 314 ASN A O 1
ATOM 2551 N N . SER A 1 315 ? -1.571 -10.446 -21.633 1.00 72.88 315 SER A N 1
ATOM 2552 C CA . SER A 1 315 ? -1.356 -9.598 -22.823 1.00 72.88 315 SER A CA 1
ATOM 2553 C C . SER A 1 315 ? 0.120 -9.338 -23.157 1.00 72.88 315 SER A C 1
ATOM 2555 O O . SER A 1 315 ? 0.442 -8.661 -24.131 1.00 72.88 315 SER A O 1
ATOM 2557 N N . GLY A 1 316 ? 1.054 -9.943 -22.415 1.00 80.81 316 GLY A N 1
ATOM 2558 C CA . GLY A 1 316 ? 2.484 -9.884 -22.728 1.00 80.81 316 GLY A CA 1
ATOM 2559 C C . GLY A 1 316 ? 3.147 -8.611 -22.207 1.00 80.81 316 GLY A C 1
ATOM 2560 O O . GLY A 1 316 ? 2.862 -8.182 -21.102 1.00 80.81 316 GLY A O 1
ATOM 2561 N N . TRP A 1 317 ? 4.093 -8.038 -22.948 1.00 85.88 317 TRP A N 1
ATOM 2562 C CA . TRP A 1 317 ? 4.801 -6.822 -22.527 1.00 85.88 317 TRP A CA 1
ATOM 2563 C C . TRP A 1 317 ? 4.216 -5.611 -23.224 1.00 85.88 317 TRP A C 1
ATOM 2565 O O . TRP A 1 317 ? 3.984 -5.673 -24.427 1.00 85.88 317 TRP A O 1
ATOM 2575 N N . GLY A 1 318 ? 4.049 -4.515 -22.491 1.00 89.44 318 GLY A N 1
ATOM 2576 C CA . GLY A 1 318 ? 3.615 -3.250 -23.066 1.00 89.44 318 GLY A CA 1
ATOM 2577 C C . GLY A 1 318 ? 4.219 -2.035 -22.424 1.00 89.44 318 GLY A C 1
ATOM 2578 O O . GLY A 1 318 ? 5.002 -2.189 -21.498 1.00 89.44 318 GLY A O 1
ATOM 2579 N N . PHE A 1 319 ? 3.871 -0.854 -22.923 1.00 93.44 319 PHE A N 1
ATOM 2580 C CA . PHE A 1 319 ? 4.247 0.416 -22.308 1.00 93.44 319 PHE A CA 1
ATOM 2581 C C . PHE A 1 319 ? 3.891 0.405 -20.815 1.00 93.44 319 PHE A C 1
ATOM 2583 O O . PHE A 1 319 ? 2.821 -0.054 -20.415 1.00 93.44 319 PHE A O 1
ATOM 2590 N N . THR A 1 320 ? 4.845 0.809 -19.978 1.00 91.81 320 THR A N 1
ATOM 2591 C CA . THR A 1 320 ? 4.661 0.839 -18.523 1.00 91.81 320 THR A CA 1
ATOM 2592 C C . THR A 1 320 ? 3.530 1.797 -18.150 1.00 91.81 320 THR A C 1
ATOM 2594 O O . THR A 1 320 ? 3.391 2.853 -18.752 1.00 91.81 320 THR A O 1
ATOM 2597 N N . HIS A 1 321 ? 2.744 1.438 -17.133 1.00 91.94 321 HIS A N 1
ATOM 2598 C CA . HIS A 1 321 ? 1.725 2.309 -16.543 1.00 91.94 321 HIS A CA 1
ATOM 2599 C C . HIS A 1 321 ? 2.232 3.009 -15.275 1.00 91.94 321 HIS A C 1
ATOM 2601 O O . HIS A 1 321 ? 3.318 2.731 -14.765 1.00 91.94 321 HIS A O 1
ATOM 2607 N N . ILE A 1 322 ? 1.419 3.906 -14.719 1.00 95.12 322 ILE A N 1
ATOM 2608 C CA . ILE A 1 322 ? 1.820 4.785 -13.615 1.00 95.12 322 ILE A CA 1
ATOM 2609 C C . ILE A 1 322 ? 2.074 4.065 -12.283 1.00 95.12 322 ILE A C 1
ATOM 2611 O O . ILE A 1 322 ? 2.770 4.608 -11.434 1.00 95.12 322 ILE A O 1
ATOM 2615 N N . GLY A 1 323 ? 1.532 2.869 -12.056 1.00 93.19 323 GLY A N 1
ATOM 2616 C CA . GLY A 1 323 ? 1.494 2.276 -10.720 1.00 93.19 323 GLY A CA 1
ATOM 2617 C C . GLY A 1 323 ? 2.869 1.936 -10.139 1.00 93.19 323 GLY A C 1
ATOM 2618 O O . GLY A 1 323 ? 3.146 2.276 -8.986 1.00 93.19 323 GLY A O 1
ATOM 2619 N N . GLY A 1 324 ? 3.774 1.392 -10.961 1.00 90.94 324 GLY A N 1
ATOM 2620 C CA . GLY A 1 324 ? 5.176 1.204 -10.577 1.00 90.94 324 GLY A CA 1
ATOM 2621 C C . GLY A 1 324 ? 5.875 2.539 -10.299 1.00 90.94 324 GLY A C 1
ATOM 2622 O O . GLY A 1 324 ? 6.537 2.694 -9.276 1.00 90.94 324 GLY A O 1
ATOM 2623 N N . HIS A 1 325 ? 5.652 3.551 -11.143 1.00 96.38 325 HIS A N 1
ATOM 2624 C CA . HIS A 1 325 ? 6.177 4.901 -10.913 1.00 96.38 325 HIS A CA 1
ATOM 2625 C C . HIS A 1 325 ? 5.679 5.505 -9.592 1.00 96.38 325 HIS A C 1
ATOM 2627 O O . HIS A 1 325 ? 6.465 6.101 -8.852 1.00 96.38 325 HIS A O 1
ATOM 2633 N N . CYS A 1 326 ? 4.392 5.345 -9.274 1.00 97.38 326 CYS A N 1
ATOM 2634 C CA . CYS A 1 326 ? 3.804 5.808 -8.024 1.00 97.38 326 CYS A CA 1
ATOM 2635 C C . CYS A 1 326 ? 4.437 5.102 -6.822 1.00 97.38 326 CYS A C 1
ATOM 2637 O O . CYS A 1 326 ? 4.860 5.779 -5.889 1.00 97.38 326 CYS A O 1
ATOM 2639 N N . HIS A 1 327 ? 4.574 3.775 -6.849 1.00 93.00 327 HIS A N 1
ATOM 2640 C CA . HIS A 1 327 ? 5.207 3.027 -5.760 1.00 93.00 327 HIS A CA 1
ATOM 2641 C C . HIS A 1 327 ? 6.637 3.526 -5.487 1.00 93.00 327 HIS A C 1
ATOM 2643 O O . HIS A 1 327 ? 6.963 3.944 -4.371 1.00 93.00 327 HIS A O 1
ATOM 2649 N N . GLU A 1 328 ? 7.466 3.598 -6.530 1.00 92.94 328 GLU A N 1
ATOM 2650 C CA . GLU A 1 328 ? 8.863 4.007 -6.387 1.00 92.94 328 GLU A CA 1
ATOM 2651 C C . GLU A 1 328 ? 9.022 5.463 -5.950 1.00 92.94 328 GLU A C 1
ATOM 2653 O O . GLU A 1 328 ? 9.859 5.804 -5.104 1.00 92.94 328 GLU A O 1
ATOM 2658 N N . PHE A 1 329 ? 8.173 6.349 -6.465 1.00 96.38 329 PHE A N 1
ATOM 2659 C CA . PHE A 1 329 ? 8.167 7.730 -6.012 1.00 96.38 329 PHE A CA 1
ATOM 2660 C C . PHE A 1 329 ? 7.720 7.861 -4.553 1.00 96.38 329 PHE A C 1
ATOM 2662 O O . PHE A 1 329 ? 8.232 8.718 -3.829 1.00 96.38 329 PHE A O 1
ATOM 2669 N N . GLY A 1 330 ? 6.841 6.978 -4.074 1.00 94.19 330 GLY A N 1
ATOM 2670 C CA . GLY A 1 330 ? 6.498 6.874 -2.659 1.00 94.19 330 GLY A CA 1
ATOM 2671 C C . GLY A 1 330 ? 7.741 6.699 -1.782 1.00 94.19 330 GLY A C 1
ATOM 2672 O O . GLY A 1 330 ? 7.898 7.401 -0.774 1.00 94.19 330 GLY A O 1
ATOM 2673 N N . HIS A 1 331 ? 8.702 5.871 -2.202 1.00 88.00 331 HIS A N 1
ATOM 2674 C CA . HIS A 1 331 ? 10.000 5.772 -1.529 1.00 88.00 331 HIS A CA 1
ATOM 2675 C C . HIS A 1 331 ? 10.815 7.055 -1.617 1.00 88.00 331 HIS A C 1
ATOM 2677 O O . HIS A 1 331 ? 11.379 7.466 -0.601 1.00 88.00 331 HIS A O 1
ATOM 2683 N N . CYS A 1 332 ? 10.827 7.744 -2.759 1.00 88.44 332 CYS A N 1
ATOM 2684 C CA . CYS A 1 332 ? 11.452 9.065 -2.897 1.00 88.44 332 CYS A CA 1
ATOM 2685 C C . CYS A 1 332 ? 10.815 10.142 -1.994 1.00 88.44 332 CYS A C 1
ATOM 2687 O O . CYS A 1 332 ? 11.478 11.124 -1.651 1.00 88.44 332 CYS A O 1
ATOM 2689 N N . LEU A 1 333 ? 9.567 9.955 -1.551 1.00 88.25 333 LEU A N 1
ATOM 2690 C CA . LEU A 1 333 ? 8.891 10.780 -0.537 1.00 88.25 333 LEU A CA 1
ATOM 2691 C C . LEU A 1 333 ? 9.092 10.266 0.901 1.00 88.25 333 LEU A C 1
ATOM 2693 O O . LEU A 1 333 ? 8.571 10.836 1.870 1.00 88.25 333 LEU A O 1
ATOM 2697 N N . GLY A 1 334 ? 9.850 9.183 1.068 1.00 83.62 334 GLY A N 1
ATOM 2698 C CA . GLY A 1 334 ? 10.153 8.563 2.351 1.00 83.62 334 GLY A CA 1
ATOM 2699 C C . GLY A 1 334 ? 8.981 7.778 2.932 1.00 83.62 334 GLY A C 1
ATOM 2700 O O . GLY A 1 334 ? 8.782 7.832 4.148 1.00 83.62 334 GLY A O 1
ATOM 2701 N N . LEU A 1 335 ? 8.176 7.129 2.090 1.00 88.19 335 LEU A N 1
ATOM 2702 C CA . LEU A 1 335 ? 7.235 6.085 2.492 1.00 88.19 335 LEU A CA 1
ATOM 2703 C C . LEU A 1 335 ? 7.963 4.735 2.490 1.00 88.19 335 LEU A C 1
ATOM 2705 O O . LEU A 1 335 ? 8.565 4.400 1.477 1.00 88.19 335 LEU A O 1
ATOM 2709 N N . PRO A 1 336 ? 8.000 3.975 3.595 1.00 84.62 336 PRO A N 1
ATOM 2710 C CA . PRO A 1 336 ? 8.546 2.624 3.603 1.00 84.62 336 PRO A CA 1
ATOM 2711 C C . PRO A 1 336 ? 7.466 1.583 3.267 1.00 84.62 336 PRO A C 1
ATOM 2713 O O . PRO A 1 336 ? 6.279 1.897 3.299 1.00 84.62 336 PRO A O 1
ATOM 2716 N N . HIS A 1 337 ? 7.867 0.322 3.074 1.00 77.94 337 HIS A N 1
ATOM 2717 C CA . HIS A 1 337 ? 6.920 -0.795 3.188 1.00 77.94 337 HIS A CA 1
ATOM 2718 C C . HIS A 1 337 ? 6.301 -0.810 4.583 1.00 77.94 337 HIS A C 1
ATOM 2720 O O . HIS A 1 337 ? 7.039 -0.684 5.574 1.00 77.94 337 HIS A O 1
ATOM 2726 N N . PRO A 1 338 ? 4.983 -1.006 4.687 1.00 70.56 338 PRO A N 1
ATOM 2727 C CA . PRO A 1 338 ? 4.309 -1.142 5.973 1.00 70.56 338 PRO A CA 1
ATOM 2728 C C . PRO A 1 338 ? 4.674 -2.465 6.677 1.00 70.56 338 PRO A C 1
ATOM 2730 O O . PRO A 1 338 ? 4.939 -2.460 7.885 1.00 70.56 338 PRO A O 1
ATOM 2733 N N . ALA A 1 339 ? 4.821 -3.574 5.939 1.00 66.19 339 ALA A N 1
ATOM 2734 C CA . ALA A 1 339 ? 5.110 -4.902 6.488 1.00 66.19 339 ALA A CA 1
ATOM 2735 C C . ALA A 1 339 ? 6.604 -5.311 6.475 1.00 66.19 339 ALA A C 1
ATOM 2737 O O . ALA A 1 339 ? 7.458 -4.665 5.862 1.00 66.19 339 ALA A O 1
ATOM 2738 N N . ASN A 1 340 ? 6.951 -6.364 7.232 1.00 57.31 340 ASN A N 1
ATOM 2739 C CA . ASN A 1 340 ? 8.310 -6.921 7.290 1.00 57.31 340 ASN A CA 1
ATOM 2740 C C . ASN A 1 340 ? 8.496 -7.982 6.196 1.00 57.31 340 ASN A C 1
ATOM 2742 O O . ASN A 1 340 ? 7.891 -9.042 6.271 1.00 57.31 340 ASN A O 1
ATOM 2746 N N . THR A 1 341 ? 9.397 -7.756 5.241 1.00 49.56 341 THR A N 1
ATOM 2747 C CA . THR A 1 341 ? 9.624 -8.655 4.094 1.00 49.56 341 THR A CA 1
ATOM 2748 C C . THR A 1 341 ? 10.439 -9.920 4.428 1.00 49.56 341 THR A C 1
ATOM 2750 O O . THR A 1 341 ? 10.951 -10.567 3.519 1.00 49.56 341 THR A O 1
ATOM 2753 N N . THR A 1 342 ? 10.684 -10.261 5.703 1.00 43.00 342 THR A N 1
ATOM 2754 C CA . THR A 1 342 ? 11.614 -11.357 6.077 1.00 43.00 342 THR A CA 1
ATOM 2755 C C . THR A 1 342 ? 10.990 -12.742 6.216 1.00 43.00 342 THR A C 1
ATOM 2757 O O . THR A 1 342 ? 11.647 -13.637 6.743 1.00 43.00 342 THR A O 1
ATOM 2760 N N . GLY A 1 343 ? 9.793 -12.947 5.674 1.00 45.97 343 GLY A N 1
ATOM 2761 C CA . GLY A 1 343 ? 9.167 -14.262 5.596 1.00 45.97 343 GLY A CA 1
ATOM 2762 C C . GLY A 1 343 ? 8.245 -14.566 6.773 1.00 45.97 343 GLY A C 1
ATOM 2763 O O . GLY A 1 343 ? 8.497 -14.144 7.899 1.00 45.97 343 GLY A O 1
ATOM 2764 N N . GLU A 1 344 ? 7.207 -15.320 6.424 1.00 39.56 344 GLU A N 1
ATOM 2765 C CA . GLU A 1 344 ? 6.037 -15.786 7.185 1.00 39.56 344 GLU A CA 1
ATOM 2766 C C . GLU A 1 344 ? 4.756 -14.935 7.039 1.00 39.56 344 GLU A C 1
ATOM 2768 O O . GLU A 1 344 ? 3.764 -15.534 6.648 1.00 39.56 344 GLU A O 1
ATOM 2773 N N . ASP A 1 345 ? 4.793 -13.594 7.088 1.00 42.56 345 ASP A N 1
ATOM 2774 C CA . ASP A 1 345 ? 3.570 -12.740 7.001 1.00 42.56 345 ASP A CA 1
ATOM 2775 C C . ASP A 1 345 ? 3.494 -11.859 5.725 1.00 42.56 345 ASP A C 1
ATOM 2777 O O . ASP A 1 345 ? 3.103 -10.694 5.782 1.00 42.56 345 ASP A O 1
ATOM 2781 N N . THR A 1 346 ? 4.014 -12.311 4.577 1.00 42.34 346 THR A N 1
ATOM 2782 C CA . THR A 1 346 ? 4.201 -11.435 3.392 1.00 42.34 346 THR A CA 1
ATOM 2783 C C . THR A 1 346 ? 3.097 -11.522 2.341 1.00 42.34 346 THR A C 1
ATOM 2785 O O . THR A 1 346 ? 3.306 -11.001 1.258 1.00 42.34 346 THR A O 1
ATOM 2788 N N . SER A 1 347 ? 1.996 -12.235 2.577 1.00 48.09 347 SER A N 1
ATOM 2789 C CA . SER A 1 347 ? 1.002 -12.521 1.524 1.00 48.09 347 SER A CA 1
ATOM 2790 C C . SER A 1 347 ? -0.394 -11.978 1.810 1.00 48.09 347 SER A C 1
ATOM 2792 O O . SER A 1 347 ? -1.354 -12.496 1.250 1.00 48.09 347 SER A O 1
ATOM 2794 N N . GLU A 1 348 ? -0.537 -11.038 2.740 1.00 51.00 348 GLU A N 1
ATOM 2795 C CA . GLU A 1 348 ? -1.775 -11.019 3.515 1.00 51.00 348 GLU A CA 1
ATOM 2796 C C . GLU A 1 348 ? -2.818 -9.989 3.078 1.00 51.00 348 GLU A C 1
ATOM 2798 O O . GLU A 1 348 ? -3.979 -10.353 3.171 1.00 51.00 348 GLU A O 1
ATOM 2803 N N . VAL A 1 349 ? -2.508 -8.810 2.505 1.00 55.78 349 VAL A N 1
ATOM 2804 C CA . VAL A 1 349 ? -3.577 -7.882 2.034 1.00 55.78 349 VAL A CA 1
ATOM 2805 C C . VAL A 1 349 ? -3.119 -6.848 0.981 1.00 55.78 349 VAL A C 1
ATOM 2807 O O . VAL A 1 349 ? -3.440 -5.659 1.029 1.00 55.78 349 VAL A O 1
ATOM 2810 N N . ASP A 1 350 ? -2.321 -7.284 0.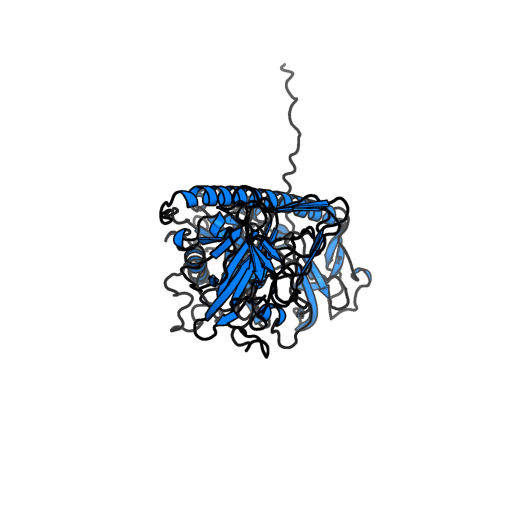009 1.00 68.62 350 ASP A N 1
ATOM 2811 C CA . ASP A 1 350 ? -1.382 -6.380 -0.663 1.00 68.62 350 ASP A CA 1
ATOM 2812 C C . ASP A 1 350 ? -1.985 -5.323 -1.624 1.00 68.62 350 ASP A C 1
ATOM 2814 O O . ASP A 1 350 ? -1.316 -4.339 -1.956 1.00 68.62 350 ASP A O 1
ATOM 2818 N N . TYR A 1 351 ? -3.216 -5.499 -2.118 1.00 81.00 351 TYR A N 1
ATOM 2819 C CA . TYR A 1 351 ? -3.779 -4.635 -3.171 1.00 81.00 351 TYR A CA 1
ATOM 2820 C C . TYR A 1 351 ? -4.410 -3.335 -2.654 1.00 81.00 351 TYR A C 1
ATOM 2822 O O . TYR A 1 351 ? -4.653 -2.431 -3.447 1.00 81.00 351 TYR A O 1
ATOM 2830 N N . TYR A 1 352 ? -4.654 -3.194 -1.346 1.00 86.94 352 TYR A N 1
ATOM 2831 C CA . TYR A 1 352 ? -5.290 -1.995 -0.776 1.00 86.94 352 TYR A CA 1
ATOM 2832 C C . TYR A 1 352 ? -4.313 -0.855 -0.456 1.00 86.94 352 TYR A C 1
ATOM 2834 O O . TYR A 1 352 ? -4.745 0.260 -0.137 1.00 86.94 352 TYR A O 1
ATOM 2842 N N . ALA A 1 353 ? -3.004 -1.093 -0.525 1.00 87.81 353 ALA A N 1
ATOM 2843 C CA . ALA A 1 353 ? -1.992 -0.087 -0.230 1.00 87.81 353 ALA A CA 1
ATOM 2844 C C . ALA A 1 353 ? -0.962 0.038 -1.357 1.00 87.81 353 ALA A C 1
ATOM 2846 O O . ALA A 1 353 ? -0.278 -0.923 -1.700 1.00 87.81 353 ALA A O 1
ATOM 2847 N N . LEU A 1 354 ? -0.759 1.268 -1.853 1.00 91.25 354 LEU A N 1
ATOM 2848 C CA . LEU A 1 354 ? 0.245 1.564 -2.887 1.00 91.25 354 LEU A CA 1
ATOM 2849 C C . LEU A 1 354 ? 1.626 1.002 -2.535 1.00 91.25 354 LEU A C 1
ATOM 2851 O O . LEU A 1 354 ? 2.303 0.432 -3.385 1.00 91.25 354 LEU A O 1
ATOM 2855 N N . MET A 1 355 ? 2.036 1.197 -1.278 1.00 87.12 355 MET A N 1
ATOM 2856 C CA . MET A 1 355 ? 3.352 0.805 -0.767 1.00 87.12 355 MET A CA 1
ATOM 2857 C C . MET A 1 355 ? 3.437 -0.690 -0.420 1.00 87.12 355 MET A C 1
ATOM 2859 O O . MET A 1 355 ? 4.359 -1.086 0.285 1.00 87.12 355 MET A O 1
ATOM 2863 N N . GLU A 1 356 ? 2.469 -1.493 -0.856 1.00 80.44 356 GLU A N 1
ATOM 2864 C CA . GLU A 1 356 ? 2.497 -2.958 -0.891 1.00 80.44 356 GLU A CA 1
ATOM 2865 C C . GLU A 1 356 ? 2.427 -3.394 -2.369 1.00 80.44 356 GLU A C 1
ATOM 2867 O O . GLU A 1 356 ? 3.290 -2.979 -3.143 1.00 80.44 356 GLU A O 1
ATOM 2872 N N . VAL A 1 357 ? 1.425 -4.172 -2.795 1.00 78.12 357 VAL A N 1
ATOM 2873 C CA . VAL A 1 357 ? 1.213 -4.564 -4.209 1.00 78.12 357 VAL A CA 1
ATOM 2874 C C . VAL A 1 357 ? 0.228 -3.629 -4.915 1.00 78.12 357 VAL A C 1
ATOM 2876 O O . VAL A 1 357 ? 0.050 -3.729 -6.126 1.00 78.12 357 VAL A O 1
ATOM 2879 N N . GLY A 1 358 ? -0.357 -2.648 -4.224 1.00 83.69 358 GLY A N 1
ATOM 2880 C CA . GLY A 1 358 ? -1.308 -1.695 -4.802 1.00 83.69 358 GLY A CA 1
ATOM 2881 C C . GLY A 1 358 ? -0.802 -0.949 -6.045 1.00 83.69 358 GLY A C 1
ATOM 2882 O O . GLY A 1 358 ? -1.600 -0.559 -6.894 1.00 83.69 358 GLY A O 1
ATOM 2883 N N . GLY A 1 359 ? 0.520 -0.819 -6.227 1.00 86.81 359 GLY A N 1
ATOM 2884 C CA . GLY A 1 359 ? 1.135 -0.310 -7.463 1.00 86.81 359 GLY A CA 1
ATOM 2885 C C . GLY A 1 359 ? 0.905 -1.179 -8.712 1.00 86.81 359 GLY A C 1
ATOM 2886 O O . GLY A 1 359 ? 1.173 -0.729 -9.820 1.00 86.81 359 GLY A O 1
ATOM 2887 N N . MET A 1 360 ? 0.390 -2.399 -8.558 1.00 82.94 360 MET A N 1
ATOM 2888 C CA . MET A 1 360 ? 0.055 -3.320 -9.648 1.00 82.94 360 MET A CA 1
ATOM 2889 C C . MET A 1 360 ? -1.424 -3.304 -10.027 1.00 82.94 360 MET A C 1
ATOM 2891 O O . MET A 1 360 ? -1.783 -3.918 -11.030 1.00 82.94 360 MET A O 1
ATOM 2895 N N . CYS A 1 361 ? -2.287 -2.632 -9.260 1.00 85.31 361 CYS A N 1
ATOM 2896 C CA . CYS A 1 361 ? -3.725 -2.610 -9.522 1.00 85.31 361 CYS A CA 1
ATOM 2897 C C . CYS A 1 361 ? -4.054 -2.115 -10.946 1.00 85.31 361 CYS A C 1
ATOM 2899 O O . CYS A 1 361 ? -3.354 -1.288 -11.542 1.00 85.31 361 CYS A O 1
ATOM 2901 N N . GLY A 1 362 ? -5.126 -2.666 -11.513 1.00 85.00 362 GLY A N 1
ATOM 2902 C CA . GLY A 1 362 ? -5.558 -2.426 -12.888 1.00 85.00 362 GLY A CA 1
ATOM 2903 C C . GLY A 1 362 ? -6.099 -3.695 -13.558 1.00 85.00 362 GLY A C 1
ATOM 2904 O O . GLY A 1 362 ? -5.925 -4.793 -13.025 1.00 85.00 362 GLY A O 1
ATOM 2905 N N . PRO A 1 363 ? -6.727 -3.565 -14.740 1.00 82.00 363 PRO A N 1
ATOM 2906 C CA . PRO A 1 363 ? -7.397 -4.671 -15.431 1.00 82.00 363 PRO A CA 1
ATOM 2907 C C . PRO A 1 363 ? -6.475 -5.853 -15.737 1.00 82.00 363 PRO A C 1
ATOM 2909 O O . PRO A 1 363 ? -6.881 -7.002 -15.617 1.00 82.00 363 PRO A O 1
ATOM 2912 N N . GLU A 1 364 ? -5.217 -5.583 -16.082 1.00 79.06 364 GLU A N 1
ATOM 2913 C CA . GLU A 1 364 ? -4.233 -6.617 -16.421 1.00 79.06 364 GLU A CA 1
ATOM 2914 C C . GLU A 1 364 ? -3.136 -6.740 -15.357 1.00 79.06 364 GLU A C 1
ATOM 2916 O O . GLU A 1 364 ? -2.031 -7.199 -15.651 1.00 79.06 364 GLU A O 1
ATOM 2921 N N . LYS A 1 365 ? -3.412 -6.287 -14.125 1.00 79.38 365 LYS A N 1
ATOM 2922 C CA . LYS A 1 365 ? -2.443 -6.241 -13.015 1.00 79.38 365 LYS A CA 1
ATOM 2923 C C . LYS A 1 365 ? -1.100 -5.600 -13.406 1.00 79.38 365 LYS A C 1
ATOM 2925 O O . LYS A 1 365 ? -0.027 -6.063 -13.024 1.00 79.38 365 LYS A O 1
ATOM 2930 N N . ASN A 1 366 ? -1.179 -4.561 -14.232 1.00 80.06 366 ASN A N 1
ATOM 2931 C CA . ASN A 1 366 ? -0.050 -3.903 -14.881 1.00 80.06 366 ASN A CA 1
ATOM 2932 C C . ASN A 1 366 ? 0.240 -2.501 -14.316 1.00 80.06 366 ASN A C 1
ATOM 2934 O O . ASN A 1 366 ? 1.070 -1.792 -14.879 1.00 80.06 366 ASN A O 1
ATOM 2938 N N . GLY A 1 367 ? -0.447 -2.098 -13.240 1.00 88.31 367 GLY A N 1
ATOM 2939 C CA . GLY A 1 367 ? -0.296 -0.781 -12.619 1.00 88.31 367 GLY A CA 1
ATOM 2940 C C . GLY A 1 367 ? -1.047 0.357 -13.316 1.00 88.31 367 GLY A C 1
ATOM 2941 O O . GLY A 1 367 ? -0.713 1.519 -13.095 1.00 88.31 367 GLY A O 1
ATOM 2942 N N . ALA A 1 368 ? -2.039 0.063 -14.164 1.00 89.19 368 ALA A N 1
ATOM 2943 C CA . ALA A 1 368 ? -2.854 1.088 -14.827 1.00 89.19 368 ALA A CA 1
ATOM 2944 C C . ALA A 1 368 ? -3.730 1.907 -13.859 1.00 89.19 368 ALA A C 1
ATOM 2946 O O . ALA A 1 368 ? -4.035 3.064 -14.142 1.00 89.19 368 ALA A O 1
ATOM 2947 N N . CYS A 1 369 ? -4.138 1.325 -12.727 1.00 91.81 369 CYS A N 1
ATOM 2948 C CA . CYS A 1 369 ? -5.044 1.939 -11.753 1.00 91.81 369 CYS A CA 1
ATOM 2949 C C . CYS A 1 369 ? -4.539 1.640 -10.329 1.00 91.81 369 CYS A C 1
ATOM 2951 O O . CYS A 1 369 ? -5.090 0.759 -9.675 1.00 91.81 369 CYS A O 1
ATOM 2953 N N . PRO A 1 370 ? -3.430 2.264 -9.886 1.00 93.56 370 PRO A N 1
ATOM 2954 C CA . PRO A 1 370 ? -2.793 1.943 -8.609 1.00 93.56 370 PRO A CA 1
ATOM 2955 C C . PRO A 1 370 ? -3.667 2.301 -7.406 1.00 93.56 370 PRO A C 1
ATOM 2957 O O . PRO A 1 370 ? -4.266 3.367 -7.386 1.00 93.56 370 PRO A O 1
ATOM 2960 N N . SER A 1 371 ? -3.661 1.476 -6.359 1.00 92.12 371 SER A N 1
ATOM 2961 C CA . SER A 1 371 ? -4.512 1.689 -5.180 1.00 92.12 371 SER A CA 1
ATOM 2962 C C . SER A 1 371 ? -4.173 2.957 -4.385 1.00 92.12 371 SER A C 1
ATOM 2964 O O . SER A 1 371 ? -3.081 3.530 -4.487 1.00 92.12 371 SER A O 1
ATOM 2966 N N . GLY A 1 372 ? -5.075 3.346 -3.484 1.00 92.75 372 GLY A N 1
ATOM 2967 C CA . GLY A 1 372 ? -4.845 4.406 -2.510 1.00 92.75 372 GLY A CA 1
ATOM 2968 C C . GLY A 1 372 ? -3.673 4.143 -1.551 1.00 92.75 372 GLY A C 1
ATOM 2969 O O . GLY A 1 372 ? -3.238 3.010 -1.313 1.00 92.75 372 GLY A O 1
ATOM 2970 N N . ILE A 1 373 ? -3.148 5.224 -0.970 1.00 92.50 373 ILE A N 1
ATOM 2971 C CA . ILE A 1 373 ? -2.056 5.171 0.016 1.00 92.50 373 ILE A CA 1
ATOM 2972 C C . ILE A 1 373 ? -2.610 4.784 1.393 1.00 92.50 373 ILE A C 1
ATOM 2974 O O . ILE A 1 373 ? -3.663 5.270 1.805 1.00 92.50 373 ILE A O 1
ATOM 2978 N N . ASN A 1 374 ? -1.857 3.971 2.144 1.00 91.19 374 ASN A N 1
ATOM 2979 C CA . ASN A 1 374 ? -2.182 3.612 3.526 1.00 91.19 374 ASN A CA 1
ATOM 2980 C C . ASN A 1 374 ? -2.519 4.863 4.381 1.00 91.19 374 ASN A C 1
ATOM 2982 O O . ASN A 1 374 ? -1.744 5.835 4.389 1.00 91.19 374 ASN A O 1
ATOM 2986 N N . PRO A 1 375 ? -3.629 4.853 5.143 1.00 92.88 375 PRO A N 1
ATOM 2987 C CA . PRO A 1 375 ? -4.108 6.037 5.850 1.00 92.88 375 PRO A CA 1
ATOM 2988 C C . PRO A 1 375 ? -3.143 6.534 6.929 1.00 92.88 375 PRO A C 1
ATOM 2990 O O . PRO A 1 375 ? -2.995 7.745 7.110 1.00 92.88 375 PRO A O 1
ATOM 2993 N N . PHE A 1 376 ? -2.402 5.642 7.596 1.00 91.69 376 PHE A N 1
ATOM 2994 C CA . PHE A 1 376 ? -1.389 6.047 8.572 1.00 91.69 376 PHE A CA 1
ATOM 2995 C C . PHE A 1 376 ? -0.299 6.910 7.926 1.00 91.69 376 PHE A C 1
ATOM 2997 O O . PHE A 1 376 ? 0.136 7.901 8.520 1.00 91.69 376 PHE A O 1
ATOM 3004 N N . PHE A 1 377 ? 0.130 6.579 6.704 1.00 91.12 377 PHE A N 1
ATOM 3005 C CA . PHE A 1 377 ? 1.122 7.372 5.977 1.00 91.12 377 PHE A CA 1
ATOM 3006 C C . PHE A 1 377 ? 0.574 8.744 5.597 1.00 91.12 377 PHE A C 1
ATOM 3008 O O . PHE A 1 377 ? 1.249 9.746 5.852 1.00 91.12 377 PHE A O 1
ATOM 3015 N N . LYS A 1 378 ? -0.658 8.805 5.073 1.00 91.62 378 LYS A N 1
ATOM 3016 C CA . LYS A 1 378 ? -1.318 10.073 4.725 1.00 91.62 378 LYS A CA 1
ATOM 3017 C C . LYS A 1 378 ? -1.426 10.989 5.949 1.00 91.62 378 LYS A C 1
ATOM 3019 O O . LYS A 1 378 ? -0.992 12.141 5.895 1.00 91.62 378 LYS A O 1
ATOM 3024 N N . ILE A 1 379 ? -1.901 10.470 7.084 1.00 89.56 379 ILE A N 1
ATOM 3025 C CA . ILE A 1 379 ? -2.027 11.240 8.334 1.00 89.56 379 ILE A CA 1
ATOM 3026 C C . ILE A 1 379 ? -0.648 11.665 8.863 1.00 89.56 379 ILE A C 1
ATOM 3028 O O . ILE A 1 379 ? -0.426 12.836 9.177 1.00 89.56 379 ILE A O 1
ATOM 3032 N N . SER A 1 380 ? 0.321 10.746 8.908 1.00 86.69 380 SER A N 1
ATOM 3033 C CA . SER A 1 380 ? 1.668 11.019 9.434 1.00 86.69 380 SER A CA 1
ATOM 3034 C C . SER A 1 380 ? 2.425 12.072 8.622 1.00 86.69 380 SER A C 1
ATOM 3036 O O . SER A 1 380 ? 3.203 12.859 9.176 1.00 86.69 380 SER A O 1
ATOM 3038 N N . LYS A 1 381 ? 2.208 12.108 7.303 1.00 86.12 381 LYS A N 1
ATOM 3039 C CA . LYS A 1 381 ? 2.788 13.115 6.406 1.00 86.12 381 LYS A CA 1
ATOM 3040 C C . LYS A 1 381 ? 2.012 14.433 6.411 1.00 86.12 381 LYS A C 1
ATOM 3042 O O . LYS A 1 381 ? 2.602 15.460 6.085 1.00 86.12 381 LYS A O 1
ATOM 3047 N N . GLY A 1 382 ? 0.764 14.437 6.879 1.00 85.62 382 GLY A N 1
ATOM 3048 C CA . GLY A 1 382 ? -0.116 15.606 6.830 1.00 85.62 382 GLY A CA 1
ATOM 3049 C C . GLY A 1 382 ? -0.677 15.856 5.444 1.00 85.62 382 GLY A C 1
ATOM 3050 O O . GLY A 1 382 ? -0.687 16.988 4.982 1.00 85.62 382 GLY A O 1
ATOM 3051 N N . TRP A 1 383 ? -1.066 14.786 4.768 1.00 89.69 383 TRP A N 1
ATOM 3052 C CA . TRP A 1 383 ? -1.700 14.808 3.452 1.00 89.69 383 TRP A CA 1
ATOM 3053 C C . TRP A 1 383 ? -3.227 14.752 3.535 1.00 89.69 383 TRP A C 1
ATOM 3055 O O . TRP A 1 383 ? -3.915 14.644 2.528 1.00 89.69 383 TRP A O 1
ATOM 3065 N N . VAL A 1 384 ? -3.758 14.787 4.753 1.00 86.94 384 VAL A N 1
ATOM 3066 C CA . VAL A 1 384 ? -5.187 14.765 5.048 1.00 86.94 384 VAL A CA 1
ATOM 3067 C C . VAL A 1 384 ? -5.525 16.065 5.753 1.00 86.94 384 VAL A C 1
ATOM 3069 O O . VAL A 1 384 ? -4.769 16.501 6.620 1.00 86.94 384 VAL A O 1
ATOM 3072 N N . ASN A 1 385 ? -6.659 16.667 5.408 1.00 84.56 385 ASN A N 1
ATOM 3073 C CA . ASN A 1 385 ? -7.185 17.788 6.176 1.00 84.56 385 ASN A CA 1
ATOM 3074 C C . ASN A 1 385 ? -7.481 17.344 7.612 1.00 84.56 385 ASN A C 1
ATOM 3076 O O . ASN A 1 385 ? -8.150 16.334 7.818 1.00 84.56 385 ASN A O 1
ATOM 3080 N N . ASP A 1 386 ? -7.037 18.124 8.599 1.00 82.44 386 ASP A N 1
ATOM 3081 C CA . ASP A 1 386 ? -7.209 17.775 10.014 1.00 82.44 386 ASP A CA 1
ATOM 3082 C C . ASP A 1 386 ? -8.690 17.603 10.409 1.00 82.44 386 ASP A C 1
ATOM 3084 O O . ASP A 1 386 ? -9.000 16.775 11.256 1.00 82.44 386 ASP A O 1
ATOM 3088 N N . GLU A 1 387 ? -9.615 18.317 9.759 1.00 85.06 387 GLU A N 1
ATOM 3089 C CA . GLU A 1 387 ? -11.071 18.199 9.972 1.00 85.06 387 GLU A CA 1
ATOM 3090 C C . GLU A 1 387 ? -11.668 16.842 9.555 1.00 85.06 387 GLU A C 1
ATOM 3092 O O . GLU A 1 387 ? -12.757 16.482 10.000 1.00 85.06 387 GLU A O 1
ATOM 3097 N N . ASN A 1 388 ? -10.941 16.068 8.747 1.00 89.56 388 ASN A N 1
ATOM 3098 C CA . ASN A 1 388 ? -11.352 14.737 8.310 1.00 89.56 388 ASN A CA 1
ATOM 3099 C C . ASN A 1 388 ? -10.732 13.616 9.159 1.00 89.56 388 ASN A C 1
ATOM 3101 O O . ASN A 1 388 ? -10.942 12.440 8.861 1.00 89.56 388 ASN A O 1
ATOM 3105 N N . ILE A 1 389 ? -9.963 13.955 10.198 1.00 90.62 389 ILE A N 1
ATOM 3106 C CA . ILE A 1 389 ? -9.335 12.984 11.095 1.00 90.62 389 ILE A CA 1
ATOM 3107 C C . ILE A 1 389 ? -10.102 12.979 12.419 1.00 90.62 389 ILE A C 1
ATOM 3109 O O . ILE A 1 389 ? -10.064 13.940 13.184 1.00 90.62 389 ILE A O 1
ATOM 3113 N N . HIS A 1 390 ? -10.792 11.877 12.695 1.00 90.81 390 HIS A N 1
ATOM 3114 C CA . HIS A 1 390 ? -11.675 11.703 13.845 1.00 90.81 390 HIS A CA 1
ATOM 3115 C C . HIS A 1 390 ? -10.971 10.859 14.904 1.00 90.81 390 HIS A C 1
ATOM 3117 O O . HIS A 1 390 ? -10.757 9.665 14.710 1.00 90.81 390 HIS A O 1
ATOM 3123 N N . TYR A 1 391 ? -10.596 11.460 16.030 1.00 89.38 391 TYR A N 1
ATOM 3124 C CA . TYR A 1 391 ? -9.931 10.742 17.120 1.00 89.38 391 TYR A CA 1
ATOM 3125 C C . TYR A 1 391 ? -10.950 10.192 18.118 1.00 89.38 391 TYR A C 1
ATOM 3127 O O . TYR A 1 391 ? -11.756 10.937 18.671 1.00 89.38 391 TYR A O 1
ATOM 3135 N N . ILE A 1 392 ? -10.884 8.886 18.368 1.00 91.00 392 ILE A N 1
ATOM 3136 C CA . ILE A 1 392 ? -11.794 8.151 19.244 1.00 91.00 392 ILE A CA 1
ATOM 3137 C C . ILE A 1 392 ? -10.983 7.567 20.400 1.00 91.00 392 ILE A C 1
ATOM 3139 O O . ILE A 1 392 ? -10.196 6.638 20.217 1.00 91.00 392 ILE A O 1
ATOM 3143 N N . SER A 1 393 ? -11.181 8.112 21.600 1.00 89.50 393 SER A N 1
ATOM 3144 C CA . SER A 1 393 ? -10.520 7.658 22.834 1.00 89.50 393 SER A CA 1
ATOM 3145 C C . SER A 1 393 ? -11.466 7.003 23.843 1.00 89.50 393 SER A C 1
ATOM 3147 O O . SER A 1 393 ? -11.019 6.510 24.880 1.00 89.50 393 SER A O 1
ATOM 3149 N N . GLU A 1 394 ? -12.763 6.994 23.547 1.00 90.62 394 GLU A N 1
ATOM 3150 C CA . GLU A 1 394 ? -13.851 6.517 24.405 1.00 90.62 394 GLU A CA 1
ATOM 3151 C C . GLU A 1 394 ? -14.827 5.666 23.588 1.00 90.62 394 GLU A C 1
ATOM 3153 O O . GLU A 1 394 ? -14.795 5.686 22.356 1.00 90.62 394 GLU A O 1
ATOM 3158 N N . ASN A 1 395 ? -15.688 4.914 24.275 1.00 93.56 395 ASN A N 1
ATOM 3159 C CA . ASN A 1 395 ? -16.658 4.037 23.629 1.00 93.56 395 ASN A CA 1
ATOM 3160 C C . ASN A 1 395 ? -17.699 4.852 22.836 1.00 93.56 395 ASN A C 1
ATOM 3162 O O . ASN A 1 395 ? -18.252 5.830 23.339 1.00 93.56 395 ASN A O 1
ATOM 3166 N N . ILE A 1 396 ? -18.025 4.413 21.620 1.00 94.44 396 ILE A N 1
ATOM 3167 C CA . ILE A 1 396 ? -19.038 5.016 20.747 1.00 94.44 396 ILE A CA 1
ATOM 3168 C C . ILE A 1 396 ? -20.017 3.930 20.312 1.00 94.44 396 ILE A C 1
ATOM 3170 O O . ILE A 1 396 ? -19.629 2.957 19.684 1.00 94.44 396 ILE A O 1
ATOM 3174 N N . LYS A 1 397 ? -21.306 4.109 20.604 1.00 90.44 397 LYS A N 1
ATOM 3175 C CA . LYS A 1 397 ? -22.352 3.117 20.285 1.00 90.44 397 LYS A CA 1
ATOM 3176 C C . LYS A 1 397 ? -22.940 3.232 18.881 1.00 90.44 397 LYS A C 1
ATOM 3178 O O . LYS A 1 397 ? -23.657 2.345 18.463 1.00 90.44 397 LYS A O 1
ATOM 3183 N N . ASN A 1 398 ? -22.730 4.351 18.195 1.00 89.69 398 ASN A N 1
ATOM 3184 C CA . ASN A 1 398 ? -23.309 4.599 16.874 1.00 89.69 398 ASN A CA 1
ATOM 3185 C C . ASN A 1 398 ? -22.340 5.452 16.055 1.00 89.69 398 ASN A C 1
ATOM 3187 O O . ASN A 1 398 ? -22.562 6.650 15.860 1.00 89.69 398 ASN A O 1
ATOM 3191 N N . LEU A 1 399 ? -21.221 4.859 15.646 1.00 96.56 399 LEU A N 1
ATOM 3192 C CA . LEU A 1 399 ? -20.293 5.507 14.733 1.00 96.56 399 LEU A CA 1
ATOM 3193 C C . LEU A 1 399 ? -20.757 5.254 13.299 1.00 96.56 399 LEU A C 1
ATOM 3195 O O . LEU A 1 399 ? -20.980 4.107 12.940 1.00 96.56 399 LEU A O 1
ATOM 3199 N N . ASN A 1 400 ? -20.866 6.309 12.491 1.00 96.06 400 ASN A N 1
ATOM 3200 C CA . ASN A 1 400 ? -21.081 6.201 11.048 1.00 96.06 400 ASN A CA 1
ATOM 3201 C C . ASN A 1 400 ? -19.821 6.664 10.315 1.00 96.06 400 ASN A C 1
ATOM 3203 O O . ASN A 1 400 ? -19.313 7.761 10.578 1.00 96.06 400 ASN A O 1
ATOM 3207 N N . ILE A 1 401 ? -19.333 5.825 9.408 1.00 95.62 401 ILE A N 1
ATOM 3208 C CA . ILE A 1 401 ? -18.126 6.038 8.616 1.00 95.62 401 ILE A CA 1
ATOM 3209 C C . ILE A 1 401 ? -18.540 6.308 7.169 1.00 95.62 401 ILE A C 1
ATOM 3211 O O . ILE A 1 401 ? -19.147 5.470 6.495 1.00 95.62 401 ILE A O 1
ATOM 3215 N N . PHE A 1 402 ? -18.200 7.505 6.699 1.00 89.94 402 PHE A N 1
ATOM 3216 C CA . PHE A 1 402 ? -18.560 8.004 5.375 1.00 89.94 402 PHE A CA 1
ATOM 3217 C C . PHE A 1 402 ? -17.411 7.838 4.385 1.00 89.94 402 PHE A C 1
ATOM 3219 O O . PHE A 1 402 ? -16.241 7.933 4.758 1.00 89.94 402 PHE A O 1
ATOM 3226 N N . TYR A 1 403 ? -17.763 7.649 3.115 1.00 90.62 403 TYR A N 1
ATOM 3227 C CA . TYR A 1 403 ? -16.813 7.673 2.011 1.00 90.62 403 TYR A CA 1
ATOM 3228 C C . TYR A 1 403 ? -16.791 9.039 1.322 1.00 90.62 403 TYR A C 1
ATOM 3230 O O . TYR A 1 403 ? -17.836 9.631 1.049 1.00 90.62 403 TYR A O 1
ATOM 3238 N N . ASN A 1 404 ? -15.591 9.514 0.995 1.00 89.62 404 ASN A N 1
ATOM 3239 C CA . ASN A 1 404 ? -15.380 10.607 0.055 1.00 89.62 404 ASN A CA 1
ATOM 3240 C C . ASN A 1 404 ? -13.981 10.463 -0.550 1.00 89.62 404 ASN A C 1
ATOM 3242 O O . ASN A 1 404 ? -12.991 10.640 0.154 1.00 89.62 404 ASN A O 1
ATOM 3246 N N . TYR A 1 405 ? -13.904 10.157 -1.843 1.00 87.56 405 TYR A N 1
ATOM 3247 C CA . TYR A 1 405 ? -12.638 9.892 -2.525 1.00 87.56 405 TYR A CA 1
ATOM 3248 C C . TYR A 1 405 ? -11.636 11.058 -2.437 1.00 87.56 405 TYR A C 1
ATOM 3250 O O . TYR A 1 405 ? -10.500 10.879 -2.003 1.00 87.56 405 TYR A O 1
ATOM 3258 N N . LEU A 1 406 ? -12.070 12.272 -2.797 1.00 84.25 406 LEU A N 1
ATOM 3259 C CA . LEU A 1 406 ? -11.201 13.458 -2.847 1.00 84.25 406 LEU A CA 1
ATOM 3260 C C . LEU A 1 406 ? -10.930 14.060 -1.461 1.00 84.25 406 LEU A C 1
ATOM 3262 O O . LEU A 1 406 ? -10.005 14.848 -1.289 1.00 84.25 406 LEU A O 1
ATOM 3266 N N . SER A 1 407 ? -11.747 13.718 -0.466 1.00 85.75 407 SER A N 1
ATOM 3267 C CA . SER A 1 407 ? -11.649 14.244 0.896 1.00 85.75 407 SER A CA 1
ATOM 3268 C C . SER A 1 407 ? -11.954 13.142 1.923 1.00 85.75 407 SER A C 1
ATOM 3270 O O . SER A 1 407 ? -12.962 13.230 2.630 1.00 85.75 407 SER A O 1
ATOM 3272 N N . PRO A 1 408 ? -11.106 12.100 2.018 1.00 88.25 408 PRO A N 1
ATOM 3273 C CA . PRO A 1 408 ? -11.394 10.906 2.807 1.00 88.25 408 PRO A CA 1
ATOM 3274 C C . PRO A 1 408 ? -11.380 11.187 4.307 1.00 88.25 408 PRO A C 1
ATOM 3276 O O . PRO A 1 408 ? -10.585 11.996 4.793 1.00 88.25 408 PRO A O 1
ATOM 3279 N N . HIS A 1 409 ? -12.254 10.482 5.026 1.00 91.19 409 HIS A N 1
ATOM 3280 C CA . HIS A 1 409 ? -12.377 10.530 6.479 1.00 91.19 409 HIS A CA 1
ATOM 3281 C C . HIS A 1 409 ? -11.648 9.344 7.113 1.00 91.19 409 HIS A C 1
ATOM 3283 O O . HIS A 1 409 ? -11.845 8.202 6.702 1.00 91.19 409 HIS A O 1
ATOM 3289 N N . TYR A 1 410 ? -10.848 9.611 8.145 1.00 94.81 410 TYR A N 1
ATOM 3290 C CA . TYR A 1 410 ? -10.115 8.585 8.885 1.00 94.81 410 TYR A CA 1
ATOM 3291 C C . TYR A 1 410 ? -10.464 8.637 10.362 1.00 94.81 410 TYR A C 1
ATOM 3293 O O . TYR A 1 410 ? -10.436 9.707 10.967 1.00 94.81 410 TYR A O 1
ATOM 3301 N N . TYR A 1 411 ? -10.743 7.481 10.955 1.00 95.44 411 TYR A N 1
ATOM 3302 C CA . TYR A 1 411 ? -11.126 7.373 12.357 1.00 95.44 411 TYR A CA 1
ATOM 3303 C C . TYR A 1 411 ? -10.012 6.662 13.120 1.00 95.44 411 TYR A C 1
ATOM 3305 O O . TYR A 1 411 ? -9.784 5.469 12.942 1.00 95.44 411 TYR A O 1
ATOM 3313 N N . VAL A 1 412 ? -9.278 7.412 13.938 1.00 93.75 412 VAL A N 1
ATOM 3314 C CA . VAL A 1 412 ? -8.153 6.917 14.735 1.00 93.75 412 VAL A CA 1
ATOM 3315 C C . VAL A 1 412 ? -8.681 6.487 16.096 1.00 93.75 412 VAL A C 1
ATOM 3317 O O . VAL A 1 412 ? -9.014 7.327 16.933 1.00 93.75 412 VAL A O 1
ATOM 3320 N N . VAL A 1 413 ? -8.728 5.182 16.335 1.00 94.12 413 VAL A N 1
ATOM 3321 C CA . VAL A 1 413 ? -9.226 4.597 17.582 1.00 94.12 413 VAL A CA 1
ATOM 3322 C C . VAL A 1 413 ? -8.043 4.296 18.490 1.00 94.12 413 VAL A C 1
ATOM 3324 O O . VAL A 1 413 ? -7.328 3.315 18.294 1.00 94.12 413 VAL A O 1
ATOM 3327 N N . ASN A 1 414 ? -7.812 5.174 19.469 1.00 89.06 414 ASN A N 1
ATOM 3328 C CA . ASN A 1 414 ? -6.705 5.072 20.413 1.00 89.06 414 ASN A CA 1
ATOM 3329 C C . ASN A 1 414 ? -7.116 5.558 21.812 1.00 89.06 414 ASN A C 1
ATOM 3331 O O . ASN A 1 414 ? -7.355 6.747 22.035 1.00 89.06 414 ASN A O 1
ATOM 3335 N N . ARG A 1 415 ? -7.147 4.634 22.779 1.00 79.12 415 ARG A N 1
ATOM 3336 C CA . ARG A 1 415 ? -7.535 4.901 24.175 1.00 79.12 415 ARG A CA 1
ATOM 3337 C C . ARG A 1 415 ? -6.510 5.709 24.975 1.00 79.12 415 ARG A C 1
ATOM 3339 O O . ARG A 1 415 ? -6.876 6.314 25.990 1.00 79.12 415 ARG A O 1
ATOM 3346 N N . ASP A 1 416 ? -5.244 5.678 24.555 1.00 72.25 416 ASP A N 1
ATOM 3347 C CA . ASP A 1 416 ? -4.118 6.335 25.219 1.00 72.25 416 ASP A CA 1
ATOM 3348 C C . ASP A 1 416 ? -3.306 7.153 24.208 1.00 72.25 416 ASP A C 1
ATOM 3350 O O . ASP A 1 416 ? -2.301 6.709 23.643 1.00 72.25 416 ASP A O 1
ATOM 3354 N N . THR A 1 417 ? -3.745 8.398 24.027 1.00 58.69 417 THR A N 1
ATOM 3355 C CA . THR A 1 417 ? -3.109 9.394 23.157 1.00 58.69 417 THR A CA 1
ATOM 3356 C C . THR A 1 417 ? -1.701 9.791 23.606 1.00 58.69 417 THR A C 1
ATOM 3358 O O . THR A 1 417 ? -0.992 10.450 22.844 1.00 58.69 417 THR A O 1
ATOM 3361 N N . ASN A 1 418 ? -1.274 9.390 24.811 1.00 51.50 418 ASN A N 1
ATOM 3362 C CA . ASN A 1 418 ? 0.030 9.725 25.369 1.00 51.50 418 ASN A CA 1
ATOM 3363 C C . ASN A 1 418 ? 1.043 8.572 25.307 1.00 51.50 418 ASN A C 1
ATOM 3365 O O . ASN A 1 418 ? 2.231 8.851 25.472 1.00 51.50 418 ASN A O 1
ATOM 3369 N N . ASN A 1 419 ? 0.624 7.314 25.090 1.00 51.50 419 ASN A N 1
ATOM 3370 C CA . ASN A 1 419 ? 1.543 6.181 25.273 1.00 51.50 419 ASN A CA 1
ATOM 3371 C C . ASN A 1 419 ? 1.264 4.880 24.497 1.00 51.50 419 ASN A C 1
ATOM 3373 O O . ASN A 1 419 ? 2.091 3.971 24.583 1.00 51.50 419 ASN A O 1
ATOM 3377 N N . SER A 1 420 ? 0.174 4.751 23.730 1.00 65.56 420 SER A N 1
ATOM 3378 C CA . SER A 1 420 ? -0.014 3.553 22.897 1.00 65.56 420 SER A CA 1
ATOM 3379 C C . SER A 1 420 ? 0.399 3.813 21.452 1.00 65.56 420 SER A C 1
ATOM 3381 O O . SER A 1 420 ? -0.355 4.391 20.670 1.00 65.56 420 SER A O 1
ATOM 3383 N N . ASP A 1 421 ? 1.586 3.325 21.079 1.00 76.44 421 ASP A N 1
ATOM 3384 C CA . ASP A 1 421 ? 2.007 3.217 19.673 1.00 76.44 421 ASP A CA 1
ATOM 3385 C C . ASP A 1 421 ? 1.307 2.047 18.943 1.00 76.44 421 ASP A C 1
ATOM 3387 O O . ASP A 1 421 ? 1.636 1.753 17.795 1.00 76.44 421 ASP A O 1
ATOM 3391 N N . LYS A 1 422 ? 0.346 1.380 19.603 1.00 89.31 422 LYS A N 1
ATOM 3392 C CA . LYS A 1 422 ? -0.524 0.356 19.021 1.00 89.31 422 LYS A CA 1
ATOM 3393 C C . LYS A 1 422 ? -1.985 0.817 19.021 1.00 89.31 422 LYS A C 1
ATOM 3395 O O . LYS A 1 422 ? -2.522 1.153 20.081 1.00 89.31 422 LYS A O 1
ATOM 3400 N N . PHE A 1 423 ? -2.620 0.881 17.857 1.00 92.31 423 PHE A N 1
ATOM 3401 C CA . PHE A 1 423 ? -3.987 1.393 17.700 1.00 92.31 423 PHE A CA 1
ATOM 3402 C C . PHE A 1 423 ? -4.600 0.958 16.363 1.00 92.31 423 PHE A C 1
ATOM 3404 O O . PHE A 1 423 ? -3.953 0.258 15.584 1.00 92.31 423 PHE A O 1
ATOM 3411 N N . PHE A 1 424 ? -5.833 1.393 16.088 1.00 95.69 424 PHE A N 1
ATOM 3412 C CA . PHE A 1 424 ? -6.520 1.115 14.826 1.00 95.69 424 PHE A CA 1
ATOM 3413 C C . PHE A 1 424 ? -6.871 2.395 14.068 1.00 95.69 424 PHE A C 1
ATOM 3415 O O . PHE A 1 424 ? -7.178 3.424 14.675 1.00 95.69 424 PHE A O 1
ATOM 3422 N N . ILE A 1 425 ? -6.843 2.325 12.738 1.00 96.06 425 ILE A N 1
ATOM 3423 C CA . ILE A 1 425 ? -7.405 3.351 11.855 1.00 96.06 425 ILE A CA 1
ATOM 3424 C C . ILE A 1 425 ? -8.503 2.709 11.025 1.00 96.06 425 ILE A C 1
ATOM 3426 O O . ILE A 1 425 ? -8.280 1.681 10.395 1.00 96.06 425 ILE A O 1
ATOM 3430 N N . LEU A 1 426 ? -9.672 3.332 11.014 1.00 97.94 426 LEU A N 1
ATOM 3431 C CA . LEU A 1 426 ? -10.813 2.882 10.240 1.00 97.94 426 LEU A CA 1
ATOM 3432 C C . LEU A 1 426 ? -11.044 3.856 9.087 1.00 97.94 426 LEU A C 1
ATOM 3434 O O . LEU A 1 426 ? -10.986 5.077 9.274 1.00 97.94 426 LEU A O 1
ATOM 3438 N N . GLU A 1 427 ? -11.333 3.316 7.910 1.00 96.00 427 GLU A N 1
ATOM 3439 C CA . GLU A 1 427 ? -11.802 4.074 6.753 1.00 96.00 427 GLU A CA 1
ATOM 3440 C C . GLU A 1 427 ? -12.881 3.285 6.020 1.00 96.00 427 GLU A C 1
ATOM 3442 O O . GLU A 1 427 ? -12.804 2.066 5.925 1.00 96.00 427 GLU A O 1
ATOM 3447 N N . ASN A 1 428 ? -13.876 3.974 5.477 1.00 95.00 428 ASN A N 1
ATOM 3448 C CA . ASN A 1 428 ? -14.736 3.385 4.460 1.00 95.00 428 ASN A CA 1
ATOM 3449 C C . ASN A 1 428 ? -14.104 3.721 3.111 1.00 95.00 428 ASN A C 1
ATOM 3451 O O . ASN A 1 428 ? -13.790 4.891 2.879 1.00 95.00 428 ASN A O 1
ATOM 3455 N N . ARG A 1 429 ? -13.887 2.726 2.252 1.00 93.12 429 ARG A N 1
ATOM 3456 C CA . ARG A 1 429 ? -13.256 2.906 0.943 1.00 93.12 429 ARG A CA 1
ATOM 3457 C C . ARG A 1 429 ? -14.062 2.192 -0.134 1.00 93.12 429 ARG A C 1
ATOM 3459 O O . ARG A 1 429 ? -14.295 0.993 -0.031 1.00 93.12 429 ARG A O 1
ATOM 3466 N N . LEU A 1 430 ? -14.452 2.940 -1.166 1.00 92.06 430 LEU A N 1
ATOM 3467 C CA . LEU A 1 430 ? -15.178 2.446 -2.338 1.00 92.06 430 LEU A CA 1
ATOM 3468 C C . LEU A 1 430 ? -14.296 2.453 -3.590 1.00 92.06 430 LEU A C 1
ATOM 3470 O O . LEU A 1 430 ? -13.208 3.034 -3.599 1.00 92.06 430 LEU A O 1
ATOM 3474 N N . ARG A 1 431 ? -14.815 1.844 -4.658 1.00 89.19 431 ARG A N 1
ATOM 3475 C CA . ARG A 1 431 ? -14.207 1.795 -5.994 1.00 89.19 431 ARG A CA 1
ATOM 3476 C C . ARG A 1 431 ? -14.421 3.083 -6.781 1.00 89.19 431 ARG A C 1
ATOM 3478 O O . ARG A 1 431 ? -15.291 3.149 -7.646 1.00 89.19 431 ARG A O 1
ATOM 3485 N N . ASP A 1 432 ? -13.615 4.089 -6.491 1.00 88.62 432 ASP A N 1
ATOM 3486 C CA . ASP A 1 432 ? -13.696 5.398 -7.139 1.00 88.62 432 ASP A CA 1
ATOM 3487 C C . ASP A 1 432 ? -12.285 5.916 -7.449 1.00 88.62 432 ASP A C 1
ATOM 3489 O O . ASP A 1 432 ? -11.322 5.597 -6.748 1.00 88.62 432 ASP A O 1
ATOM 3493 N N . GLY A 1 433 ? -12.154 6.679 -8.538 1.00 90.31 433 GLY A N 1
ATOM 3494 C CA . GLY A 1 433 ? -10.865 7.184 -9.021 1.00 90.31 433 GLY A CA 1
ATOM 3495 C C . GLY A 1 433 ? -9.816 6.078 -9.185 1.00 90.31 433 GLY A C 1
ATOM 3496 O O . GLY A 1 433 ? -10.053 5.072 -9.856 1.00 90.31 433 GLY A O 1
ATOM 3497 N N . PHE A 1 434 ? -8.658 6.250 -8.548 1.00 92.94 434 PHE A N 1
ATOM 3498 C CA . PHE A 1 434 ? -7.560 5.282 -8.589 1.00 92.94 434 PHE A CA 1
ATOM 3499 C C . PHE A 1 434 ? -7.818 3.993 -7.787 1.00 92.94 434 PHE A C 1
ATOM 3501 O O . PHE A 1 434 ? -7.107 3.012 -7.967 1.00 92.94 434 PHE A O 1
ATOM 3508 N N . ASP A 1 435 ? -8.871 3.937 -6.966 1.00 91.94 435 ASP A N 1
ATOM 3509 C CA . ASP A 1 435 ? -9.296 2.707 -6.287 1.00 91.94 435 ASP A CA 1
ATOM 3510 C C . ASP A 1 435 ? -10.315 1.891 -7.106 1.00 91.94 435 ASP A C 1
ATOM 3512 O O . ASP A 1 435 ? -10.829 0.879 -6.632 1.00 91.94 435 ASP A O 1
ATOM 3516 N N . TYR A 1 436 ? -10.610 2.280 -8.352 1.00 91.75 436 TYR A N 1
ATOM 3517 C CA . TYR A 1 436 ? -11.619 1.610 -9.181 1.00 91.75 436 TYR A CA 1
ATOM 3518 C C . TYR A 1 436 ? -11.333 0.114 -9.420 1.00 91.75 436 TYR A C 1
ATOM 3520 O O . TYR A 1 436 ? -12.275 -0.677 -9.495 1.00 91.75 436 TYR A O 1
ATOM 3528 N N . TYR A 1 437 ? -10.056 -0.287 -9.478 1.00 88.38 437 TYR A N 1
ATOM 3529 C CA . TYR A 1 437 ? -9.605 -1.689 -9.569 1.00 88.38 437 TYR A CA 1
ATOM 3530 C C . TYR A 1 437 ? -9.084 -2.260 -8.240 1.00 88.38 437 TYR A C 1
ATOM 3532 O O . TYR A 1 437 ? -8.460 -3.320 -8.232 1.00 88.38 437 TYR A O 1
ATOM 3540 N N . THR A 1 438 ? -9.337 -1.587 -7.118 1.00 87.12 438 THR A N 1
ATOM 3541 C CA . THR A 1 438 ? -8.940 -2.063 -5.793 1.00 87.12 438 THR A CA 1
ATOM 3542 C C . THR A 1 438 ? -10.100 -2.834 -5.143 1.00 87.12 438 THR A C 1
ATOM 3544 O O . THR A 1 438 ? -11.183 -2.266 -4.995 1.00 87.12 438 THR A O 1
ATOM 3547 N N . PRO A 1 439 ? -9.910 -4.102 -4.723 1.00 74.00 439 PRO A N 1
ATOM 3548 C CA . PRO A 1 439 ? -8.685 -4.906 -4.838 1.00 74.00 439 PRO A CA 1
ATOM 3549 C C . PRO A 1 439 ? -8.597 -5.733 -6.134 1.00 74.00 439 PRO A C 1
ATOM 3551 O O . PRO A 1 439 ? -7.532 -6.249 -6.462 1.00 74.00 439 PRO A O 1
ATOM 3554 N N . ASN A 1 440 ? -9.710 -5.916 -6.851 1.00 75.56 440 ASN A N 1
ATOM 3555 C CA . ASN A 1 440 ? -9.792 -6.779 -8.037 1.00 75.56 440 ASN A CA 1
ATOM 3556 C C . ASN A 1 440 ? -10.667 -6.162 -9.149 1.00 75.56 440 ASN A C 1
ATOM 3558 O O . ASN A 1 440 ? -10.984 -4.976 -9.097 1.00 75.56 440 ASN A O 1
ATOM 3562 N N . ASP A 1 441 ? -11.054 -6.927 -10.173 1.00 81.31 441 ASP A N 1
ATOM 3563 C CA . ASP A 1 441 ? -11.880 -6.422 -11.281 1.00 81.31 441 ASP A CA 1
ATOM 3564 C C . ASP A 1 441 ? -13.259 -5.917 -10.788 1.00 81.31 441 ASP A C 1
ATOM 3566 O O . ASP A 1 441 ? -13.956 -6.646 -10.081 1.00 81.31 441 ASP A O 1
ATOM 3570 N N . PRO A 1 442 ? -13.694 -4.695 -11.150 1.00 85.75 442 PRO A N 1
ATOM 3571 C CA . PRO A 1 442 ? -14.988 -4.143 -10.738 1.00 85.75 442 PRO A CA 1
ATOM 3572 C C . PRO A 1 442 ? -16.207 -4.871 -11.332 1.00 85.75 442 PRO A C 1
ATOM 3574 O O . PRO A 1 442 ? -17.321 -4.674 -10.851 1.00 85.75 442 PRO A O 1
ATOM 3577 N N . ASN A 1 443 ? -16.035 -5.689 -12.375 1.00 83.94 443 ASN A N 1
ATOM 3578 C CA . ASN A 1 443 ? -17.108 -6.502 -12.952 1.00 83.94 443 ASN A CA 1
ATOM 3579 C C . ASN A 1 443 ? -17.360 -7.792 -12.168 1.00 83.94 443 ASN A C 1
ATOM 3581 O O . ASN A 1 443 ? -18.381 -8.442 -12.407 1.00 83.94 443 ASN A O 1
ATOM 3585 N N . TYR A 1 444 ? -16.467 -8.161 -11.244 1.00 80.88 444 TYR A N 1
ATOM 3586 C CA . TYR A 1 444 ? -16.732 -9.258 -10.329 1.00 80.88 444 TYR A CA 1
ATOM 3587 C C . TYR A 1 444 ? -17.961 -8.895 -9.475 1.00 80.88 444 TYR A C 1
ATOM 3589 O O . TYR A 1 444 ? -17.938 -7.853 -8.813 1.00 80.88 444 TYR A O 1
ATOM 3597 N N . PRO A 1 445 ? -19.050 -9.690 -9.488 1.00 75.25 445 PRO A N 1
ATOM 3598 C CA . PRO A 1 445 ? -20.309 -9.319 -8.838 1.00 75.25 445 PRO A CA 1
ATOM 3599 C C . PRO A 1 445 ? -20.242 -9.317 -7.304 1.00 75.25 445 PRO A C 1
ATOM 3601 O O . PRO A 1 445 ? -21.205 -8.896 -6.662 1.00 75.25 445 PRO A O 1
ATOM 3604 N N . GLY A 1 446 ? -19.123 -9.750 -6.722 1.00 77.94 446 GLY A N 1
ATOM 3605 C CA . GLY A 1 446 ? -19.009 -10.020 -5.299 1.00 77.94 446 GLY A CA 1
ATOM 3606 C C . GLY A 1 446 ? -19.511 -11.417 -4.963 1.00 77.94 446 GLY A C 1
ATOM 3607 O O . GLY A 1 446 ? -20.111 -12.122 -5.779 1.00 77.94 446 GLY A O 1
ATOM 3608 N N . GLU A 1 447 ? -19.236 -11.820 -3.737 1.00 81.44 447 GLU A N 1
ATOM 3609 C CA . GLU A 1 447 ? -19.607 -13.133 -3.245 1.00 81.44 447 GLU A CA 1
ATOM 3610 C C . GLU A 1 447 ? -21.100 -13.191 -2.888 1.00 81.44 447 GLU A C 1
ATOM 3612 O O . GLU A 1 447 ? -21.666 -12.200 -2.415 1.00 81.44 447 GLU A O 1
ATOM 3617 N N . PRO A 1 448 ? -21.776 -14.338 -3.087 1.00 78.25 448 PRO A N 1
ATOM 3618 C CA . PRO A 1 448 ? -23.142 -14.507 -2.611 1.00 78.25 448 PRO A CA 1
ATOM 3619 C C . PRO A 1 448 ? -23.213 -14.241 -1.103 1.00 78.25 448 PRO A C 1
ATOM 3621 O O . PRO A 1 448 ? -22.396 -14.761 -0.348 1.00 78.25 448 PRO A O 1
ATOM 3624 N N . ASP A 1 449 ? -24.202 -13.451 -0.689 1.00 82.12 449 ASP A N 1
ATOM 3625 C CA . ASP A 1 449 ? -24.473 -13.060 0.704 1.00 82.12 449 ASP A CA 1
ATOM 3626 C C . ASP A 1 449 ? -23.511 -12.038 1.328 1.00 82.12 449 ASP A C 1
ATOM 3628 O O . ASP A 1 449 ? -23.741 -11.630 2.467 1.00 82.12 449 ASP A O 1
ATOM 3632 N N . ASP A 1 450 ? -22.516 -11.558 0.580 1.00 86.75 450 ASP A N 1
ATOM 3633 C CA . ASP A 1 450 ? -21.681 -10.434 0.991 1.00 86.75 450 ASP A CA 1
ATOM 3634 C C . ASP A 1 450 ? -22.514 -9.128 1.029 1.00 86.75 450 ASP A C 1
ATOM 3636 O O . ASP A 1 450 ? -23.022 -8.684 -0.010 1.00 86.75 450 ASP A O 1
ATOM 3640 N N . PRO A 1 451 ? -22.707 -8.506 2.212 1.00 90.31 451 PRO A N 1
ATOM 3641 C CA . PRO A 1 451 ? -23.499 -7.295 2.358 1.00 90.31 451 PRO A CA 1
ATOM 3642 C C . PRO A 1 451 ? -22.991 -6.124 1.525 1.00 90.31 451 PRO A C 1
ATOM 3644 O O . PRO A 1 451 ? -23.812 -5.361 1.006 1.00 90.31 451 PRO A O 1
ATOM 3647 N N . ASN A 1 452 ? -21.670 -5.953 1.446 1.00 88.75 452 ASN A N 1
ATOM 3648 C CA . ASN A 1 452 ? -21.053 -4.855 0.712 1.00 88.75 452 ASN A CA 1
ATOM 3649 C C . ASN A 1 452 ? -20.705 -5.263 -0.732 1.00 88.75 452 ASN A C 1
ATOM 3651 O O . ASN A 1 452 ? -20.679 -4.408 -1.628 1.00 88.75 452 ASN A O 1
ATOM 3655 N N . GLY A 1 453 ? -20.587 -6.570 -0.982 1.00 85.31 453 GLY A N 1
ATOM 3656 C CA . GLY A 1 453 ? -20.262 -7.128 -2.284 1.00 85.31 453 GLY A CA 1
ATOM 3657 C C . GLY A 1 453 ? -18.942 -6.558 -2.792 1.00 85.31 453 GLY A C 1
ATOM 3658 O O . GLY A 1 453 ? -18.110 -6.041 -2.058 1.00 85.31 453 GLY A O 1
ATOM 3659 N N . ASN A 1 454 ? -18.767 -6.508 -4.109 1.00 85.00 454 ASN A N 1
ATOM 3660 C CA . ASN A 1 454 ? -17.536 -5.951 -4.667 1.00 85.00 454 ASN A CA 1
ATOM 3661 C C . ASN A 1 454 ? -17.524 -4.407 -4.766 1.00 85.00 454 ASN A C 1
ATOM 3663 O O . ASN A 1 454 ? -16.930 -3.850 -5.686 1.00 85.00 454 ASN A O 1
ATOM 3667 N N . GLN A 1 455 ? -18.220 -3.685 -3.883 1.00 86.69 455 GLN A N 1
ATOM 3668 C CA . GLN A 1 455 ? -18.344 -2.218 -3.962 1.00 86.69 455 GLN A CA 1
ATOM 3669 C C . GLN A 1 455 ? -17.326 -1.467 -3.091 1.00 86.69 455 GLN A C 1
ATOM 3671 O O . GLN A 1 455 ? -17.194 -0.246 -3.226 1.00 86.69 455 GLN A O 1
ATOM 3676 N N . GLY A 1 456 ? -16.598 -2.192 -2.241 1.00 88.38 456 GLY A N 1
ATOM 3677 C CA . GLY A 1 456 ? -15.769 -1.645 -1.170 1.00 88.38 456 GLY A CA 1
ATOM 3678 C C . GLY A 1 456 ? -16.471 -1.743 0.184 1.00 88.38 456 GLY A C 1
ATOM 3679 O O . GLY A 1 456 ? -17.494 -2.404 0.306 1.00 88.38 456 GLY A O 1
ATOM 3680 N N . GLY A 1 457 ? -15.937 -1.087 1.210 1.00 92.56 457 GLY A N 1
ATOM 3681 C CA . GLY A 1 457 ? -16.488 -1.166 2.562 1.00 92.56 457 GLY A CA 1
ATOM 3682 C C . GLY A 1 457 ? -15.529 -0.653 3.629 1.00 92.56 457 GLY A C 1
ATOM 3683 O O . GLY A 1 457 ? -14.623 0.138 3.349 1.00 92.56 457 GLY A O 1
ATOM 3684 N N . LEU A 1 458 ? -15.733 -1.098 4.870 1.00 96.38 458 LEU A N 1
ATOM 3685 C CA . LEU A 1 458 ? -14.902 -0.700 6.002 1.00 96.38 458 LEU A CA 1
ATOM 3686 C C . LEU A 1 458 ? -13.570 -1.449 5.991 1.00 96.38 458 LEU A C 1
ATOM 3688 O O . LEU A 1 458 ? -13.524 -2.660 6.173 1.00 96.38 458 LEU A O 1
ATOM 3692 N N . LEU A 1 459 ? -12.479 -0.703 5.876 1.00 95.31 459 LEU A N 1
ATOM 3693 C CA . LEU A 1 459 ? -11.124 -1.192 6.084 1.00 95.31 459 LEU A CA 1
ATOM 3694 C C . LEU A 1 459 ? -10.683 -0.858 7.512 1.00 95.31 459 LEU A C 1
ATOM 3696 O O . LEU A 1 459 ? -10.774 0.295 7.952 1.00 95.31 459 LEU A O 1
ATOM 3700 N N . ILE A 1 460 ? -10.188 -1.865 8.232 1.00 96.25 460 ILE A N 1
ATOM 3701 C CA . ILE A 1 460 ? -9.689 -1.724 9.604 1.00 96.25 460 ILE A CA 1
ATOM 3702 C C . ILE A 1 460 ? -8.185 -1.988 9.609 1.00 96.25 460 ILE A C 1
ATOM 3704 O O . ILE A 1 460 ? -7.726 -3.124 9.507 1.00 96.25 460 ILE A O 1
ATOM 3708 N N . TRP A 1 461 ? -7.404 -0.922 9.754 1.00 93.81 461 TRP A N 1
ATOM 3709 C CA . TRP A 1 461 ? -5.947 -0.975 9.772 1.00 93.81 461 TRP A CA 1
ATOM 3710 C C . TRP A 1 461 ? -5.431 -1.098 11.198 1.00 93.81 461 TRP A C 1
ATOM 3712 O O . TRP A 1 461 ? -5.607 -0.189 12.011 1.00 93.81 461 TRP A O 1
ATOM 3722 N N . ARG A 1 462 ? -4.728 -2.188 11.489 1.00 91.25 462 ARG A N 1
ATOM 3723 C CA . ARG A 1 462 ? -3.933 -2.368 12.701 1.00 91.25 462 ARG A CA 1
ATOM 3724 C C . ARG A 1 462 ? -2.611 -1.623 12.544 1.00 91.25 462 ARG A C 1
ATOM 3726 O O . ARG A 1 462 ? -1.869 -1.844 11.588 1.00 91.25 462 ARG A O 1
ATOM 3733 N N . VAL A 1 463 ? -2.312 -0.732 13.481 1.00 90.88 463 VAL A N 1
ATOM 3734 C CA . VAL A 1 463 ? -1.104 0.096 13.472 1.00 90.88 463 VAL A CA 1
ATOM 3735 C C . VAL A 1 463 ? -0.243 -0.252 14.676 1.00 90.88 463 VAL A C 1
ATOM 3737 O O . VAL A 1 463 ? -0.691 -0.134 15.811 1.00 90.88 463 VAL A O 1
ATOM 3740 N N . GLU A 1 464 ? 1.007 -0.636 14.424 1.00 87.25 464 GLU A N 1
ATOM 3741 C CA . GLU A 1 464 ? 2.027 -0.953 15.424 1.00 87.25 464 GLU A CA 1
ATOM 3742 C C . GLU A 1 464 ? 3.374 -0.291 15.047 1.00 87.25 464 GLU A C 1
ATOM 3744 O O . GLU A 1 464 ? 3.631 -0.035 13.866 1.00 87.25 464 GLU A O 1
ATOM 3749 N N . PRO A 1 465 ? 4.303 -0.044 15.999 1.00 80.88 465 PRO A N 1
ATOM 3750 C CA . PRO A 1 465 ? 5.516 0.764 15.778 1.00 80.88 465 PRO A CA 1
ATOM 3751 C C . PRO A 1 465 ? 6.372 0.402 14.554 1.00 80.88 465 PRO A C 1
ATOM 3753 O O . PRO A 1 465 ? 7.140 1.223 14.050 1.00 80.88 465 PRO A O 1
ATOM 3756 N N . THR A 1 466 ? 6.313 -0.857 14.115 1.00 75.44 466 THR A N 1
ATOM 3757 C CA . THR A 1 466 ? 7.130 -1.384 13.011 1.00 75.44 466 THR A CA 1
ATOM 3758 C C . THR A 1 466 ? 6.327 -2.182 11.984 1.00 75.44 466 THR A C 1
ATOM 3760 O O . THR A 1 466 ? 6.919 -2.871 11.143 1.00 75.44 466 THR A O 1
ATOM 3763 N N . TRP A 1 467 ? 4.998 -2.131 12.077 1.00 78.88 467 TRP A N 1
ATOM 3764 C CA . TRP A 1 467 ? 4.102 -2.971 11.298 1.00 78.88 467 TRP A CA 1
ATOM 3765 C C . TRP A 1 467 ? 2.728 -2.314 11.195 1.00 78.88 467 TRP A C 1
ATOM 3767 O O . TRP A 1 467 ? 2.158 -1.912 12.202 1.00 78.88 467 TRP A O 1
ATOM 3777 N N . ILE A 1 468 ? 2.226 -2.161 9.977 1.00 84.94 468 ILE A N 1
ATOM 3778 C CA . ILE A 1 468 ? 0.884 -1.643 9.710 1.00 84.94 468 ILE A CA 1
ATOM 3779 C C . ILE A 1 468 ? 0.234 -2.651 8.780 1.00 84.94 468 ILE A C 1
ATOM 3781 O O . ILE A 1 468 ? 0.880 -3.058 7.818 1.00 84.94 468 ILE A O 1
ATOM 3785 N N . HIS A 1 469 ? -0.987 -3.069 9.084 1.00 82.94 469 HIS A N 1
ATOM 3786 C CA . HIS A 1 469 ? -1.629 -4.161 8.365 1.00 82.94 469 HIS A CA 1
ATOM 3787 C C . HIS A 1 469 ? -3.142 -3.980 8.322 1.00 82.94 469 HIS A C 1
ATOM 3789 O O . HIS A 1 469 ? -3.734 -3.534 9.305 1.00 82.94 469 HIS A O 1
ATOM 3795 N N . LEU A 1 470 ? -3.764 -4.312 7.195 1.00 88.44 470 LEU A N 1
ATOM 3796 C CA . LEU A 1 470 ? -5.217 -4.407 7.094 1.00 88.44 470 LEU A CA 1
ATOM 3797 C C . LEU A 1 470 ? -5.672 -5.725 7.743 1.00 88.44 470 LEU A C 1
ATOM 3799 O O . LEU A 1 470 ? -4.973 -6.729 7.676 1.00 88.44 470 LEU A O 1
ATOM 3803 N N . ILE A 1 471 ? -6.797 -5.724 8.446 1.00 90.38 471 ILE A N 1
ATOM 3804 C CA . ILE A 1 471 ? -7.426 -6.963 8.916 1.00 90.38 471 ILE A CA 1
ATOM 3805 C C . ILE A 1 471 ? -8.437 -7.379 7.838 1.00 90.38 471 ILE A C 1
ATOM 3807 O O . ILE A 1 471 ? -9.368 -6.602 7.621 1.00 90.38 471 ILE A O 1
ATOM 3811 N N . PRO A 1 472 ? -8.266 -8.528 7.158 1.00 88.75 472 PRO A N 1
ATOM 3812 C CA . PRO A 1 472 ? -9.245 -9.020 6.188 1.00 88.75 472 PRO A CA 1
ATOM 3813 C C . PRO A 1 472 ? -10.509 -9.481 6.918 1.00 88.75 472 PRO A C 1
ATOM 3815 O O . PRO A 1 472 ? -10.411 -10.179 7.928 1.00 88.75 472 PRO A O 1
ATOM 3818 N N . ALA A 1 473 ? -11.692 -9.069 6.460 1.00 91.44 473 ALA A N 1
ATOM 3819 C CA . ALA A 1 473 ? -12.940 -9.303 7.186 1.00 91.44 473 ALA A CA 1
ATOM 3820 C C . ALA A 1 473 ? -13.393 -10.765 7.244 1.00 91.44 473 ALA A C 1
ATOM 3822 O O . ALA A 1 473 ? -14.162 -11.119 8.139 1.00 91.44 473 ALA A O 1
ATOM 3823 N N . ASP A 1 474 ? -12.920 -11.621 6.349 1.00 86.44 474 ASP A N 1
ATOM 3824 C CA . ASP A 1 474 ? -13.193 -13.058 6.338 1.00 86.44 474 ASP A CA 1
ATOM 3825 C C . ASP A 1 474 ? -12.077 -13.912 6.959 1.00 86.44 474 ASP A C 1
ATOM 3827 O O . ASP A 1 474 ? -12.207 -15.136 6.990 1.00 86.44 474 ASP A O 1
ATOM 3831 N N . ASP A 1 475 ? -11.019 -13.282 7.491 1.00 85.44 475 ASP A N 1
ATOM 3832 C CA . ASP A 1 475 ? -9.793 -13.952 7.957 1.00 85.44 475 ASP A CA 1
ATOM 3833 C C . ASP A 1 475 ? -9.074 -14.743 6.845 1.00 85.44 475 ASP A C 1
ATOM 3835 O O . ASP A 1 475 ? -8.153 -15.520 7.118 1.00 85.44 475 ASP A O 1
ATOM 3839 N N . GLU A 1 476 ? -9.477 -14.565 5.580 1.00 76.81 476 GLU A N 1
ATOM 3840 C CA . GLU A 1 476 ? -8.859 -15.235 4.452 1.00 76.81 476 GLU A CA 1
ATOM 3841 C C . GLU A 1 476 ? -7.656 -14.429 3.983 1.00 76.81 476 GLU A C 1
ATOM 3843 O O . GLU A 1 476 ? -7.731 -13.433 3.272 1.00 76.81 476 GLU A O 1
ATOM 3848 N N . ILE A 1 477 ? -6.486 -14.923 4.358 1.00 66.19 477 ILE A N 1
ATOM 3849 C CA . ILE A 1 477 ? -5.249 -14.538 3.699 1.00 66.19 477 ILE A CA 1
ATOM 3850 C C . ILE A 1 477 ? -5.277 -15.137 2.297 1.00 66.19 477 ILE A C 1
ATOM 3852 O O . ILE A 1 477 ? -5.293 -16.365 2.189 1.00 66.19 477 ILE A O 1
ATOM 3856 N N . SER A 1 478 ? -5.217 -14.276 1.273 1.00 56.47 478 SER A N 1
ATOM 3857 C CA . SER A 1 478 ? -4.927 -14.582 -0.137 1.00 56.47 478 SER A CA 1
ATOM 3858 C C . SER A 1 478 ? -4.726 -16.068 -0.416 1.00 56.47 478 SER A C 1
ATOM 3860 O O . SER A 1 478 ? -3.673 -16.661 -0.110 1.00 56.47 478 SER A O 1
ATOM 3862 N N . ASP A 1 479 ? -5.724 -16.685 -1.035 1.00 45.88 479 ASP A N 1
ATOM 3863 C CA . ASP A 1 479 ? -5.595 -18.044 -1.491 1.00 45.88 479 ASP A CA 1
ATOM 3864 C C . ASP A 1 479 ? -4.488 -18.098 -2.556 1.00 45.88 479 ASP A C 1
ATOM 3866 O O . ASP A 1 479 ? -4.593 -17.639 -3.690 1.00 45.88 479 ASP A O 1
ATOM 3870 N N . ARG A 1 480 ? -3.360 -18.727 -2.210 1.00 47.59 480 ARG A N 1
ATOM 3871 C CA . ARG A 1 480 ? -2.281 -19.074 -3.160 1.00 47.59 480 ARG A CA 1
ATOM 3872 C C . ARG A 1 480 ? -2.738 -20.093 -4.224 1.00 47.59 480 ARG A C 1
ATOM 3874 O O . ARG A 1 480 ? -1.901 -20.800 -4.801 1.00 47.59 480 ARG A O 1
ATOM 3881 N N . TYR A 1 481 ? -4.044 -20.246 -4.424 1.00 38.38 481 TYR A N 1
ATOM 3882 C CA . TYR A 1 481 ? -4.654 -21.173 -5.350 1.00 38.38 481 TYR A CA 1
ATOM 3883 C C . TYR A 1 481 ? -4.703 -20.575 -6.754 1.00 38.38 481 TYR A C 1
ATOM 3885 O O . TYR A 1 481 ? -4.848 -19.381 -6.985 1.00 38.38 481 TYR A O 1
ATOM 3893 N N . TRP A 1 482 ? -4.504 -21.461 -7.721 1.00 37.41 482 TRP A N 1
ATOM 3894 C CA . TRP A 1 482 ? -4.766 -21.181 -9.121 1.00 37.41 482 TRP A CA 1
ATOM 3895 C C . TRP A 1 482 ? -6.274 -21.000 -9.287 1.00 37.41 482 TRP A C 1
ATOM 3897 O O . TRP A 1 482 ? -7.001 -21.995 -9.227 1.00 37.41 482 TRP A O 1
ATOM 3907 N N . ASP A 1 483 ? -6.715 -19.763 -9.501 1.00 45.62 483 ASP A N 1
ATOM 3908 C CA . ASP A 1 483 ? -8.048 -19.494 -10.020 1.00 45.62 483 ASP A CA 1
ATOM 3909 C C . ASP A 1 483 ? -8.005 -19.476 -11.563 1.00 45.62 483 ASP A C 1
ATOM 3911 O O . ASP A 1 483 ? -7.402 -18.572 -12.147 1.00 45.62 483 ASP A O 1
ATOM 3915 N N . PRO A 1 484 ? -8.608 -20.463 -12.252 1.00 37.06 484 PRO A N 1
ATOM 3916 C CA . PRO A 1 484 ? -8.734 -20.453 -13.708 1.00 37.06 484 PRO A CA 1
ATOM 3917 C C . PRO A 1 484 ? -9.603 -19.304 -14.254 1.00 37.06 484 PRO A C 1
ATOM 3919 O O . PRO A 1 484 ? -9.541 -19.051 -15.459 1.00 37.06 484 PRO A O 1
ATOM 3922 N N . GLU A 1 485 ? -10.393 -18.630 -13.409 1.00 43.00 485 GLU A N 1
ATOM 3923 C CA . GLU A 1 485 ? -11.199 -17.448 -13.753 1.00 43.00 485 GLU A CA 1
ATOM 3924 C C . GLU A 1 485 ? -10.486 -16.121 -13.413 1.00 43.00 485 GLU A C 1
ATOM 3926 O O . GLU A 1 485 ? -10.913 -15.067 -13.877 1.00 43.00 485 GLU A O 1
ATOM 3931 N N . TRP A 1 486 ? -9.330 -16.184 -12.736 1.00 49.72 486 TRP A N 1
ATOM 3932 C CA . TRP A 1 486 ? -8.454 -15.055 -12.377 1.00 49.72 486 TRP A CA 1
ATOM 3933 C C . TRP A 1 486 ? -9.089 -13.959 -11.506 1.00 49.72 486 TRP A C 1
ATOM 3935 O O . TRP A 1 486 ? -8.525 -12.869 -11.357 1.00 49.72 486 TRP A O 1
ATOM 3945 N N . GLU A 1 487 ? -10.214 -14.263 -10.878 1.00 53.59 487 GLU A N 1
ATOM 3946 C CA . GLU A 1 487 ? -10.873 -13.470 -9.859 1.00 53.59 487 GLU A CA 1
ATOM 3947 C C . GLU A 1 487 ? -10.212 -13.833 -8.528 1.00 53.59 487 GLU A C 1
ATOM 3949 O O . GLU A 1 487 ? -10.473 -14.880 -7.948 1.00 53.59 487 GLU A O 1
ATOM 3954 N N . ASN A 1 488 ? -9.304 -13.002 -8.011 1.00 55.66 488 ASN A N 1
ATOM 3955 C CA . ASN A 1 488 ? -8.844 -13.239 -6.643 1.00 55.66 488 ASN A CA 1
ATOM 3956 C C . ASN A 1 488 ? -9.985 -12.842 -5.686 1.00 55.66 488 ASN A C 1
ATOM 3958 O O . ASN A 1 488 ? -10.171 -11.657 -5.385 1.00 55.66 488 ASN A O 1
ATOM 3962 N N . ARG A 1 489 ? -10.811 -13.842 -5.349 1.00 62.47 489 ARG A N 1
ATOM 3963 C CA . ARG A 1 489 ? -12.079 -13.730 -4.610 1.00 62.47 489 ARG A CA 1
ATOM 3964 C C . ARG A 1 489 ? -11.875 -13.448 -3.129 1.00 62.47 489 ARG A C 1
ATOM 3966 O O . ARG A 1 489 ? -12.712 -12.760 -2.547 1.00 62.47 489 ARG A O 1
ATOM 3973 N N . SER A 1 490 ? -10.750 -13.906 -2.575 1.00 65.88 490 SER A N 1
ATOM 3974 C CA . SER A 1 490 ? -10.347 -13.652 -1.188 1.00 65.88 490 SER A CA 1
ATOM 3975 C C . SER A 1 490 ? -10.367 -12.146 -0.902 1.00 65.88 490 SER A C 1
ATOM 3977 O O . SER A 1 490 ? -11.106 -11.694 -0.038 1.00 65.88 490 SER A O 1
ATOM 3979 N N . TYR A 1 491 ? -9.738 -11.323 -1.749 1.00 74.44 491 TYR A N 1
ATOM 3980 C CA . TYR A 1 491 ? -9.649 -9.892 -1.439 1.00 74.44 491 TYR A CA 1
ATOM 3981 C C . TYR A 1 491 ? -10.975 -9.121 -1.492 1.00 74.44 491 TYR A C 1
ATOM 3983 O O . TYR A 1 491 ? -11.121 -8.103 -0.822 1.00 74.44 491 TYR A O 1
ATOM 3991 N N . SER A 1 492 ? -11.955 -9.546 -2.300 1.00 76.62 492 SER A N 1
ATOM 3992 C CA . SER A 1 492 ? -13.239 -8.822 -2.379 1.00 76.62 492 SER A CA 1
ATOM 3993 C C . SER A 1 492 ? -14.039 -8.859 -1.081 1.00 76.62 492 SER A C 1
ATOM 3995 O O . SER A 1 492 ? -14.867 -7.977 -0.887 1.00 76.62 492 SER A O 1
ATOM 3997 N N . LYS A 1 493 ? -13.778 -9.843 -0.216 1.00 83.94 493 LYS A N 1
ATOM 3998 C CA . LYS A 1 493 ? -14.399 -9.985 1.102 1.00 83.94 493 LYS A CA 1
ATOM 3999 C C . LYS A 1 493 ? -13.579 -9.352 2.224 1.00 83.94 493 LYS A C 1
ATOM 4001 O O . LYS A 1 493 ? -14.032 -9.357 3.362 1.00 83.94 493 LYS A O 1
ATOM 4006 N N . ASP A 1 494 ? -12.417 -8.769 1.927 1.00 87.56 494 ASP A N 1
ATOM 4007 C CA . ASP A 1 494 ? -11.591 -8.099 2.934 1.00 87.56 494 ASP A CA 1
ATOM 4008 C C . ASP A 1 494 ? -12.269 -6.886 3.589 1.00 87.56 494 ASP A C 1
ATOM 4010 O O . ASP A 1 494 ? -12.024 -6.651 4.777 1.00 87.56 494 ASP A O 1
ATOM 4014 N N . PRO A 1 495 ? -13.090 -6.074 2.888 1.00 92.38 495 PRO A N 1
ATOM 4015 C CA . PRO A 1 495 ? -13.808 -4.989 3.534 1.00 92.38 495 PRO A CA 1
ATOM 4016 C C . PRO A 1 495 ? -14.915 -5.529 4.436 1.00 92.38 495 PRO A C 1
ATOM 4018 O O . PRO A 1 495 ? -15.758 -6.321 4.024 1.00 92.38 495 PRO A O 1
ATOM 4021 N N . PHE A 1 496 ? -14.988 -5.019 5.662 1.00 95.19 496 PHE A N 1
ATOM 4022 C CA . PHE A 1 496 ? -16.089 -5.335 6.558 1.00 95.19 496 PHE A CA 1
ATOM 4023 C C . PHE A 1 496 ? -17.393 -4.644 6.105 1.00 95.19 496 PHE A C 1
ATOM 4025 O O . PHE A 1 496 ? -17.363 -3.518 5.583 1.00 95.19 496 PHE A O 1
ATOM 4032 N N . PRO A 1 497 ? -18.561 -5.242 6.391 1.00 95.38 497 PRO A N 1
ATOM 4033 C CA . PRO A 1 497 ? -18.748 -6.575 6.962 1.00 95.38 497 PRO A CA 1
ATOM 4034 C C . PRO A 1 497 ? -19.010 -7.647 5.889 1.00 95.38 497 PRO A C 1
ATOM 4036 O O . PRO A 1 497 ? -19.661 -7.352 4.894 1.00 95.38 497 PRO A O 1
ATOM 4039 N N . ILE A 1 498 ? -18.652 -8.905 6.161 1.00 91.25 498 ILE A N 1
ATOM 4040 C CA . ILE A 1 498 ? -19.038 -10.070 5.333 1.00 91.25 498 ILE A CA 1
ATOM 4041 C C . ILE A 1 498 ? -20.417 -10.639 5.696 1.00 91.25 498 ILE A C 1
ATOM 4043 O O . ILE A 1 498 ? -20.966 -11.489 5.003 1.00 91.25 498 ILE A O 1
ATOM 4047 N N . VAL A 1 499 ? -20.986 -10.189 6.815 1.00 93.50 499 VAL A N 1
ATOM 4048 C CA . VAL A 1 499 ? -22.358 -10.475 7.243 1.00 93.50 499 VAL A CA 1
ATOM 4049 C C . VAL A 1 499 ? -22.864 -9.309 8.082 1.00 93.50 499 VAL A C 1
ATOM 4051 O O . VAL A 1 499 ? -22.125 -8.739 8.878 1.00 93.50 499 VAL A O 1
ATOM 4054 N N . GLN A 1 500 ? -24.133 -8.935 7.930 1.00 95.88 500 GLN A N 1
ATOM 4055 C CA . GLN A 1 500 ? -24.685 -7.814 8.692 1.00 95.88 500 GLN A CA 1
ATOM 4056 C C . GLN A 1 500 ? -24.587 -8.059 10.203 1.00 95.88 500 GLN A C 1
ATOM 4058 O O . GLN A 1 500 ? -25.040 -9.091 10.701 1.00 95.88 500 GLN A O 1
ATOM 4063 N N . GLY A 1 501 ? -24.027 -7.085 10.922 1.00 95.31 501 GLY A N 1
ATOM 4064 C CA . GLY A 1 501 ? -23.798 -7.171 12.361 1.00 95.31 501 GLY A CA 1
ATOM 4065 C C . GLY A 1 501 ? -22.539 -7.953 12.739 1.00 95.31 501 GLY A C 1
ATOM 4066 O O . GLY A 1 501 ? -22.470 -8.455 13.857 1.00 95.31 501 GLY A O 1
ATOM 4067 N N . GLN A 1 502 ? -21.568 -8.088 11.829 1.00 96.38 502 GLN A N 1
ATOM 4068 C CA . GLN A 1 502 ? -20.287 -8.728 12.122 1.00 96.38 502 GLN A CA 1
ATOM 4069 C C . GLN A 1 502 ? -19.555 -8.012 13.266 1.00 96.38 502 GLN A C 1
ATOM 4071 O O . GLN A 1 502 ? -19.519 -6.783 13.328 1.00 96.38 502 GLN A O 1
ATOM 4076 N N . ASP A 1 503 ? -18.940 -8.805 14.137 1.00 96.94 503 ASP A N 1
ATOM 4077 C CA . ASP A 1 503 ? -18.118 -8.355 15.256 1.00 96.94 503 ASP A CA 1
ATOM 4078 C C . ASP A 1 503 ? -16.628 -8.600 14.960 1.00 96.94 503 ASP A C 1
ATOM 4080 O O . ASP A 1 503 ? -16.271 -9.578 14.299 1.00 96.94 503 ASP A O 1
ATOM 4084 N N . LEU A 1 504 ? -15.759 -7.741 15.497 1.00 97.75 504 LEU A N 1
ATOM 4085 C CA . LEU A 1 504 ? -14.302 -7.881 15.495 1.00 97.75 504 LEU A CA 1
ATOM 4086 C C . LEU A 1 504 ? -13.741 -7.549 16.888 1.00 97.75 504 LEU A C 1
ATOM 4088 O O . LEU A 1 504 ? -13.711 -6.390 17.314 1.00 97.75 504 LEU A O 1
ATOM 4092 N N . ASN A 1 505 ? -13.267 -8.572 17.594 1.00 96.19 505 ASN A N 1
ATOM 4093 C CA . ASN A 1 505 ? -12.637 -8.493 18.915 1.00 96.19 505 ASN A CA 1
ATOM 4094 C C . ASN A 1 505 ? -11.659 -9.674 19.116 1.00 96.19 505 ASN A C 1
ATOM 4096 O O . ASN A 1 505 ? -11.457 -10.467 18.198 1.00 96.19 505 ASN A O 1
ATOM 4100 N N . GLY A 1 506 ? -11.034 -9.803 20.290 1.00 93.62 506 GLY A N 1
ATOM 4101 C CA . GLY A 1 506 ? -10.093 -10.901 20.576 1.00 93.62 506 GLY A CA 1
ATOM 4102 C C . GLY A 1 506 ? -10.721 -12.305 20.514 1.00 93.62 506 GLY A C 1
ATOM 4103 O O . GLY A 1 506 ? -10.024 -13.295 20.316 1.00 93.62 506 GLY A O 1
ATOM 4104 N N . GLY A 1 507 ? -12.052 -12.410 20.624 1.00 93.38 507 GLY A N 1
ATOM 4105 C CA . GLY A 1 507 ? -12.794 -13.675 20.590 1.00 93.38 507 GLY A CA 1
ATOM 4106 C C . GLY A 1 507 ? -13.402 -14.055 19.234 1.00 93.38 507 GLY A C 1
ATOM 4107 O O . GLY A 1 507 ? -14.094 -15.072 19.160 1.00 93.38 507 GLY A O 1
ATOM 4108 N N . THR A 1 508 ? -13.206 -13.259 18.176 1.00 95.50 508 THR A N 1
ATOM 4109 C CA . THR A 1 508 ? -13.783 -13.503 16.838 1.00 95.50 508 THR A CA 1
ATOM 4110 C C . THR A 1 508 ? -12.764 -14.077 15.852 1.00 95.50 508 THR A C 1
ATOM 4112 O O . THR A 1 508 ? -11.574 -14.167 16.138 1.00 95.50 508 THR A O 1
ATOM 4115 N N . VAL A 1 509 ? -13.241 -14.479 14.673 1.00 91.25 509 VAL A N 1
ATOM 4116 C CA . VAL A 1 509 ? -12.416 -14.819 13.506 1.00 91.25 509 VAL A CA 1
ATOM 4117 C C . VAL A 1 509 ? -12.942 -13.978 12.336 1.00 91.25 509 VAL A C 1
ATOM 4119 O O . VAL A 1 509 ? -14.109 -14.169 11.979 1.00 91.25 509 VAL A O 1
ATOM 4122 N N . PRO A 1 510 ? -12.162 -13.021 11.799 1.00 91.94 510 PRO A N 1
ATOM 4123 C CA . PRO A 1 510 ? -10.823 -12.596 12.245 1.00 91.94 510 PRO A CA 1
ATOM 4124 C C . PRO A 1 510 ? -10.829 -12.001 13.666 1.00 91.94 510 PRO A C 1
ATOM 4126 O O . PRO A 1 510 ? -11.866 -11.537 14.151 1.00 91.94 510 PRO A O 1
ATOM 4129 N N . ASN A 1 511 ? -9.668 -11.988 14.334 1.00 92.94 511 ASN A N 1
ATOM 4130 C CA . ASN A 1 511 ? -9.476 -11.290 15.614 1.00 92.94 511 ASN A CA 1
ATOM 4131 C C . ASN A 1 511 ? -8.678 -9.987 15.447 1.00 92.94 511 ASN A C 1
ATOM 4133 O O . ASN A 1 511 ? -8.071 -9.712 14.406 1.00 92.94 511 ASN A O 1
ATOM 4137 N N . ASN A 1 512 ? -8.657 -9.169 16.499 1.00 93.25 512 ASN A N 1
ATOM 4138 C CA . ASN A 1 512 ? -7.922 -7.907 16.512 1.00 93.25 512 ASN A CA 1
ATOM 4139 C C . ASN A 1 512 ? -6.710 -7.878 17.455 1.00 93.25 512 ASN A C 1
ATOM 4141 O O . ASN A 1 512 ? -6.209 -6.786 17.717 1.00 93.25 512 ASN A O 1
ATOM 4145 N N . ASP A 1 513 ? -6.213 -9.023 17.924 1.00 91.38 513 ASP A N 1
ATOM 4146 C CA . ASP A 1 513 ? -5.021 -9.081 18.778 1.00 91.38 513 ASP A CA 1
ATOM 4147 C C . ASP A 1 513 ? -3.803 -8.481 18.080 1.00 91.38 513 ASP A C 1
ATOM 4149 O O . ASP A 1 513 ? -3.685 -8.496 16.858 1.00 91.38 513 ASP A O 1
ATOM 4153 N N . PHE A 1 514 ? -2.855 -7.939 18.837 1.00 88.56 514 PHE A N 1
ATOM 4154 C CA . PHE A 1 514 ? -1.624 -7.430 18.243 1.00 88.56 514 PHE A CA 1
ATOM 4155 C C . PHE A 1 514 ? -0.720 -8.561 17.759 1.00 88.56 514 PHE A C 1
ATOM 4157 O O . PHE A 1 514 ? -0.835 -9.711 18.174 1.00 88.56 514 PHE A O 1
ATOM 4164 N N . ARG A 1 515 ? 0.238 -8.227 16.889 1.00 84.06 515 ARG A N 1
ATOM 4165 C CA . ARG A 1 515 ? 1.137 -9.211 16.269 1.00 84.06 515 ARG A CA 1
ATOM 4166 C C . ARG A 1 515 ? 1.909 -10.088 17.259 1.00 84.06 515 ARG A C 1
ATOM 4168 O O . ARG A 1 515 ? 2.283 -11.209 16.934 1.00 84.06 515 ARG A O 1
ATOM 4175 N N . ASP A 1 516 ? 2.202 -9.570 18.446 1.00 84.56 516 ASP A N 1
ATOM 4176 C CA . ASP A 1 516 ? 2.876 -10.312 19.516 1.00 84.56 516 ASP A CA 1
ATOM 4177 C C . ASP A 1 516 ? 1.938 -11.240 20.311 1.00 84.56 516 ASP A C 1
ATOM 4179 O O . ASP A 1 516 ? 2.374 -11.836 21.295 1.00 84.56 516 ASP A O 1
ATOM 4183 N N . GLY A 1 517 ? 0.677 -11.373 19.885 1.00 86.62 517 GLY A N 1
ATOM 4184 C CA . GLY A 1 517 ? -0.364 -12.158 20.544 1.00 86.62 517 GLY A CA 1
ATOM 4185 C C . GLY A 1 517 ? -0.961 -11.473 21.771 1.00 86.62 517 GLY A C 1
ATOM 4186 O O . GLY A 1 517 ? -1.670 -12.121 22.534 1.00 86.62 517 GLY A O 1
ATOM 4187 N N . SER A 1 518 ? -0.642 -10.196 22.014 1.00 88.56 518 SER A N 1
ATOM 4188 C CA . SER A 1 518 ? -1.255 -9.448 23.112 1.00 88.56 518 SER A CA 1
ATOM 4189 C C . SER A 1 518 ? -2.651 -8.950 22.740 1.00 88.56 518 SER A C 1
ATOM 4191 O O . SER A 1 518 ? -2.854 -8.406 21.654 1.00 88.56 518 SER A O 1
ATOM 4193 N N . GLU A 1 519 ? -3.587 -9.089 23.680 1.00 90.44 519 GLU A N 1
ATOM 4194 C CA . GLU A 1 519 ? -4.958 -8.585 23.574 1.00 90.44 519 GLU A CA 1
ATOM 4195 C C . GLU A 1 519 ? -4.962 -7.081 23.268 1.00 90.44 519 GLU A C 1
ATOM 4197 O O . GLU A 1 519 ? -4.272 -6.277 23.912 1.00 90.44 519 GLU A O 1
ATOM 4202 N N . SER A 1 520 ? -5.778 -6.683 22.293 1.00 92.50 520 SER A N 1
ATOM 4203 C CA . SER A 1 520 ? -5.861 -5.278 21.891 1.00 92.50 520 SER A CA 1
ATOM 4204 C C . SER A 1 520 ? -6.641 -4.412 22.881 1.00 92.50 520 SER A C 1
ATOM 4206 O O . SER A 1 520 ? -6.379 -3.213 23.010 1.00 92.50 520 SER A O 1
ATOM 4208 N N . HIS A 1 521 ? -7.593 -5.025 23.590 1.00 93.56 521 HIS A N 1
ATOM 4209 C CA . HIS A 1 521 ? -8.623 -4.370 24.393 1.00 93.56 521 HIS A CA 1
ATOM 4210 C C . HIS A 1 521 ? -9.472 -3.358 23.612 1.00 93.56 521 HIS A C 1
ATOM 4212 O O . HIS A 1 521 ? -10.044 -2.437 24.203 1.00 93.56 521 HIS A O 1
ATOM 4218 N N . TYR A 1 522 ? -9.574 -3.528 22.296 1.00 95.81 522 TYR A N 1
ATOM 4219 C CA . TYR A 1 522 ? -10.546 -2.844 21.455 1.00 95.81 522 TYR A CA 1
ATOM 4220 C C . TYR A 1 522 ? -11.601 -3.848 20.992 1.00 95.81 522 TYR A C 1
ATOM 4222 O O . TYR A 1 522 ? -11.316 -5.033 20.840 1.00 95.81 522 TYR A O 1
ATOM 4230 N N . ALA A 1 523 ? -12.819 -3.384 20.742 1.00 97.12 523 ALA A N 1
ATOM 4231 C CA . ALA A 1 523 ? -13.835 -4.184 20.066 1.00 97.12 523 ALA A CA 1
ATOM 4232 C C . ALA A 1 523 ? -14.610 -3.309 19.084 1.00 97.12 523 ALA A C 1
ATOM 4234 O O . ALA A 1 523 ? -14.966 -2.173 19.406 1.00 97.12 523 ALA A O 1
ATOM 4235 N N . PHE A 1 524 ? -14.871 -3.853 17.903 1.00 98.12 524 PHE A N 1
ATOM 4236 C CA . PHE A 1 524 ? -15.689 -3.249 16.861 1.00 98.12 524 PHE A CA 1
ATOM 4237 C C . PHE A 1 524 ? -16.902 -4.147 16.678 1.00 98.12 524 PHE A C 1
ATOM 4239 O O . PHE A 1 524 ? -16.779 -5.224 16.108 1.00 98.12 524 PHE A O 1
ATOM 4246 N N . GLN A 1 525 ? -18.042 -3.749 17.233 1.00 96.62 525 GLN A N 1
ATOM 4247 C CA . GLN A 1 525 ? -19.225 -4.608 17.275 1.00 96.62 525 GLN A CA 1
ATOM 4248 C C . GLN A 1 525 ? -20.291 -4.117 16.307 1.00 96.62 525 GLN A C 1
ATOM 4250 O O . GLN A 1 525 ? -20.376 -2.918 16.020 1.00 96.62 525 GLN A O 1
ATOM 4255 N N . ASN A 1 526 ? -21.145 -5.042 15.876 1.00 96.06 526 ASN A N 1
ATOM 4256 C CA . ASN A 1 526 ? -22.325 -4.767 15.074 1.00 96.06 526 ASN A CA 1
ATOM 4257 C C . ASN A 1 526 ? -21.995 -3.914 13.835 1.00 96.06 526 ASN A C 1
ATOM 4259 O O . ASN A 1 526 ? -22.600 -2.866 13.602 1.00 96.06 526 ASN A O 1
ATOM 4263 N N . ILE A 1 527 ? -20.996 -4.346 13.063 1.00 97.81 527 ILE A N 1
ATOM 4264 C CA . ILE A 1 527 ? -20.602 -3.682 11.823 1.00 97.81 527 ILE A CA 1
ATOM 4265 C C . ILE A 1 527 ? -21.687 -3.943 10.777 1.00 97.81 527 ILE A C 1
ATOM 4267 O O . ILE A 1 527 ? -21.990 -5.087 10.429 1.00 97.81 527 ILE A O 1
ATOM 4271 N N . VAL A 1 528 ? -22.292 -2.868 10.286 1.00 96.88 528 VAL A N 1
ATOM 4272 C CA . VAL A 1 528 ? -23.448 -2.901 9.388 1.00 96.88 528 VAL A CA 1
ATOM 4273 C C . VAL A 1 528 ? -23.175 -2.013 8.185 1.00 96.88 528 VAL A C 1
ATOM 4275 O O . VAL A 1 528 ? -22.809 -0.847 8.331 1.00 96.88 528 VAL A O 1
ATOM 4278 N N . TRP A 1 529 ? -23.379 -2.568 6.994 1.00 96.19 529 TRP A N 1
ATOM 4279 C CA . TRP A 1 529 ? -23.268 -1.849 5.727 1.00 96.19 529 TRP A CA 1
ATOM 4280 C C . TRP A 1 529 ? -24.632 -1.344 5.260 1.00 96.19 529 TRP A C 1
ATOM 4282 O O . TRP A 1 529 ? -25.582 -2.128 5.153 1.00 96.19 529 TRP A O 1
ATOM 4292 N N . ASP A 1 530 ? -24.711 -0.056 4.923 1.00 95.38 530 ASP A N 1
ATOM 4293 C CA . ASP A 1 530 ? -25.854 0.534 4.230 1.00 95.38 530 ASP A CA 1
ATOM 4294 C C . ASP A 1 530 ? -25.567 0.642 2.729 1.00 95.38 530 ASP A C 1
ATOM 4296 O O . ASP A 1 530 ? -24.802 1.492 2.267 1.00 95.38 530 ASP A O 1
ATOM 4300 N N . ASN A 1 531 ? -26.236 -0.202 1.945 1.00 91.31 531 ASN A N 1
ATOM 4301 C CA . ASN A 1 531 ? -26.066 -0.242 0.498 1.00 91.31 531 ASN A CA 1
ATOM 4302 C C . ASN A 1 531 ? -26.633 0.987 -0.240 1.00 91.31 531 ASN A C 1
ATOM 4304 O O . ASN A 1 531 ? -26.202 1.256 -1.364 1.00 91.31 531 ASN A O 1
ATOM 4308 N N . ASN A 1 532 ? -27.595 1.710 0.339 1.00 91.94 532 ASN A N 1
ATOM 4309 C CA . ASN A 1 532 ? -28.177 2.897 -0.290 1.00 91.94 532 ASN A CA 1
ATOM 4310 C C . ASN A 1 532 ? -27.250 4.098 -0.123 1.00 91.94 532 ASN A C 1
ATOM 4312 O O . ASN A 1 532 ? -26.971 4.796 -1.096 1.00 91.94 532 ASN A O 1
ATOM 4316 N N . ASP A 1 533 ? -26.751 4.289 1.097 1.00 91.62 533 ASP A N 1
ATOM 4317 C CA . ASP A 1 533 ? -25.920 5.442 1.442 1.00 91.62 533 ASP A CA 1
ATOM 4318 C C . ASP A 1 533 ? -24.421 5.175 1.232 1.00 91.62 533 ASP A C 1
ATOM 4320 O O . ASP A 1 533 ? -23.619 6.107 1.270 1.00 91.62 533 ASP A O 1
ATOM 4324 N N . LYS A 1 534 ? -24.035 3.914 0.989 1.00 92.56 534 LYS A N 1
ATOM 4325 C CA . LYS A 1 534 ? -22.638 3.453 0.900 1.00 92.56 534 LYS A CA 1
ATOM 4326 C C . LYS A 1 534 ? -21.834 3.809 2.149 1.00 92.56 534 LYS A C 1
ATOM 4328 O O . LYS A 1 534 ? -20.686 4.251 2.068 1.00 92.56 534 LYS A O 1
ATOM 4333 N N . THR A 1 535 ? -22.457 3.648 3.312 1.00 94.62 535 THR A N 1
ATOM 4334 C CA . THR A 1 535 ? -21.865 3.960 4.619 1.00 94.62 535 THR A CA 1
ATOM 4335 C C . THR A 1 535 ? -21.769 2.716 5.486 1.00 94.62 535 THR A C 1
ATOM 4337 O O . THR A 1 535 ? -22.468 1.728 5.263 1.00 94.62 535 THR A O 1
ATOM 4340 N N . VAL A 1 536 ? -20.891 2.774 6.489 1.00 97.19 536 VAL A N 1
ATOM 4341 C CA . VAL A 1 536 ? -20.751 1.710 7.486 1.00 97.19 536 VAL A CA 1
ATOM 4342 C C . VAL A 1 536 ? -21.072 2.269 8.861 1.00 97.19 536 VAL A C 1
ATOM 4344 O O . VAL A 1 536 ? -20.503 3.287 9.261 1.00 97.19 536 VAL A O 1
ATOM 4347 N N . SER A 1 537 ? -21.954 1.591 9.591 1.00 97.44 537 SER A N 1
ATOM 4348 C CA . SER A 1 537 ? -22.241 1.883 10.994 1.00 97.44 537 SER A CA 1
ATOM 4349 C C . SER A 1 537 ? -21.672 0.798 11.903 1.00 97.44 537 SER A C 1
ATOM 4351 O O . SER A 1 537 ? -21.747 -0.377 11.551 1.00 97.44 537 SER A O 1
ATOM 4353 N N . LEU A 1 538 ? -21.125 1.173 13.059 1.00 98.00 538 LEU A N 1
ATOM 4354 C CA . LEU A 1 538 ? -20.582 0.232 14.042 1.00 98.00 538 LEU A CA 1
ATOM 4355 C C . LEU A 1 538 ? -20.551 0.803 15.465 1.00 98.00 538 LEU A C 1
ATOM 4357 O O . LEU A 1 538 ? -20.620 2.019 15.685 1.00 98.00 538 LEU A O 1
ATOM 4361 N N . GLU A 1 539 ? -20.369 -0.090 16.431 1.00 97.50 539 GLU A N 1
ATOM 4362 C CA . GLU A 1 539 ? -19.997 0.235 17.803 1.00 97.50 539 GLU A CA 1
ATOM 4363 C C . GLU A 1 539 ? -18.478 0.114 17.968 1.00 97.50 539 GLU A C 1
ATOM 4365 O O . GLU A 1 539 ? -17.872 -0.864 17.539 1.00 97.50 539 GLU A O 1
ATOM 4370 N N . VAL A 1 540 ? -17.857 1.089 18.626 1.00 97.62 540 VAL A N 1
ATOM 4371 C CA . VAL A 1 540 ? -16.427 1.089 18.944 1.00 97.62 540 VAL A CA 1
ATOM 4372 C C . VAL A 1 540 ? -16.259 1.078 20.452 1.00 97.62 540 VAL A C 1
ATOM 4374 O O . VAL A 1 540 ? -16.755 1.967 21.142 1.00 97.62 540 VAL A O 1
ATOM 4377 N N . TYR A 1 541 ? -15.503 0.115 20.962 1.00 96.44 541 TYR A N 1
ATOM 4378 C CA . TYR A 1 541 ? -15.105 0.045 22.360 1.00 96.44 541 TYR A CA 1
ATOM 4379 C C . TYR A 1 541 ? -13.593 0.178 22.467 1.00 96.44 541 TYR A C 1
ATOM 4381 O O . TYR A 1 541 ? -12.852 -0.551 21.812 1.00 96.44 541 TYR A O 1
ATOM 4389 N N . THR A 1 542 ? -13.130 1.109 23.299 1.00 94.06 542 THR A N 1
ATOM 4390 C CA . THR A 1 542 ? -11.701 1.404 23.491 1.00 94.06 542 THR A CA 1
ATOM 4391 C C . THR A 1 542 ? -11.112 0.739 24.735 1.00 94.06 542 THR A C 1
ATOM 4393 O O . THR A 1 542 ? -9.937 0.924 25.055 1.00 94.06 542 THR A O 1
ATOM 4396 N N . ASN A 1 543 ? -11.932 -0.019 25.461 1.00 94.19 543 ASN A N 1
ATOM 4397 C CA . ASN A 1 543 ? -11.546 -0.761 26.650 1.00 94.19 543 ASN A CA 1
ATOM 4398 C C . ASN A 1 543 ? -12.438 -2.004 26.793 1.00 94.19 543 ASN A C 1
ATOM 4400 O O . ASN A 1 543 ? -13.423 -2.014 27.532 1.00 94.19 543 ASN A O 1
ATOM 4404 N N . ALA A 1 544 ? -12.109 -3.027 26.014 1.00 95.69 544 ALA A N 1
ATOM 4405 C CA . ALA A 1 544 ? -12.852 -4.269 25.877 1.00 95.69 544 ALA A CA 1
ATOM 4406 C C . ALA A 1 544 ? -12.110 -5.439 26.556 1.00 95.69 544 ALA A C 1
ATOM 4408 O O . ALA A 1 544 ? -10.881 -5.495 26.516 1.00 95.69 544 ALA A O 1
ATOM 4409 N N . TRP A 1 545 ? -12.837 -6.345 27.212 1.00 96.69 545 TRP A N 1
ATOM 4410 C CA . TRP A 1 545 ? -12.263 -7.455 27.981 1.00 96.69 545 TRP A CA 1
ATOM 4411 C C . TRP A 1 545 ? -13.048 -8.758 27.800 1.00 96.69 545 TRP A C 1
ATOM 4413 O O . TRP A 1 545 ? -14.275 -8.749 27.668 1.00 96.69 545 TRP A O 1
ATOM 4423 N N . ALA A 1 546 ? -12.314 -9.865 27.877 1.00 96.44 546 ALA A N 1
ATOM 4424 C CA . ALA A 1 546 ? -12.789 -11.241 27.943 1.00 96.44 546 ALA A CA 1
ATOM 4425 C C . ALA A 1 546 ? -11.752 -12.104 28.685 1.00 96.44 546 ALA A C 1
ATOM 4427 O O . ALA A 1 546 ? -10.639 -11.652 28.954 1.00 96.44 546 ALA A O 1
ATOM 4428 N N . GLY A 1 547 ? -12.118 -13.339 29.029 1.00 95.69 547 GLY A N 1
ATOM 4429 C CA . GLY A 1 547 ? -11.176 -14.338 29.526 1.00 95.69 547 GLY A CA 1
ATOM 4430 C C . GLY A 1 547 ? -10.702 -14.117 30.966 1.00 95.69 547 GLY A C 1
ATOM 4431 O O . GLY A 1 547 ? -11.443 -13.664 31.841 1.00 95.69 547 GLY A O 1
ATOM 4432 N N . GLU A 1 548 ? -9.469 -14.526 31.247 1.00 96.19 548 GLU A N 1
ATOM 4433 C CA . GLU A 1 548 ? -8.900 -14.509 32.596 1.00 96.19 548 GLU A CA 1
ATOM 4434 C C . GLU A 1 548 ? -8.210 -13.171 32.896 1.00 96.19 548 GLU A C 1
ATOM 4436 O O . GLU A 1 548 ? -7.364 -12.693 32.144 1.00 96.19 548 GLU A O 1
ATOM 4441 N N . ILE A 1 549 ? -8.545 -12.576 34.042 1.00 96.69 549 ILE A N 1
ATOM 4442 C CA . ILE A 1 549 ? -7.791 -11.480 34.648 1.00 96.69 549 ILE A CA 1
ATOM 4443 C C . ILE A 1 549 ? -6.836 -12.123 35.651 1.00 96.69 549 ILE A C 1
ATOM 4445 O O . ILE A 1 549 ? -7.184 -12.336 36.817 1.00 96.69 549 ILE A O 1
ATOM 4449 N N . SER A 1 550 ? -5.638 -12.443 35.161 1.00 96.50 550 SER A N 1
ATOM 4450 C CA . SER A 1 550 ? -4.585 -13.158 35.893 1.00 96.50 550 SER A CA 1
ATOM 4451 C C . SER A 1 550 ? -3.618 -12.236 36.647 1.00 96.50 550 SER A C 1
ATOM 4453 O O . SER A 1 550 ? -2.724 -12.703 37.353 1.00 96.50 550 SER A O 1
ATOM 4455 N N . GLU A 1 551 ? -3.778 -10.916 36.516 1.00 96.94 551 GLU A N 1
ATOM 4456 C CA . GLU A 1 551 ? -2.939 -9.908 37.165 1.00 96.94 551 GLU A CA 1
ATOM 4457 C C . GLU A 1 551 ? -3.777 -8.774 37.764 1.00 96.94 551 GLU A C 1
ATOM 4459 O O . GLU A 1 551 ? -4.870 -8.453 37.287 1.00 96.94 551 GLU A O 1
ATOM 4464 N N . ASN A 1 552 ? -3.258 -8.145 38.826 1.00 98.00 552 ASN A N 1
ATOM 4465 C CA . ASN A 1 552 ? -3.933 -7.021 39.474 1.00 98.00 552 ASN A CA 1
ATOM 4466 C C . ASN A 1 552 ? -4.212 -5.914 38.455 1.00 98.00 552 ASN A C 1
ATOM 4468 O O . ASN A 1 552 ? -3.288 -5.351 37.873 1.00 98.00 552 ASN A O 1
ATOM 4472 N N . THR A 1 553 ? -5.488 -5.583 38.290 1.00 96.69 553 THR A N 1
ATOM 4473 C CA . THR A 1 553 ? -5.965 -4.709 37.220 1.00 96.69 553 THR A CA 1
ATOM 4474 C C . THR A 1 553 ? -6.818 -3.594 37.809 1.00 96.69 553 THR A C 1
ATOM 4476 O O . THR A 1 553 ? -7.582 -3.813 38.751 1.00 96.69 553 THR A O 1
ATOM 4479 N N . THR A 1 554 ? -6.708 -2.396 37.239 1.00 96.62 554 THR A N 1
ATOM 4480 C CA . THR A 1 554 ? -7.556 -1.255 37.592 1.00 96.62 554 THR A CA 1
ATOM 4481 C C . THR A 1 554 ? -8.253 -0.723 36.347 1.00 96.62 554 THR A C 1
ATOM 4483 O O . THR A 1 554 ? -7.602 -0.422 35.347 1.00 96.62 554 THR A O 1
ATOM 4486 N N . TRP A 1 555 ? -9.573 -0.580 36.417 1.00 96.00 555 TRP A N 1
ATOM 4487 C CA . TRP A 1 555 ? -10.389 0.068 35.397 1.00 96.00 555 TRP A CA 1
ATOM 4488 C C . TRP A 1 555 ? -10.776 1.469 35.861 1.00 96.00 555 TRP A C 1
ATOM 4490 O O . TRP A 1 555 ? -11.509 1.612 36.834 1.00 96.00 555 TRP A O 1
ATOM 4500 N N . GLU A 1 556 ? -10.290 2.485 35.147 1.00 93.25 556 GLU A N 1
ATOM 4501 C CA . GLU A 1 556 ? -10.561 3.915 35.408 1.00 93.25 556 GLU A CA 1
ATOM 4502 C C . GLU A 1 556 ? -11.409 4.573 34.304 1.00 93.25 556 GLU A C 1
ATOM 4504 O O . GLU A 1 556 ? -11.699 5.764 34.348 1.00 93.25 556 GLU A O 1
ATOM 4509 N N . LYS A 1 557 ? -11.772 3.807 33.273 1.00 92.38 557 LYS A N 1
ATOM 4510 C CA . LYS A 1 557 ? -12.614 4.226 32.148 1.00 92.38 557 LYS A CA 1
ATOM 4511 C C . LYS A 1 557 ? -13.695 3.181 31.928 1.00 92.38 557 LYS A C 1
ATOM 4513 O O . LYS A 1 557 ? -13.537 2.052 32.391 1.00 92.38 557 LYS A O 1
ATOM 4518 N N . ASP A 1 558 ? -14.739 3.546 31.191 1.00 95.50 558 ASP A N 1
ATOM 4519 C CA . ASP A 1 558 ? -15.804 2.625 30.797 1.00 95.50 558 ASP A CA 1
ATOM 4520 C C . ASP A 1 558 ? -15.244 1.347 30.167 1.00 95.50 558 ASP A C 1
ATOM 4522 O O . ASP A 1 558 ? -14.240 1.379 29.456 1.00 95.50 558 ASP A O 1
ATOM 4526 N N . VAL A 1 559 ? -15.883 0.219 30.461 1.00 96.50 559 VAL A N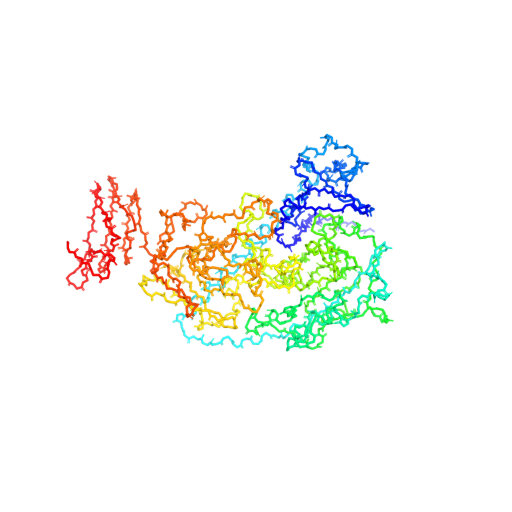 1
ATOM 4527 C CA . VAL A 1 559 ? -15.437 -1.128 30.098 1.00 96.50 559 VAL A CA 1
ATOM 4528 C C . VAL A 1 559 ? -16.550 -1.843 29.357 1.00 96.50 559 VAL A C 1
ATOM 4530 O O . VAL A 1 559 ? -17.706 -1.813 29.779 1.00 96.50 559 VAL A O 1
ATOM 4533 N N . PHE A 1 560 ? -16.183 -2.549 28.297 1.00 97.12 560 PHE A N 1
ATOM 4534 C CA . PHE A 1 560 ? -17.058 -3.495 27.623 1.00 97.12 560 PHE A CA 1
ATOM 4535 C C . PHE A 1 560 ? -16.561 -4.925 27.817 1.00 97.12 560 PHE A C 1
ATOM 4537 O O . PHE A 1 560 ? -15.389 -5.218 27.609 1.00 97.12 560 PHE A O 1
ATOM 4544 N N . ILE A 1 561 ? -17.455 -5.813 28.229 1.00 97.69 561 ILE A N 1
ATOM 4545 C CA . ILE A 1 561 ? -17.195 -7.233 28.434 1.00 97.69 561 ILE A CA 1
ATOM 4546 C C . ILE A 1 561 ? -17.835 -7.991 27.274 1.00 97.69 561 ILE A C 1
ATOM 4548 O O . ILE A 1 561 ? -19.060 -8.147 27.244 1.00 97.69 561 ILE A O 1
ATOM 4552 N N . TYR A 1 562 ? -17.020 -8.409 26.304 1.00 95.62 562 TYR A N 1
ATOM 4553 C CA . TYR A 1 562 ? -17.501 -9.049 25.075 1.00 95.62 562 TYR A CA 1
ATOM 4554 C C . TYR A 1 562 ? -17.631 -10.574 25.206 1.00 95.62 562 TYR A C 1
ATOM 4556 O O . TYR A 1 562 ? -18.463 -11.178 24.527 1.00 95.62 562 TYR A O 1
ATOM 4564 N N . ASP A 1 563 ? -16.901 -11.184 26.143 1.00 96.50 563 ASP A N 1
ATOM 4565 C CA . ASP A 1 563 ? -17.088 -12.574 26.566 1.00 96.50 563 ASP A CA 1
ATOM 4566 C C . ASP A 1 563 ? -16.977 -12.717 28.092 1.00 96.50 563 ASP A C 1
ATOM 4568 O O . ASP A 1 563 ? -16.665 -11.757 28.792 1.00 96.50 563 ASP A O 1
ATOM 4572 N N . ASP A 1 564 ? -17.269 -13.904 28.623 1.00 97.31 564 ASP A N 1
ATOM 4573 C CA . ASP A 1 564 ? -17.147 -14.199 30.047 1.00 97.31 564 ASP A CA 1
ATOM 4574 C C . ASP A 1 564 ? -15.758 -13.827 30.574 1.00 97.31 564 ASP A C 1
ATOM 4576 O O . ASP A 1 564 ? -14.739 -14.147 29.960 1.00 97.31 564 ASP A O 1
ATOM 4580 N N . ILE A 1 565 ? -15.728 -13.195 31.750 1.00 97.81 565 ILE A N 1
ATOM 4581 C CA . ILE A 1 565 ? -14.482 -12.884 32.452 1.00 97.81 565 ILE A CA 1
ATOM 4582 C C . ILE A 1 565 ? -14.384 -13.609 33.787 1.00 97.81 565 ILE A C 1
ATOM 4584 O O . ILE A 1 565 ? -15.380 -13.790 34.497 1.00 97.81 565 ILE A O 1
ATOM 4588 N N . THR A 1 566 ? -13.162 -13.978 34.158 1.00 98.44 566 THR A N 1
ATOM 4589 C CA . THR A 1 566 ? -12.844 -14.574 35.457 1.00 98.44 566 THR A CA 1
ATOM 4590 C C . THR A 1 566 ? -11.706 -13.810 36.115 1.00 98.44 566 THR A C 1
ATOM 4592 O O . THR A 1 566 ? -10.644 -13.657 35.532 1.00 98.44 566 THR A O 1
ATOM 4595 N N . ILE A 1 567 ? -11.921 -13.324 37.338 1.00 98.50 567 ILE A N 1
ATOM 4596 C CA . ILE A 1 567 ? -10.854 -12.756 38.170 1.00 98.50 567 ILE A CA 1
ATOM 4597 C C . ILE A 1 567 ? -10.230 -13.900 38.955 1.00 98.50 567 ILE A C 1
ATOM 4599 O O . ILE A 1 567 ? -10.908 -14.486 39.810 1.00 98.50 567 ILE A O 1
ATOM 4603 N N . ASP A 1 568 ? -8.964 -14.196 38.682 1.00 98.31 568 ASP A N 1
ATOM 4604 C CA . ASP A 1 568 ? -8.263 -15.342 39.259 1.00 98.31 568 ASP A CA 1
ATOM 4605 C C . ASP A 1 568 ? -8.063 -15.237 40.771 1.00 98.31 568 ASP A C 1
ATOM 4607 O O . ASP A 1 568 ? -8.152 -14.168 41.381 1.00 98.31 568 ASP A O 1
ATOM 4611 N N . MET A 1 569 ? -7.798 -16.383 41.404 1.00 98.00 569 MET A N 1
ATOM 4612 C CA . MET A 1 569 ? -7.428 -16.428 42.819 1.00 98.00 569 MET A CA 1
ATOM 4613 C C . MET A 1 569 ? -6.188 -15.554 43.064 1.00 98.00 569 MET A C 1
ATOM 4615 O O . MET A 1 569 ? -5.297 -15.484 42.227 1.00 98.00 569 MET A O 1
ATOM 4619 N N . ASP A 1 570 ? -6.145 -14.875 44.210 1.00 97.19 570 ASP A N 1
ATOM 4620 C CA . ASP A 1 570 ? -5.078 -13.936 44.597 1.00 97.19 570 ASP A CA 1
ATOM 4621 C C . ASP A 1 570 ? -4.927 -12.679 43.710 1.00 97.19 570 ASP A C 1
ATOM 4623 O O . ASP A 1 570 ? -4.088 -11.822 44.002 1.00 97.19 570 ASP A O 1
ATOM 4627 N N . VAL A 1 571 ? -5.794 -12.491 42.707 1.00 98.50 571 VAL A N 1
ATOM 4628 C CA . VAL A 1 571 ? -5.850 -11.289 41.865 1.00 98.50 571 VAL A CA 1
ATOM 4629 C C . VAL A 1 571 ? -6.905 -10.305 42.373 1.00 98.50 571 VAL A C 1
ATOM 4631 O O . VAL A 1 571 ? -7.979 -10.686 42.843 1.00 98.50 571 VAL A O 1
ATOM 4634 N N . THR A 1 572 ? -6.603 -9.008 42.292 1.00 98.50 572 THR A N 1
ATOM 4635 C CA . THR A 1 572 ? -7.536 -7.916 42.582 1.00 98.50 572 THR A CA 1
ATOM 4636 C C . THR A 1 572 ? -7.895 -7.146 41.314 1.00 98.50 572 THR A C 1
ATOM 4638 O O . THR A 1 572 ? -7.023 -6.539 40.696 1.00 98.50 572 THR A O 1
ATOM 4641 N N . LEU A 1 573 ? -9.189 -7.084 40.995 1.00 98.31 573 LEU A N 1
ATOM 4642 C CA . LEU A 1 573 ? -9.744 -6.110 40.057 1.00 98.31 573 LEU A CA 1
ATOM 4643 C C . LEU A 1 573 ? -10.282 -4.904 40.833 1.00 98.31 573 LEU A C 1
ATOM 4645 O O . LEU A 1 573 ? -11.138 -5.063 41.707 1.00 98.31 573 LEU A O 1
ATOM 4649 N N . THR A 1 574 ? -9.808 -3.704 40.507 1.00 98.38 574 THR A N 1
ATOM 4650 C CA . THR A 1 574 ? -10.316 -2.441 41.059 1.00 98.38 574 THR A CA 1
ATOM 4651 C C . THR A 1 574 ? -11.105 -1.685 39.995 1.00 98.38 574 THR A C 1
ATOM 4653 O O . THR A 1 574 ? -10.582 -1.413 38.922 1.00 98.38 574 THR A O 1
ATOM 4656 N N . ILE A 1 575 ? -12.351 -1.327 40.294 1.00 98.12 575 ILE A N 1
ATOM 4657 C CA . ILE A 1 575 ? -13.195 -0.482 39.447 1.00 98.12 575 ILE A CA 1
ATOM 4658 C C . ILE A 1 575 ? -13.255 0.907 40.084 1.00 98.12 575 ILE A C 1
ATOM 4660 O O . ILE A 1 575 ? -13.722 1.048 41.222 1.00 98.12 575 ILE A O 1
ATOM 4664 N N . GLY A 1 576 ? -12.755 1.902 39.354 1.00 97.19 576 GLY A N 1
ATOM 4665 C CA . GLY A 1 576 ? -12.720 3.306 39.743 1.00 97.19 576 GLY A CA 1
ATOM 4666 C C . GLY A 1 576 ? -14.107 3.945 39.832 1.00 97.19 576 GLY A C 1
ATOM 4667 O O . GLY A 1 576 ? -15.120 3.388 39.404 1.00 97.19 576 GLY A O 1
ATOM 4668 N N . SER A 1 577 ? -14.154 5.132 40.431 1.00 97.12 577 SER A N 1
ATOM 4669 C CA . SER A 1 577 ? -15.379 5.925 40.583 1.00 97.12 577 SER A CA 1
ATOM 4670 C C . SER A 1 577 ? -15.972 6.296 39.215 1.00 97.12 577 SER A C 1
ATOM 4672 O O . SER A 1 577 ? -15.233 6.597 38.283 1.00 97.12 577 SER A O 1
ATOM 4674 N N . GLY A 1 578 ? -17.300 6.257 39.075 1.00 96.44 578 GLY A N 1
ATOM 4675 C CA . GLY A 1 578 ? -18.002 6.655 37.845 1.00 96.44 578 GLY A CA 1
ATOM 4676 C C . GLY A 1 578 ? -17.911 5.693 36.652 1.00 96.44 578 GLY A C 1
ATOM 4677 O O . GLY A 1 578 ? -18.567 5.941 35.645 1.00 96.44 578 GLY A O 1
ATOM 4678 N N . VAL A 1 579 ? -17.156 4.593 36.751 1.00 96.88 579 VAL A N 1
ATOM 4679 C CA . VAL A 1 579 ? -16.980 3.638 35.644 1.00 96.88 579 VAL A CA 1
ATOM 4680 C C . VAL A 1 579 ? -18.281 2.905 35.314 1.00 96.88 579 VAL A C 1
ATOM 4682 O O . VAL A 1 579 ? -18.943 2.338 36.195 1.00 96.88 579 VAL A O 1
ATOM 4685 N N . LYS A 1 580 ? -18.612 2.849 34.021 1.00 96.19 580 LYS A N 1
ATOM 4686 C CA . LYS A 1 580 ? -19.658 1.982 33.479 1.00 96.19 580 LYS A CA 1
ATOM 4687 C C . LYS A 1 580 ? -19.047 0.703 32.906 1.00 96.19 580 LYS A C 1
ATOM 4689 O O . LYS A 1 580 ? -18.184 0.753 32.038 1.00 96.19 580 LYS A O 1
ATOM 4694 N N . VAL A 1 581 ? -19.525 -0.450 33.365 1.00 97.19 581 VAL A N 1
ATOM 4695 C CA . VAL A 1 581 ? -19.177 -1.772 32.833 1.00 97.19 581 VAL A CA 1
ATOM 4696 C C . VAL A 1 581 ? -20.392 -2.345 32.117 1.00 97.19 581 VAL A C 1
ATOM 4698 O O . VAL A 1 581 ? -21.449 -2.550 32.722 1.00 97.19 581 VAL A O 1
ATOM 4701 N N . GLU A 1 582 ? -20.241 -2.592 30.824 1.00 95.81 582 GLU A N 1
ATOM 4702 C CA . GLU A 1 582 ? -21.286 -3.119 29.955 1.00 95.81 582 GLU A CA 1
ATOM 4703 C C . GLU A 1 582 ? -20.993 -4.565 29.570 1.00 95.81 582 GLU A C 1
ATOM 4705 O O . GLU A 1 582 ? -19.932 -4.857 29.033 1.00 95.81 582 GLU A O 1
ATOM 4710 N N . PHE A 1 583 ? -21.944 -5.465 29.801 1.00 96.00 583 PHE A N 1
ATOM 4711 C CA . PHE A 1 583 ? -21.841 -6.873 29.425 1.00 96.00 583 PHE A CA 1
ATOM 4712 C C . PHE A 1 583 ? -22.580 -7.140 28.118 1.00 96.00 583 PHE A C 1
ATOM 4714 O O . PHE A 1 583 ? -23.769 -6.812 27.995 1.00 96.00 583 PHE A O 1
ATOM 4721 N N . ALA A 1 584 ? -21.898 -7.780 27.168 1.00 93.50 584 ALA A N 1
ATOM 4722 C CA . ALA A 1 584 ? -22.547 -8.384 26.015 1.00 93.50 584 ALA A CA 1
ATOM 4723 C C . ALA A 1 584 ? -23.609 -9.406 26.460 1.00 93.50 584 ALA A C 1
ATOM 4725 O O . ALA A 1 584 ? -23.595 -9.923 27.584 1.00 93.50 584 ALA A O 1
ATOM 4726 N N . SER A 1 585 ? -24.574 -9.676 25.580 1.00 90.19 585 SER A N 1
ATOM 4727 C CA . SER A 1 585 ? -25.712 -10.541 25.903 1.00 90.19 585 SER A CA 1
ATOM 4728 C C . SER A 1 585 ? -25.255 -11.922 26.386 1.00 90.19 585 SER A C 1
ATOM 4730 O O . SER A 1 585 ? -24.469 -12.600 25.725 1.00 90.19 585 SER A O 1
ATOM 4732 N N . GLY A 1 586 ? -25.758 -12.338 27.550 1.00 90.88 586 GLY A N 1
ATOM 4733 C CA . GLY A 1 586 ? -25.464 -13.643 28.142 1.00 90.88 586 GLY A CA 1
ATOM 4734 C C . GLY A 1 586 ? -24.081 -13.783 28.786 1.00 90.88 586 GLY A C 1
ATOM 4735 O O . GLY A 1 586 ? -23.769 -14.881 29.241 1.00 90.88 586 GLY A O 1
ATOM 4736 N N . LYS A 1 587 ? -23.276 -12.713 28.850 1.00 95.50 587 LYS A N 1
ATOM 4737 C CA . LYS A 1 587 ? -21.934 -12.741 29.450 1.00 95.50 587 LYS A CA 1
ATOM 4738 C C . LYS A 1 587 ? -21.956 -12.430 30.940 1.00 95.50 587 LYS A C 1
ATOM 4740 O O . LYS A 1 587 ? -22.839 -11.722 31.430 1.00 95.50 587 LYS A O 1
ATOM 4745 N N . LYS A 1 588 ? -20.974 -12.956 31.672 1.00 95.25 588 LYS A N 1
ATOM 4746 C CA . LYS A 1 588 ? -20.860 -12.792 33.131 1.00 95.25 588 LYS A CA 1
ATOM 4747 C C . LYS A 1 588 ? -19.436 -12.485 33.589 1.00 95.25 588 LYS A C 1
ATOM 4749 O O . LYS A 1 588 ? -18.460 -12.749 32.896 1.00 95.25 588 LYS A O 1
ATOM 4754 N N . MET A 1 589 ? -19.336 -11.998 34.824 1.00 97.06 589 MET A N 1
ATOM 4755 C CA . MET A 1 589 ? -18.085 -11.901 35.575 1.00 97.06 589 MET A CA 1
ATOM 4756 C C . MET A 1 589 ? -18.082 -12.919 36.716 1.00 97.06 589 MET A C 1
ATOM 4758 O O . MET A 1 589 ? -18.977 -12.915 37.562 1.00 97.06 589 MET A O 1
ATOM 4762 N N . THR A 1 590 ? -17.055 -13.764 36.760 1.00 98.25 590 THR A N 1
ATOM 4763 C CA . THR A 1 590 ? -16.776 -14.678 37.873 1.00 98.25 590 THR A CA 1
ATOM 4764 C C . THR A 1 590 ? -15.649 -14.102 38.724 1.00 98.25 590 THR A C 1
ATOM 4766 O O . THR A 1 590 ? -14.608 -13.719 38.202 1.00 98.25 590 THR A O 1
ATOM 4769 N N . VAL A 1 591 ? -15.834 -14.041 40.043 1.00 97.94 591 VAL A N 1
ATOM 4770 C CA . VAL A 1 591 ? -14.836 -13.481 40.966 1.00 97.94 591 VAL A CA 1
ATOM 4771 C C . VAL A 1 591 ? -14.297 -14.590 41.869 1.00 97.94 591 VAL A C 1
ATOM 4773 O O . VAL A 1 591 ? -14.927 -14.912 42.875 1.00 97.94 591 VAL A O 1
ATOM 4776 N N . ASN A 1 592 ? -13.147 -15.178 41.519 1.00 98.12 592 ASN A N 1
ATOM 4777 C CA . ASN A 1 592 ? -12.434 -16.125 42.390 1.00 98.12 592 ASN A CA 1
ATOM 4778 C C . ASN A 1 592 ? -11.456 -15.403 43.332 1.00 98.12 592 ASN A C 1
ATOM 4780 O O . ASN A 1 592 ? -11.219 -15.864 44.448 1.00 98.12 592 ASN A O 1
ATOM 4784 N N . GLY A 1 593 ? -10.897 -14.276 42.880 1.00 97.56 593 GLY A N 1
ATOM 4785 C CA . GLY A 1 593 ? -10.061 -13.377 43.672 1.00 97.56 593 GLY A CA 1
ATOM 4786 C C . GLY A 1 593 ? -10.854 -12.292 44.396 1.00 97.56 593 GLY A C 1
ATOM 4787 O O . GLY A 1 593 ? -11.823 -12.553 45.113 1.00 97.56 593 GLY A O 1
ATOM 4788 N N . ARG A 1 594 ? -10.424 -11.039 44.228 1.00 98.06 594 ARG A N 1
ATOM 4789 C CA . ARG A 1 594 ? -11.002 -9.868 44.895 1.00 98.06 594 ARG A CA 1
ATOM 4790 C C . ARG A 1 594 ? -11.512 -8.847 43.882 1.00 98.06 594 ARG A C 1
ATOM 4792 O O . ARG A 1 594 ? -10.767 -8.383 43.030 1.00 98.06 594 ARG A O 1
ATOM 4799 N N . LEU A 1 595 ? -12.759 -8.415 44.053 1.00 97.69 595 LEU A N 1
ATOM 4800 C CA . LEU A 1 595 ? -13.329 -7.264 43.351 1.00 97.69 595 LEU A CA 1
ATOM 4801 C C . LEU A 1 595 ? -13.424 -6.070 44.313 1.00 97.69 595 LEU A C 1
ATOM 4803 O O . LEU A 1 595 ? -14.037 -6.170 45.378 1.00 97.69 595 LEU A O 1
ATOM 4807 N N . VAL A 1 596 ? -12.809 -4.944 43.956 1.00 97.81 596 VAL A N 1
ATOM 4808 C CA . VAL A 1 596 ? -12.860 -3.680 44.702 1.00 97.81 596 VAL A CA 1
ATOM 4809 C C . VAL A 1 596 ? -13.618 -2.656 43.869 1.00 97.81 596 VAL A C 1
ATOM 4811 O O . VAL A 1 596 ? -13.161 -2.259 42.807 1.00 97.81 596 VAL A O 1
ATOM 4814 N N . VAL A 1 597 ? -14.766 -2.202 44.364 1.00 95.25 597 VAL A N 1
ATOM 4815 C CA . VAL A 1 597 ? -15.594 -1.174 43.716 1.00 95.25 597 VAL A CA 1
ATOM 4816 C C . VAL A 1 597 ? -15.474 0.140 44.490 1.00 95.25 597 VAL A C 1
ATOM 4818 O O . VAL A 1 597 ? -15.805 0.191 45.673 1.00 95.25 597 VAL A O 1
ATOM 4821 N N . GLN A 1 598 ? -14.965 1.195 43.848 1.00 95.50 598 GLN A N 1
ATOM 4822 C CA . GLN A 1 598 ? -14.653 2.492 44.475 1.00 95.50 598 GLN A CA 1
ATOM 4823 C C . GLN A 1 598 ? -15.619 3.620 44.067 1.00 95.50 598 GLN A C 1
ATOM 4825 O O . GLN A 1 598 ? -15.247 4.790 44.048 1.00 95.50 598 GLN A O 1
ATOM 4830 N N . GLY A 1 599 ? -16.871 3.277 43.754 1.00 93.25 599 GLY A N 1
ATOM 4831 C CA . GLY A 1 599 ? -17.911 4.248 43.409 1.00 93.25 599 GLY A CA 1
ATOM 4832 C C . GLY A 1 599 ? -18.296 5.147 44.585 1.00 93.25 599 GLY A C 1
ATOM 4833 O O . GLY A 1 599 ? -18.300 4.722 45.743 1.00 93.25 599 GLY A O 1
ATOM 4834 N N . THR A 1 600 ? -18.673 6.386 44.282 1.00 94.69 600 THR A N 1
ATOM 4835 C CA . THR A 1 600 ? -19.195 7.348 45.264 1.00 94.69 600 THR A CA 1
ATOM 4836 C C . THR A 1 600 ? -20.675 7.634 45.008 1.00 94.69 600 THR A C 1
ATOM 4838 O O . THR A 1 600 ? -21.233 7.234 43.990 1.00 94.69 600 THR A O 1
ATOM 4841 N N . SER A 1 601 ? -21.352 8.340 45.918 1.00 93.75 601 SER A N 1
ATOM 4842 C CA . SER A 1 601 ? -22.746 8.748 45.686 1.00 93.75 601 SER A CA 1
ATOM 4843 C C . SER A 1 601 ? -22.899 9.751 44.536 1.00 93.75 601 SER A C 1
ATOM 4845 O O . SER A 1 601 ? -23.983 9.845 43.967 1.00 93.75 601 SER A O 1
ATOM 4847 N N . THR A 1 602 ? -21.846 10.508 44.212 1.00 95.19 602 THR A N 1
ATOM 4848 C CA . THR A 1 602 ? -21.816 11.464 43.092 1.00 95.19 602 THR A CA 1
ATOM 4849 C C . THR A 1 602 ? -21.336 10.838 41.787 1.00 95.19 602 THR A C 1
ATOM 4851 O O . THR A 1 602 ? -21.659 11.348 40.723 1.00 95.19 602 THR A O 1
ATOM 4854 N N . GLU A 1 603 ? -20.603 9.731 41.868 1.00 95.56 603 GLU A N 1
ATOM 4855 C CA . GLU A 1 603 ? -20.033 9.000 40.734 1.00 95.56 603 GLU A CA 1
ATOM 4856 C C . GLU A 1 603 ? -20.179 7.486 40.986 1.00 95.56 603 GLU A C 1
ATOM 4858 O O . GLU A 1 603 ? -19.218 6.795 41.357 1.00 95.56 603 GLU A O 1
ATOM 4863 N N . PRO A 1 604 ? -21.409 6.956 40.881 1.00 96.62 604 PRO A N 1
ATOM 4864 C CA . PRO A 1 604 ? -21.660 5.543 41.110 1.00 96.62 604 PRO A CA 1
ATOM 4865 C C . PRO A 1 604 ? -21.060 4.696 39.985 1.00 96.62 604 PRO A C 1
ATOM 4867 O O . PRO A 1 604 ? -21.058 5.090 38.821 1.00 96.62 604 PRO A O 1
ATOM 4870 N N . ILE A 1 605 ? -20.616 3.490 40.332 1.00 96.94 605 ILE A N 1
ATOM 4871 C CA . ILE A 1 605 ? -20.263 2.469 39.342 1.00 96.94 605 ILE A CA 1
ATOM 4872 C C . ILE A 1 605 ? -21.551 1.871 38.785 1.00 96.94 605 ILE A C 1
ATOM 4874 O O . ILE A 1 605 ? -22.459 1.528 39.547 1.00 96.94 605 ILE A O 1
ATOM 4878 N N . THR A 1 606 ? -21.615 1.713 37.465 1.00 95.12 606 THR A N 1
ATOM 4879 C CA . THR A 1 606 ? -22.772 1.126 36.780 1.00 95.12 606 THR A CA 1
ATOM 4880 C C . THR A 1 606 ? -22.380 -0.196 36.138 1.00 95.12 606 THR A C 1
ATOM 4882 O O . THR A 1 606 ? -21.552 -0.209 35.239 1.00 95.12 606 THR A O 1
ATOM 4885 N N . LEU A 1 607 ? -22.996 -1.302 36.561 1.00 94.00 607 LEU A N 1
ATOM 4886 C CA . LEU A 1 607 ? -22.915 -2.591 35.864 1.00 94.00 607 LEU A CA 1
ATOM 4887 C C . LEU A 1 607 ? -24.223 -2.794 35.093 1.00 94.00 607 LEU A C 1
ATOM 4889 O O . LEU A 1 607 ? -25.295 -2.765 35.697 1.00 94.00 607 LEU A O 1
ATOM 4893 N N . THR A 1 608 ? -24.158 -2.957 33.775 1.00 93.88 608 THR A N 1
ATOM 4894 C CA . THR A 1 608 ? -25.351 -3.054 32.915 1.00 93.88 608 THR A CA 1
ATOM 4895 C C . THR A 1 608 ? -25.108 -3.968 31.715 1.00 93.88 608 THR A C 1
ATOM 4897 O O . THR A 1 608 ? -23.973 -4.319 31.417 1.00 93.88 608 THR A O 1
ATOM 4900 N N . SER A 1 609 ? -26.164 -4.349 30.996 1.00 91.50 609 SER A N 1
ATOM 4901 C CA . SER A 1 609 ? -26.025 -4.936 29.658 1.00 91.50 609 SER A CA 1
ATOM 4902 C C . SER A 1 609 ? -25.671 -3.857 28.625 1.00 91.50 609 SER A C 1
ATOM 4904 O O . SER A 1 609 ? -26.074 -2.703 28.783 1.00 91.50 609 SER A O 1
ATOM 4906 N N . SER A 1 610 ? -24.960 -4.245 27.561 1.00 88.12 610 SER A N 1
ATOM 4907 C CA . SER A 1 610 ? -24.714 -3.416 26.374 1.00 88.12 610 SER A CA 1
ATOM 4908 C C . SER A 1 610 ? -25.949 -3.222 25.484 1.00 88.12 610 SER A C 1
ATOM 4910 O O . SER A 1 610 ? -25.902 -2.398 24.574 1.00 88.12 610 SER A O 1
ATOM 4912 N N . SER A 1 611 ? -27.048 -3.945 25.746 1.00 82.75 611 SER A N 1
ATOM 4913 C CA . SER A 1 611 ? -28.328 -3.797 25.043 1.00 82.75 611 SER A CA 1
ATOM 4914 C C . SER A 1 611 ? -28.844 -2.356 25.087 1.00 82.75 611 SER A C 1
ATOM 4916 O O . SER A 1 611 ? -28.776 -1.693 26.123 1.00 82.75 611 SER A O 1
ATOM 4918 N N . SER A 1 612 ? -29.462 -1.901 23.992 1.00 73.75 612 SER A N 1
ATOM 4919 C CA . SER A 1 612 ? -30.156 -0.605 23.928 1.00 73.75 612 SER A CA 1
ATOM 4920 C C . SER A 1 612 ? -31.337 -0.506 24.902 1.00 73.75 612 SER A C 1
ATOM 4922 O O . SER A 1 612 ? -31.713 0.593 25.302 1.00 73.75 612 SER A O 1
ATOM 4924 N N . ASN A 1 613 ? -31.895 -1.649 25.317 1.00 75.88 613 ASN A N 1
ATOM 4925 C CA . ASN A 1 613 ? -32.927 -1.762 26.346 1.00 75.88 613 ASN A CA 1
ATOM 4926 C C . ASN A 1 613 ? -32.526 -2.850 27.357 1.00 75.88 613 ASN A C 1
ATOM 4928 O O . ASN A 1 613 ? -32.962 -3.998 27.228 1.00 75.88 613 ASN A O 1
ATOM 4932 N N . PRO A 1 614 ? -31.667 -2.531 28.339 1.00 75.75 614 PRO A N 1
ATOM 4933 C CA . PRO A 1 614 ? -31.220 -3.505 29.324 1.00 75.75 614 PRO A CA 1
ATOM 4934 C C . PRO A 1 614 ? -32.382 -3.885 30.254 1.00 75.75 614 PRO A C 1
ATOM 4936 O O . PRO A 1 614 ? -33.001 -3.021 30.878 1.00 75.75 614 PRO A O 1
ATOM 4939 N N . SER A 1 615 ? -32.688 -5.182 30.345 1.00 69.12 615 SER A N 1
ATOM 4940 C CA . SER A 1 615 ? -33.636 -5.735 31.319 1.00 69.12 615 SER A CA 1
ATOM 4941 C C . SER A 1 615 ? -32.885 -6.422 32.468 1.00 69.12 615 SER A C 1
ATOM 4943 O O . SER A 1 615 ? -31.870 -7.060 32.183 1.00 69.12 615 SER A O 1
ATOM 4945 N N . PRO A 1 616 ? -33.360 -6.313 33.725 1.00 60.34 616 PRO A N 1
ATOM 4946 C CA . PRO A 1 616 ? -32.740 -6.961 34.884 1.00 60.34 616 PRO A CA 1
ATOM 4947 C C . PRO A 1 616 ? -32.668 -8.486 34.807 1.00 60.34 616 PRO A C 1
ATOM 4949 O O . PRO A 1 616 ? -33.583 -9.089 34.194 1.00 60.34 616 PRO A O 1
#

Radius of gyration: 27.21 Å; chains: 1; bounding box: 98×58×82 Å

Sequence (616 aa):
MRANFLLSLMISLIFVSASIAGYYDSGYIEWKQPNGVTFIARLVWDEVSCNFETKDGYQIIRGDDYYYYYAILDENGDFKASNHRVGIDPPLKESYKLKRKGKALAEIEARRKARNEARKKALAEMFKKFRQRLSMHSNGFGKITTSSNPINMGIVLVEFSDIKRYRDSEHPNGYSVDDFNNMMFSTNHVWHDTSLGNDIHPEGDRIYGSFREYWEEQTNGVITFTENSGVIYPPGSSDPWHELSGTKTYYNGLGSAISTIVNELGLDNPPYDEYDKIAIIYAGETFYGGGLSPHARYLNDRYYIIGERHQRLNSGWGFTHIGGHCHEFGHCLGLPHPANTTGEDTSEVDYYALMEVGGMCGPEKNGACPSGINPFFKISKGWVNDENIHYISENIKNLNIFYNYLSPHYYVVNRDTNNSDKFFILENRLRDGFDYYTPNDPNYPGEPDDPNGNQGGLLIWRVEPTWIHLIPADDEISDRYWDPEWENRSYSKDPFPIVQGQDLNGGTVPNNDFRDGSESHYAFQNIVWDNNDKTVSLEVYTNAWAGEISENTTWEKDVFIYDDITIDMDVTLTIGSGVKVEFASGKKMTVNGRLVVQGTSTEPITLTSSSSNPSP